Protein AF-A0A1B6JTI9-F1 (afdb_monomer_lite)

Structure (mmCIF, N/CA/C/O backbone):
data_AF-A0A1B6JTI9-F1
#
_entry.id   AF-A0A1B6JTI9-F1
#
loop_
_atom_site.group_PDB
_atom_site.id
_atom_site.type_symbol
_atom_site.label_atom_id
_atom_site.label_alt_id
_atom_site.label_comp_id
_atom_site.label_asym_id
_atom_site.label_entity_id
_atom_site.label_seq_id
_atom_site.pdbx_PDB_ins_code
_atom_site.Cartn_x
_atom_site.Cartn_y
_atom_site.Cartn_z
_atom_site.occupancy
_atom_site.B_iso_or_equiv
_atom_site.auth_seq_id
_atom_site.auth_comp_id
_atom_site.auth_asym_id
_atom_site.auth_atom_id
_atom_site.pdbx_PDB_model_num
ATOM 1 N N . VAL A 1 1 ? 36.989 -22.550 -48.915 1.00 62.91 1 VAL A N 1
ATOM 2 C CA . VAL A 1 1 ? 37.316 -22.974 -47.528 1.00 62.91 1 VAL A CA 1
ATOM 3 C C . VAL A 1 1 ? 37.115 -21.832 -46.528 1.00 62.91 1 VAL A C 1
ATOM 5 O O . VAL A 1 1 ? 36.351 -22.025 -45.593 1.00 62.91 1 VAL A O 1
ATOM 8 N N . ALA A 1 2 ? 37.651 -20.630 -46.778 1.00 72.31 2 ALA A N 1
ATOM 9 C CA . ALA A 1 2 ? 37.494 -19.456 -45.900 1.00 72.31 2 ALA A CA 1
ATOM 10 C C . ALA A 1 2 ? 36.032 -19.065 -45.576 1.00 72.31 2 ALA A C 1
ATOM 12 O O . ALA A 1 2 ? 35.692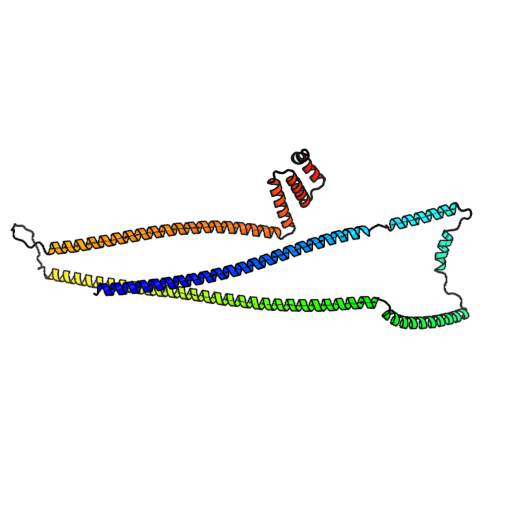 -18.885 -44.412 1.00 72.31 2 ALA A O 1
ATOM 13 N N . MET A 1 3 ? 35.131 -19.040 -46.569 1.00 77.06 3 MET A N 1
ATOM 14 C CA . MET A 1 3 ? 33.705 -18.723 -46.340 1.00 77.06 3 MET A CA 1
ATOM 15 C C . MET A 1 3 ? 32.996 -19.729 -45.417 1.00 77.06 3 MET A C 1
ATOM 17 O O . MET A 1 3 ? 32.143 -19.345 -44.623 1.00 77.06 3 MET A O 1
ATOM 21 N N . LYS A 1 4 ? 33.369 -21.017 -45.477 1.00 81.50 4 LYS A N 1
ATOM 22 C CA . LYS A 1 4 ? 32.808 -22.050 -44.588 1.00 81.50 4 LYS A CA 1
ATOM 23 C C . LYS A 1 4 ? 33.296 -21.868 -43.147 1.00 81.50 4 LYS A C 1
ATOM 25 O O . LYS A 1 4 ? 32.507 -22.017 -42.223 1.00 81.50 4 LYS A O 1
ATOM 30 N N . GLN A 1 5 ? 34.564 -21.494 -42.959 1.00 85.75 5 GLN A N 1
ATOM 31 C CA . GLN A 1 5 ? 35.116 -21.184 -41.636 1.00 85.75 5 GLN A CA 1
ATOM 32 C C . GLN A 1 5 ? 34.481 -19.922 -41.039 1.00 85.75 5 GLN A C 1
ATOM 34 O O . GLN A 1 5 ? 34.061 -19.940 -39.887 1.00 85.75 5 GLN A O 1
ATOM 39 N N . GLN A 1 6 ? 34.323 -18.855 -41.826 1.00 85.12 6 GLN A N 1
ATOM 40 C CA . GLN A 1 6 ? 33.687 -17.620 -41.362 1.00 85.12 6 GLN A CA 1
ATOM 41 C C . GLN A 1 6 ? 32.211 -17.830 -40.991 1.00 85.12 6 GLN A C 1
ATOM 43 O O . GLN A 1 6 ? 31.751 -17.312 -39.975 1.00 85.12 6 GLN A O 1
ATOM 48 N N . HIS A 1 7 ? 31.480 -18.637 -41.767 1.00 85.81 7 HIS A N 1
ATOM 49 C CA . HIS A 1 7 ? 30.103 -19.003 -41.442 1.00 85.81 7 HIS A CA 1
ATOM 50 C C . HIS A 1 7 ? 30.012 -19.864 -40.171 1.00 85.81 7 HIS A C 1
ATOM 52 O O . HIS A 1 7 ? 29.154 -19.612 -39.331 1.00 85.81 7 HIS A O 1
ATOM 58 N N . SER A 1 8 ? 30.935 -20.815 -39.980 1.00 90.44 8 SER A N 1
ATOM 59 C CA . SER A 1 8 ? 31.018 -21.623 -38.754 1.00 90.44 8 SER A CA 1
ATOM 60 C C . SER A 1 8 ? 31.276 -20.767 -37.511 1.00 90.44 8 SER A C 1
ATOM 62 O O . SER A 1 8 ? 30.658 -20.993 -36.477 1.00 90.44 8 SER A O 1
ATOM 64 N N . VAL A 1 9 ? 32.160 -19.769 -37.604 1.00 91.50 9 VAL A N 1
ATOM 65 C CA . VAL A 1 9 ? 32.442 -18.841 -36.496 1.00 91.50 9 VAL A CA 1
ATOM 66 C C . VAL A 1 9 ? 31.236 -17.942 -36.206 1.00 91.50 9 VAL A C 1
ATOM 68 O O . VAL A 1 9 ? 30.922 -17.694 -35.045 1.00 91.50 9 VAL A O 1
ATOM 71 N N . ALA A 1 10 ? 30.526 -17.483 -37.242 1.00 91.25 10 ALA A N 1
ATOM 72 C CA . ALA A 1 10 ? 29.305 -16.698 -37.071 1.00 91.25 10 ALA A CA 1
ATOM 73 C C . ALA A 1 10 ? 28.184 -17.508 -36.394 1.00 91.25 10 ALA A C 1
ATOM 75 O O . ALA A 1 10 ? 27.525 -16.988 -35.500 1.00 91.25 10 ALA A O 1
ATOM 76 N N . LEU A 1 11 ? 28.014 -18.781 -36.770 1.00 92.44 11 LEU A N 1
ATOM 77 C CA . LEU A 1 11 ? 27.064 -19.702 -36.137 1.00 92.44 11 LEU A CA 1
ATOM 78 C C . LEU A 1 11 ? 27.377 -19.928 -34.656 1.00 92.44 11 LEU A C 1
ATOM 80 O O . LEU A 1 11 ? 26.476 -19.818 -33.833 1.00 92.44 11 LEU A O 1
ATOM 84 N N . LEU A 1 12 ? 28.645 -20.172 -34.306 1.00 94.44 12 LEU A N 1
ATOM 85 C CA . LEU A 1 12 ? 29.053 -20.343 -32.906 1.00 94.44 12 LEU A CA 1
ATOM 86 C C . LEU A 1 12 ? 28.793 -19.081 -32.077 1.00 94.44 12 LEU A C 1
ATOM 88 O O . LEU A 1 12 ? 28.281 -19.169 -30.967 1.00 94.44 12 LEU A O 1
ATOM 92 N N . LYS A 1 13 ? 29.077 -17.901 -32.637 1.00 93.94 13 LYS A N 1
ATOM 93 C CA . LYS A 1 13 ? 28.836 -16.623 -31.957 1.00 93.94 13 LYS A CA 1
ATOM 94 C C . LYS A 1 13 ? 27.346 -16.324 -31.770 1.00 93.94 13 LYS A C 1
ATOM 96 O O . LYS A 1 13 ? 26.961 -15.743 -30.761 1.00 93.94 13 LYS A O 1
ATOM 101 N N . GLU A 1 14 ? 26.505 -16.692 -32.733 1.00 92.44 14 GLU A N 1
ATOM 102 C CA . GLU A 1 14 ? 25.048 -16.598 -32.582 1.00 92.44 14 GLU A CA 1
ATOM 103 C C . GLU A 1 14 ? 24.518 -17.618 -31.567 1.00 92.44 14 GLU A C 1
ATOM 105 O O . GLU A 1 14 ? 23.648 -17.278 -30.770 1.00 92.44 14 GLU A O 1
ATOM 110 N N . GLN A 1 15 ? 25.083 -18.828 -31.522 1.00 93.44 15 GLN A N 1
ATOM 111 C CA . GLN A 1 15 ? 24.725 -19.838 -30.526 1.00 93.44 15 GLN A CA 1
ATOM 112 C C . GLN A 1 15 ? 25.095 -19.398 -29.101 1.00 93.44 15 GLN A C 1
ATOM 114 O O . GLN A 1 15 ? 24.276 -19.541 -28.199 1.00 93.44 15 GLN A O 1
ATOM 119 N N . GLU A 1 16 ? 26.270 -18.793 -28.913 1.00 95.25 16 GLU A N 1
ATOM 120 C CA . GLU A 1 16 ? 26.705 -18.214 -27.633 1.00 95.25 16 GLU A CA 1
ATOM 121 C C . GLU A 1 16 ? 25.810 -17.036 -27.208 1.00 95.25 16 GLU A C 1
ATOM 123 O O . GLU A 1 16 ? 25.376 -16.935 -26.062 1.00 95.25 16 GLU A O 1
ATOM 128 N N . ARG A 1 17 ? 25.432 -16.164 -28.151 1.00 94.56 17 ARG A N 1
ATOM 129 C CA . ARG A 1 17 ? 24.471 -15.081 -27.879 1.00 94.56 17 ARG A CA 1
ATOM 130 C C . ARG A 1 17 ? 23.092 -15.607 -27.497 1.00 94.56 17 ARG A C 1
ATOM 132 O O . ARG A 1 17 ? 22.436 -15.007 -26.644 1.00 94.56 17 ARG A O 1
ATOM 139 N N . ALA A 1 18 ? 22.643 -16.686 -28.134 1.00 92.44 18 ALA A N 1
ATOM 140 C CA . ALA A 1 18 ? 21.374 -17.325 -27.822 1.00 92.44 18 ALA A CA 1
ATOM 141 C C . ALA A 1 18 ? 21.404 -17.970 -26.428 1.00 92.44 18 ALA A C 1
ATOM 143 O O . ALA A 1 18 ? 20.470 -17.748 -25.660 1.00 92.44 18 ALA A O 1
ATOM 144 N N . SER A 1 19 ? 22.484 -18.677 -26.065 1.00 94.69 19 SER A N 1
ATOM 145 C CA . SER A 1 19 ? 22.633 -19.252 -24.721 1.00 94.69 19 SER A CA 1
ATOM 146 C C . SER A 1 19 ? 22.688 -18.173 -23.641 1.00 94.69 19 SER A C 1
ATOM 148 O O . SER A 1 19 ? 21.991 -18.282 -22.635 1.00 94.69 19 SER A O 1
ATOM 150 N N . ASP A 1 20 ? 23.417 -17.079 -23.876 1.00 95.44 20 ASP A N 1
ATOM 151 C CA . ASP A 1 20 ? 23.469 -15.938 -22.956 1.00 95.44 20 ASP A CA 1
ATOM 152 C C . ASP A 1 20 ? 22.095 -15.285 -22.757 1.00 95.44 20 ASP A C 1
ATOM 154 O O . ASP A 1 20 ? 21.727 -14.889 -21.646 1.00 95.44 20 ASP A O 1
ATOM 158 N N . ALA A 1 21 ? 21.327 -15.135 -23.841 1.00 93.12 21 ALA A N 1
ATOM 159 C CA . ALA A 1 21 ? 19.977 -14.588 -23.781 1.00 93.12 21 ALA A CA 1
ATOM 160 C C . ALA A 1 21 ? 19.032 -15.519 -23.006 1.00 93.12 21 ALA A C 1
ATOM 162 O O . ALA A 1 21 ? 18.242 -15.045 -22.188 1.00 93.12 21 ALA A O 1
ATOM 163 N N . GLU A 1 22 ? 19.149 -16.831 -23.215 1.00 95.19 22 GLU A N 1
ATOM 164 C CA . GLU A 1 22 ? 18.361 -17.845 -22.518 1.00 95.19 22 GLU A CA 1
ATOM 165 C C . GLU A 1 22 ? 18.693 -17.894 -21.019 1.00 95.19 22 GLU A C 1
ATOM 167 O O . GLU A 1 22 ? 17.789 -17.933 -20.184 1.00 95.19 22 GLU A O 1
ATOM 172 N N . GLU A 1 23 ? 19.971 -17.803 -20.643 1.00 95.50 23 GLU A N 1
ATOM 173 C CA . GLU A 1 23 ? 20.383 -17.720 -19.239 1.00 95.50 23 GLU A CA 1
ATOM 174 C C . GLU A 1 23 ? 19.865 -16.457 -18.548 1.00 95.50 23 GLU A C 1
ATOM 176 O O . GLU A 1 23 ? 19.403 -16.519 -17.405 1.00 95.50 23 GLU A O 1
ATOM 181 N N . ARG A 1 24 ? 19.914 -15.302 -19.222 1.00 95.31 24 ARG A N 1
ATOM 182 C CA . ARG A 1 24 ? 19.349 -14.055 -18.681 1.00 95.31 24 ARG A CA 1
ATOM 183 C C . ARG A 1 24 ? 17.837 -14.162 -18.514 1.00 95.31 24 ARG A C 1
ATOM 185 O O . ARG A 1 24 ? 17.325 -13.737 -17.481 1.00 95.31 24 ARG A O 1
ATOM 192 N N . ALA A 1 25 ? 17.139 -14.760 -19.479 1.00 92.00 25 ALA A N 1
ATOM 193 C CA . ALA A 1 25 ? 15.703 -15.001 -19.386 1.00 92.00 25 ALA A CA 1
ATOM 194 C C . ALA A 1 25 ? 15.360 -15.940 -18.218 1.00 92.00 25 ALA A C 1
ATOM 196 O O . ALA A 1 25 ? 14.466 -15.622 -17.437 1.00 92.00 25 ALA A O 1
ATOM 197 N N . ARG A 1 26 ? 16.115 -17.034 -18.026 1.00 96.06 26 ARG A N 1
ATOM 198 C CA . ARG A 1 26 ? 15.952 -17.939 -16.873 1.00 96.06 26 ARG A CA 1
ATOM 199 C C . ARG A 1 26 ? 16.176 -17.231 -15.540 1.00 96.06 26 ARG A C 1
ATOM 201 O O . ARG A 1 26 ? 15.372 -17.394 -14.630 1.00 96.06 26 ARG A O 1
ATOM 208 N N . LYS A 1 27 ? 17.236 -16.424 -15.421 1.00 96.25 27 LYS A N 1
ATOM 209 C CA . LYS A 1 27 ? 17.518 -15.651 -14.198 1.00 96.25 27 LYS A CA 1
ATOM 210 C C . LYS A 1 27 ? 16.391 -14.666 -13.889 1.00 96.25 27 LYS A C 1
ATOM 212 O O . LYS A 1 27 ? 15.974 -14.565 -12.741 1.00 96.25 27 LYS A O 1
ATOM 217 N N . LEU A 1 28 ? 15.873 -13.969 -14.902 1.00 93.31 28 LEU A N 1
ATOM 218 C CA . LEU A 1 28 ? 14.733 -13.066 -14.732 1.00 93.31 28 LEU A CA 1
ATOM 219 C C . LEU A 1 28 ? 13.462 -13.821 -14.326 1.00 93.31 28 LEU A C 1
ATOM 221 O O . LEU A 1 28 ? 12.776 -13.377 -13.411 1.00 93.31 28 LEU A O 1
ATOM 225 N N . ALA A 1 29 ? 13.173 -14.965 -14.950 1.00 91.50 29 ALA A N 1
ATOM 226 C CA . ALA A 1 29 ? 12.030 -15.800 -14.590 1.00 91.50 29 ALA A CA 1
ATOM 227 C C . ALA A 1 29 ? 12.111 -16.279 -13.132 1.00 91.50 29 ALA A C 1
ATOM 229 O O . ALA A 1 29 ? 11.156 -16.084 -12.391 1.00 91.50 29 ALA A O 1
ATOM 230 N N . ALA A 1 30 ? 13.271 -16.774 -12.686 1.00 94.25 30 ALA A N 1
ATOM 231 C CA . ALA A 1 30 ? 13.480 -17.196 -11.300 1.00 94.25 30 ALA A CA 1
ATOM 232 C C . ALA A 1 30 ? 13.280 -16.044 -10.295 1.00 94.25 30 ALA A C 1
ATOM 234 O O . ALA A 1 30 ? 12.608 -16.211 -9.282 1.00 94.25 30 ALA A O 1
ATOM 235 N N . MET A 1 31 ? 13.795 -14.846 -10.601 1.00 94.81 31 MET A N 1
ATOM 236 C CA . MET A 1 31 ? 13.572 -13.649 -9.774 1.00 94.81 31 MET A CA 1
ATOM 237 C C . MET A 1 31 ? 12.088 -13.250 -9.716 1.00 94.81 31 MET A C 1
ATOM 239 O O . MET A 1 31 ? 11.606 -12.767 -8.690 1.00 94.81 31 MET A O 1
ATOM 243 N N . HIS A 1 32 ? 11.356 -13.413 -10.823 1.00 94.38 32 HIS A N 1
ATOM 244 C CA . HIS A 1 32 ? 9.918 -13.159 -10.862 1.00 94.38 32 HIS A CA 1
ATOM 245 C C . HIS A 1 32 ? 9.134 -14.206 -10.070 1.00 94.38 32 HIS A C 1
ATOM 247 O O . HIS A 1 32 ? 8.261 -13.815 -9.301 1.00 94.38 32 HIS A O 1
ATOM 253 N N . GLU A 1 33 ? 9.465 -15.490 -10.201 1.00 95.69 33 GLU A N 1
ATOM 254 C CA . GLU A 1 33 ? 8.866 -16.578 -9.422 1.00 95.69 33 GLU A CA 1
ATOM 255 C C . GLU A 1 33 ? 9.092 -16.384 -7.920 1.00 95.69 33 GLU A C 1
ATOM 257 O O . GLU A 1 33 ? 8.137 -16.450 -7.153 1.00 95.69 33 GLU A O 1
ATOM 262 N N . GLU A 1 34 ? 10.309 -16.034 -7.493 1.00 96.12 34 GLU A N 1
ATOM 263 C CA . GLU A 1 34 ? 10.608 -15.734 -6.086 1.00 96.12 34 GLU A CA 1
ATOM 264 C C . GLU A 1 34 ? 9.785 -14.542 -5.576 1.00 96.12 34 GLU A C 1
ATOM 266 O O . GLU A 1 34 ? 9.216 -14.570 -4.482 1.00 96.12 34 GLU A O 1
ATOM 271 N N . ARG A 1 35 ? 9.667 -13.480 -6.383 1.00 97.19 35 ARG A N 1
ATOM 272 C CA . ARG A 1 35 ? 8.830 -12.328 -6.033 1.00 97.19 35 ARG A CA 1
ATOM 273 C C . ARG A 1 35 ? 7.354 -12.718 -5.923 1.00 97.19 35 ARG A C 1
ATOM 275 O O . ARG A 1 35 ? 6.688 -12.225 -5.016 1.00 97.19 35 ARG A O 1
ATOM 282 N N . VAL A 1 36 ? 6.842 -13.547 -6.830 1.00 96.81 36 VAL A N 1
ATOM 283 C CA . VAL A 1 36 ? 5.452 -14.025 -6.793 1.00 96.81 36 VAL A CA 1
ATOM 284 C C . VAL A 1 36 ? 5.226 -14.885 -5.554 1.00 96.81 36 VAL A C 1
ATOM 286 O O . VAL A 1 36 ? 4.317 -14.576 -4.793 1.00 96.81 36 VAL A O 1
ATOM 289 N N . ALA A 1 37 ? 6.104 -15.848 -5.269 1.00 96.69 37 ALA A N 1
ATOM 290 C CA . ALA A 1 37 ? 6.021 -16.690 -4.076 1.00 96.69 37 ALA A CA 1
ATOM 291 C C . ALA A 1 37 ? 6.025 -15.862 -2.777 1.00 96.69 37 ALA A C 1
ATOM 293 O O . ALA A 1 37 ? 5.222 -16.098 -1.877 1.00 96.69 37 ALA A O 1
ATOM 294 N N . ASN A 1 38 ? 6.870 -14.828 -2.697 1.00 96.00 38 ASN A N 1
ATOM 295 C CA . ASN A 1 38 ? 6.895 -13.911 -1.554 1.00 96.00 38 ASN A CA 1
ATOM 296 C C . ASN A 1 38 ? 5.596 -13.098 -1.413 1.00 96.00 38 ASN A C 1
ATOM 298 O O . ASN A 1 38 ? 5.147 -12.828 -0.298 1.00 96.00 38 ASN A O 1
ATOM 302 N N . LEU A 1 39 ? 4.990 -12.680 -2.529 1.00 96.25 39 LEU A N 1
ATOM 303 C CA . LEU A 1 39 ? 3.703 -11.983 -2.511 1.00 96.25 39 LEU A CA 1
ATOM 304 C C . LEU A 1 39 ? 2.561 -12.923 -2.113 1.00 96.25 39 LEU A C 1
ATOM 306 O O . LEU A 1 39 ? 1.710 -12.523 -1.324 1.00 96.25 39 LEU A O 1
ATOM 310 N N . GLU A 1 40 ? 2.564 -14.161 -2.602 1.00 96.50 40 GLU A N 1
ATOM 311 C CA . GLU A 1 40 ? 1.592 -15.194 -2.235 1.00 96.50 40 GLU A CA 1
ATOM 312 C C . GLU A 1 40 ? 1.684 -15.558 -0.750 1.00 96.50 40 GLU A C 1
ATOM 314 O O . GLU A 1 40 ? 0.654 -15.630 -0.082 1.00 96.50 40 GLU A O 1
ATOM 319 N N . ALA A 1 41 ? 2.896 -15.686 -0.199 1.00 96.25 41 ALA A N 1
ATOM 320 C CA . ALA A 1 41 ? 3.111 -15.922 1.229 1.00 96.25 41 ALA A CA 1
ATOM 321 C C . ALA A 1 41 ? 2.543 -14.780 2.088 1.00 96.25 41 ALA A C 1
ATOM 323 O O . ALA A 1 41 ? 1.754 -15.021 3.001 1.00 96.25 41 ALA A O 1
ATOM 324 N N . ARG A 1 42 ? 2.847 -13.521 1.739 1.00 95.81 42 ARG A N 1
ATOM 325 C CA . ARG A 1 42 ? 2.278 -12.348 2.429 1.00 95.81 42 ARG A CA 1
ATOM 326 C C . ARG A 1 42 ? 0.758 -12.279 2.302 1.00 95.81 42 ARG A C 1
ATOM 328 O O . ARG A 1 42 ? 0.080 -11.870 3.241 1.00 95.81 42 ARG A O 1
ATOM 335 N N . LEU A 1 43 ? 0.205 -12.662 1.152 1.00 96.56 43 LEU A N 1
ATOM 336 C CA . LEU A 1 43 ? -1.241 -12.687 0.933 1.00 96.56 43 LEU A CA 1
ATOM 337 C C . LEU A 1 43 ? -1.912 -13.794 1.760 1.00 96.56 43 LEU A C 1
ATOM 339 O O . LEU A 1 43 ? -3.006 -13.578 2.285 1.00 96.56 43 LEU A O 1
ATOM 343 N N . ALA A 1 44 ? -1.250 -14.939 1.938 1.00 95.38 44 ALA A N 1
ATOM 344 C CA . ALA A 1 44 ? -1.698 -16.008 2.824 1.00 95.38 44 ALA A CA 1
ATOM 345 C C . ALA A 1 44 ? -1.676 -15.576 4.301 1.00 95.38 44 ALA A C 1
ATOM 347 O O . ALA A 1 44 ? -2.672 -15.767 4.998 1.00 95.38 44 ALA A O 1
ATOM 348 N N . GLU A 1 45 ? -0.607 -14.917 4.759 1.00 96.25 45 GLU A N 1
ATOM 349 C CA . GLU A 1 45 ? -0.519 -14.341 6.111 1.00 96.25 45 GLU A CA 1
ATOM 350 C C . GLU A 1 45 ? -1.616 -13.293 6.356 1.00 96.25 45 GLU A C 1
ATOM 352 O O . GLU A 1 45 ? -2.303 -13.316 7.383 1.00 96.25 45 GLU A O 1
ATOM 357 N N . LEU A 1 46 ? -1.847 -12.396 5.390 1.00 96.94 46 LEU A N 1
ATOM 358 C CA . LEU A 1 46 ? -2.916 -11.401 5.481 1.00 96.94 46 LEU A CA 1
ATOM 359 C C . LEU A 1 46 ? -4.300 -12.072 5.529 1.00 96.94 46 LEU A C 1
ATOM 361 O O . LEU A 1 46 ? -5.157 -11.694 6.321 1.00 96.94 46 LEU A O 1
ATOM 365 N N . SER A 1 47 ? -4.514 -13.110 4.720 1.00 95.19 47 SER A N 1
ATOM 366 C CA . SER A 1 47 ? -5.771 -13.868 4.711 1.00 95.19 47 SER A CA 1
ATOM 367 C C . SER A 1 47 ? -6.002 -14.598 6.035 1.00 95.19 47 SER A C 1
ATOM 369 O O . SER A 1 47 ? -7.122 -14.620 6.547 1.00 95.19 47 SER A O 1
ATOM 371 N N . GLN A 1 48 ? -4.945 -15.157 6.628 1.00 95.94 48 GLN A N 1
ATOM 372 C CA . GLN A 1 48 ? -5.009 -15.813 7.929 1.00 95.94 48 GLN A CA 1
ATOM 373 C C . GLN A 1 48 ? -5.323 -14.817 9.048 1.00 95.94 48 GLN A C 1
ATOM 375 O O . GLN A 1 48 ? -6.198 -15.089 9.870 1.00 95.94 48 GLN A O 1
ATOM 380 N N . THR A 1 49 ? -4.653 -13.662 9.068 1.00 96.31 49 THR A N 1
ATOM 381 C CA . THR A 1 49 ? -4.885 -12.626 10.087 1.00 96.31 49 THR A CA 1
ATOM 382 C C . THR A 1 49 ? -6.300 -12.060 9.988 1.00 96.31 49 THR A C 1
ATOM 384 O O . THR A 1 49 ? -7.015 -12.032 10.991 1.00 96.31 49 THR A O 1
ATOM 387 N N . VAL A 1 50 ? -6.771 -11.722 8.784 1.00 96.38 50 VAL A N 1
ATOM 388 C CA . VAL A 1 50 ? -8.164 -11.297 8.552 1.00 96.38 50 VAL A CA 1
ATOM 389 C C . VAL A 1 50 ? -9.150 -12.384 8.992 1.00 96.38 50 VAL A C 1
ATOM 391 O O . VAL A 1 50 ? -10.123 -12.084 9.682 1.00 96.38 50 VAL A O 1
ATOM 394 N N . GLY A 1 51 ? -8.872 -13.653 8.680 1.00 96.44 51 GLY A N 1
ATOM 395 C CA . GLY A 1 51 ? -9.685 -14.783 9.131 1.00 96.44 51 GLY A CA 1
ATOM 396 C C . GLY A 1 51 ? -9.729 -14.936 10.656 1.00 96.44 51 GLY A C 1
ATOM 397 O O . GLY A 1 51 ? -10.792 -15.217 11.210 1.00 96.44 51 GLY A O 1
ATOM 398 N N . SER A 1 52 ? -8.612 -14.720 11.361 1.00 95.50 52 SER A N 1
ATOM 399 C CA . SER A 1 52 ? -8.598 -14.727 12.830 1.00 95.50 52 SER A CA 1
ATOM 400 C C . SER A 1 52 ? -9.372 -13.556 13.431 1.00 95.50 52 SER A C 1
ATOM 402 O O . SER A 1 52 ? -10.105 -13.759 14.397 1.00 95.50 52 SER A O 1
ATOM 404 N N . TYR A 1 53 ? -9.281 -12.364 12.832 1.00 96.56 53 TYR A N 1
ATOM 405 C CA . TYR A 1 53 ? -10.043 -11.199 13.278 1.00 96.56 53 TYR A CA 1
ATOM 406 C C . TYR A 1 53 ? -11.547 -11.394 13.087 1.00 96.56 53 TYR A C 1
ATOM 408 O O . TYR A 1 53 ? -12.318 -11.045 13.978 1.00 96.56 53 TYR A O 1
ATOM 416 N N . ASP A 1 54 ? -11.983 -11.985 11.970 1.00 96.56 54 ASP A N 1
ATOM 417 C CA . ASP A 1 54 ? -13.409 -12.244 11.754 1.00 96.56 54 ASP A CA 1
ATOM 418 C C . ASP A 1 54 ? -13.952 -13.303 12.727 1.00 96.56 54 ASP A C 1
ATOM 420 O O . ASP A 1 54 ? -15.040 -13.134 13.277 1.00 96.56 54 ASP A O 1
ATOM 424 N N . ARG A 1 55 ? -13.168 -14.347 13.037 1.00 96.62 55 ARG A N 1
ATOM 425 C CA . ARG A 1 55 ? -13.523 -15.321 14.087 1.00 96.62 55 ARG A CA 1
ATOM 426 C C . ARG A 1 55 ? -13.641 -14.667 15.461 1.00 96.62 55 ARG A C 1
ATOM 428 O O . ARG A 1 55 ? -14.648 -14.868 16.130 1.00 96.62 55 ARG A O 1
ATOM 435 N N . LEU A 1 56 ? -12.662 -13.849 15.851 1.00 96.88 56 LEU A N 1
ATOM 436 C CA . LEU A 1 56 ? -12.693 -13.133 17.128 1.00 96.88 56 LEU A CA 1
ATOM 437 C C . LEU A 1 56 ? -13.913 -12.207 17.214 1.00 96.88 56 LEU A C 1
ATOM 439 O O . LEU A 1 56 ? -14.629 -12.204 18.208 1.00 96.88 56 LEU A O 1
ATOM 443 N N . ARG A 1 57 ? -14.224 -11.498 16.127 1.00 97.38 57 ARG A N 1
ATOM 444 C CA . ARG A 1 57 ? -15.419 -10.656 16.034 1.00 97.38 57 ARG A CA 1
ATOM 445 C C . ARG A 1 57 ? -16.714 -11.459 16.193 1.00 97.38 57 ARG A C 1
ATOM 447 O O . ARG A 1 57 ? -17.637 -10.994 16.860 1.00 97.38 57 ARG A O 1
ATOM 454 N N . GLN A 1 58 ? -16.806 -12.649 15.596 1.00 96.44 58 GLN A N 1
ATOM 455 C CA . GLN A 1 58 ? -17.958 -13.541 15.778 1.00 96.44 58 GLN A CA 1
ATOM 456 C C . GLN A 1 58 ? -18.064 -14.045 17.226 1.00 96.44 58 GLN A C 1
ATOM 458 O O . GLN A 1 58 ? -19.171 -14.138 17.761 1.00 96.44 58 GLN A O 1
ATOM 463 N N . ASP A 1 59 ? -16.938 -14.343 17.875 1.00 97.06 59 ASP A N 1
ATOM 464 C CA . ASP A 1 59 ? -16.883 -14.752 19.282 1.00 97.06 59 ASP A CA 1
ATOM 465 C C . ASP A 1 59 ? -17.350 -13.629 20.211 1.00 97.06 59 ASP A C 1
ATOM 467 O O . ASP A 1 59 ? -18.234 -13.852 21.044 1.00 97.06 59 ASP A O 1
ATOM 471 N N . ASP A 1 60 ? -16.860 -12.410 19.994 1.00 96.81 60 ASP A N 1
ATOM 472 C CA . ASP A 1 60 ? -17.273 -11.214 20.729 1.00 96.81 60 ASP A CA 1
ATOM 473 C C . ASP A 1 60 ? -18.767 -10.942 20.549 1.00 96.81 60 ASP A C 1
ATOM 475 O O . ASP A 1 60 ? -19.489 -10.678 21.511 1.00 96.81 60 ASP A O 1
ATOM 479 N N . GLN A 1 61 ? -19.279 -11.072 19.325 1.00 96.12 61 GLN A N 1
ATOM 480 C CA . GLN A 1 61 ? -20.695 -10.864 19.046 1.00 96.12 61 GLN A CA 1
ATOM 481 C C . GLN A 1 61 ? -21.573 -11.915 19.744 1.00 96.12 61 GLN A C 1
ATOM 483 O O . GLN A 1 61 ? -22.637 -11.576 20.270 1.00 96.12 61 GLN A O 1
ATOM 488 N N . ARG A 1 62 ? -21.108 -13.169 19.837 1.00 96.62 62 ARG A N 1
ATOM 489 C CA . ARG A 1 62 ? -21.762 -14.216 20.639 1.00 96.62 62 ARG A CA 1
ATOM 490 C C . ARG A 1 6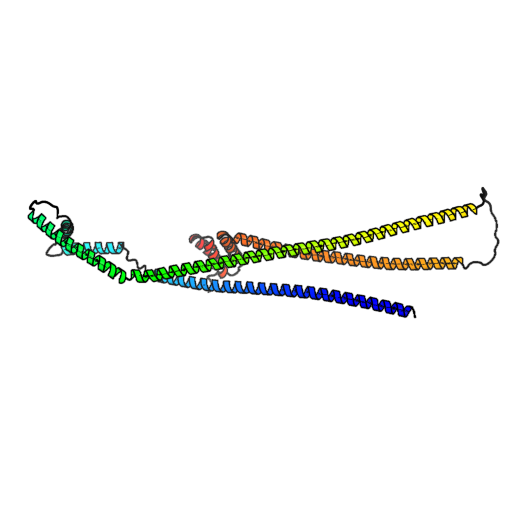2 ? -21.698 -13.919 22.139 1.00 96.62 62 ARG A C 1
ATOM 492 O O . ARG A 1 62 ? -22.690 -14.140 22.833 1.00 96.62 62 ARG A O 1
ATOM 499 N N . ALA A 1 63 ? -20.576 -13.414 22.647 1.00 96.75 63 ALA A N 1
ATOM 500 C CA . ALA A 1 63 ? -20.434 -13.030 24.050 1.00 96.75 63 ALA A CA 1
ATOM 501 C C . ALA A 1 63 ? -21.362 -11.861 24.419 1.00 96.75 63 ALA A C 1
ATOM 503 O O . ALA A 1 63 ? -22.055 -11.920 25.434 1.00 96.75 63 ALA A O 1
ATOM 504 N N . ILE A 1 64 ? -21.457 -10.845 23.556 1.00 95.81 64 ILE A N 1
ATOM 505 C CA . ILE A 1 64 ? -22.364 -9.704 23.728 1.00 95.81 64 ILE A CA 1
ATOM 506 C C . ILE A 1 64 ? -23.822 -10.167 23.797 1.00 95.81 64 ILE A C 1
ATOM 508 O O . ILE A 1 64 ? -24.569 -9.675 24.640 1.00 95.81 64 ILE A O 1
ATOM 512 N N . LEU A 1 65 ? -24.239 -11.112 22.947 1.00 95.62 65 LEU A N 1
ATOM 513 C CA . LEU A 1 65 ? -25.597 -11.666 23.003 1.00 95.62 65 LEU A CA 1
ATOM 514 C C . LEU A 1 65 ? -25.864 -12.370 24.341 1.00 95.62 65 LEU A C 1
ATOM 516 O O . LEU A 1 65 ? -26.857 -12.062 24.991 1.00 95.62 65 LEU A O 1
ATOM 520 N N . LYS A 1 66 ? -24.935 -13.209 24.820 1.00 97.12 66 LYS A N 1
ATOM 521 C CA . LYS A 1 66 ? -25.064 -13.867 26.135 1.00 97.12 66 LYS A CA 1
ATOM 522 C C . LYS A 1 66 ? -25.157 -12.870 27.292 1.00 97.12 66 LYS A C 1
ATOM 524 O O . LYS A 1 66 ? -25.933 -13.077 28.221 1.00 97.12 66 LYS A O 1
ATOM 529 N N . LEU A 1 67 ? -24.369 -11.793 27.251 1.00 95.19 67 LEU A N 1
ATOM 530 C CA . LEU A 1 67 ? -24.413 -10.742 28.271 1.00 95.19 67 LEU A CA 1
ATOM 531 C C . LEU A 1 67 ? -25.737 -9.972 28.236 1.00 95.19 67 LEU A C 1
ATOM 533 O O . LEU A 1 67 ? -26.281 -9.666 29.293 1.00 95.19 67 LEU A O 1
ATOM 537 N N . LYS A 1 68 ? -26.282 -9.701 27.042 1.00 95.50 68 LYS A N 1
ATOM 538 C CA . LYS A 1 68 ? -27.616 -9.103 26.891 1.00 95.50 68 LYS A CA 1
ATOM 539 C C . LYS A 1 68 ? -28.706 -10.005 27.463 1.00 95.50 68 LYS A C 1
ATOM 541 O O . LYS A 1 68 ? -29.543 -9.517 28.213 1.00 95.50 68 LYS A O 1
ATOM 546 N N . ASP A 1 69 ? -28.656 -11.305 27.182 1.00 95.12 69 ASP A N 1
ATOM 547 C CA . ASP A 1 69 ? -29.617 -12.264 27.734 1.00 95.12 69 ASP A CA 1
ATOM 548 C C . ASP A 1 69 ? -29.531 -12.324 29.267 1.00 95.12 69 ASP A C 1
ATOM 550 O O . ASP A 1 69 ? -30.557 -12.329 29.949 1.00 95.12 69 ASP A O 1
ATOM 554 N N . ARG A 1 70 ? -28.315 -12.293 29.835 1.00 94.44 70 ARG A N 1
ATOM 555 C CA . ARG A 1 70 ? -28.128 -12.255 31.294 1.00 94.44 70 ARG A CA 1
ATOM 556 C C . ARG A 1 70 ? -28.630 -10.950 31.913 1.00 94.44 70 ARG A C 1
ATOM 558 O O . ARG A 1 70 ? -29.190 -10.990 33.002 1.00 94.44 70 ARG A O 1
ATOM 565 N N . LEU A 1 71 ? -28.454 -9.816 31.235 1.00 90.62 71 LEU A N 1
ATOM 566 C CA . LEU A 1 71 ? -28.991 -8.531 31.685 1.00 90.62 71 LEU A CA 1
ATOM 567 C C . LEU A 1 71 ? -30.523 -8.576 31.757 1.00 90.62 71 LEU A C 1
ATOM 569 O O . LEU A 1 71 ? -31.083 -8.196 32.778 1.00 90.62 71 LEU A O 1
ATOM 573 N N . ILE A 1 72 ? -31.182 -9.117 30.727 1.00 91.56 72 ILE A N 1
ATOM 574 C CA . ILE A 1 72 ? -32.644 -9.277 30.702 1.00 91.56 72 ILE A CA 1
ATOM 575 C C . ILE A 1 72 ? -33.113 -10.193 31.844 1.00 91.56 72 ILE A C 1
ATOM 577 O O . ILE A 1 72 ? -34.095 -9.882 32.512 1.00 91.56 72 ILE A O 1
ATOM 581 N N . GLN A 1 73 ? -32.406 -11.298 32.112 1.00 90.50 73 GLN A N 1
ATOM 582 C CA . GLN A 1 73 ? -32.711 -12.172 33.255 1.00 90.50 73 GLN A CA 1
ATOM 583 C C . GLN A 1 73 ? -32.601 -11.432 34.591 1.00 90.50 73 GLN A C 1
ATOM 585 O O . GLN A 1 73 ? -33.505 -11.531 35.413 1.00 90.50 73 GLN A O 1
ATOM 590 N N . LEU A 1 74 ? -31.530 -10.658 34.791 1.00 86.94 74 LEU A N 1
ATOM 591 C CA . LEU A 1 74 ? -31.325 -9.875 36.012 1.00 86.94 74 LEU A CA 1
ATOM 592 C C . LEU A 1 74 ? -32.368 -8.758 36.170 1.00 86.94 74 LEU A C 1
ATOM 594 O O . LEU A 1 74 ? -32.791 -8.466 37.285 1.00 86.94 74 LEU A O 1
ATOM 598 N N . GLU A 1 75 ? -32.807 -8.135 35.077 1.00 81.69 75 GLU A N 1
ATOM 599 C CA . GLU A 1 75 ? -33.909 -7.167 35.094 1.00 81.69 75 GLU A CA 1
ATOM 600 C C . GLU A 1 75 ? -35.240 -7.830 35.474 1.00 81.69 75 GLU A C 1
ATOM 602 O O . GLU A 1 75 ? -36.016 -7.246 36.233 1.00 81.69 75 GLU A O 1
ATOM 607 N N . LEU A 1 76 ? -35.478 -9.066 35.020 1.00 79.38 76 LEU A N 1
ATOM 608 C CA . LEU A 1 76 ? -36.650 -9.859 35.393 1.00 79.38 76 LEU A CA 1
ATOM 609 C C . LEU A 1 76 ? -36.616 -10.271 36.877 1.00 79.38 76 LEU A C 1
ATOM 611 O O . LEU A 1 76 ? -37.615 -10.124 37.578 1.00 79.38 76 LEU A O 1
ATOM 615 N N . GLU A 1 77 ? -35.459 -10.738 37.360 1.00 79.50 77 GLU A N 1
ATOM 616 C CA . GLU A 1 77 ? -35.218 -11.109 38.764 1.00 79.50 77 GLU A CA 1
ATOM 617 C C . GLU A 1 77 ? -35.402 -9.890 39.690 1.00 79.50 77 GLU A C 1
ATOM 619 O O . GLU A 1 77 ? -36.106 -9.961 40.696 1.00 79.50 77 GLU A O 1
ATOM 624 N N . ARG A 1 78 ? -34.873 -8.721 39.305 1.00 65.62 78 ARG A N 1
ATOM 625 C CA . ARG A 1 78 ? -34.993 -7.473 40.077 1.00 65.62 78 ARG A CA 1
ATOM 626 C C . ARG A 1 78 ? -36.395 -6.853 40.028 1.00 65.62 78 ARG A C 1
ATOM 628 O O . ARG A 1 78 ? -36.788 -6.156 40.963 1.00 65.62 78 ARG A O 1
ATOM 635 N N . GLY A 1 79 ? -37.154 -7.091 38.958 1.00 58.06 79 GLY A N 1
ATOM 636 C CA . GLY A 1 79 ? -38.566 -6.715 38.867 1.00 58.06 79 GLY A CA 1
ATOM 637 C C . GLY A 1 79 ? -39.461 -7.478 39.853 1.00 58.06 79 GLY A C 1
ATOM 638 O O . GLY A 1 79 ? -40.505 -6.959 40.237 1.00 58.06 79 GLY A O 1
ATOM 639 N N . ALA A 1 80 ? -39.042 -8.666 40.304 1.00 51.00 80 ALA A N 1
ATOM 640 C CA . ALA A 1 80 ? -39.789 -9.489 41.256 1.00 51.00 80 ALA A CA 1
ATOM 641 C C . ALA A 1 80 ? -39.542 -9.121 42.734 1.00 51.00 80 ALA A C 1
ATOM 643 O O . ALA A 1 80 ? -40.403 -9.371 43.573 1.00 51.00 80 ALA A O 1
ATOM 644 N N . GLU A 1 81 ? -38.407 -8.497 43.066 1.00 48.81 81 GLU A N 1
ATOM 645 C CA . GLU A 1 81 ? -38.057 -8.127 44.452 1.00 48.81 81 GLU A CA 1
ATOM 646 C C . GLU A 1 81 ? -38.599 -6.758 44.899 1.00 48.81 81 GLU A C 1
ATOM 648 O O . GLU A 1 81 ? -38.560 -6.431 46.083 1.00 48.81 81 GLU A O 1
ATOM 653 N N . LYS A 1 82 ? -39.154 -5.956 43.983 1.00 46.28 82 LYS A N 1
ATOM 654 C CA . LYS A 1 82 ? -39.834 -4.692 44.308 1.00 46.28 82 LYS A CA 1
ATOM 655 C C . LYS A 1 82 ? -41.351 -4.868 44.375 1.00 46.28 82 LYS A C 1
ATOM 657 O O . LYS A 1 82 ? -42.095 -4.248 43.623 1.00 46.28 82 LYS A O 1
ATOM 662 N N . ALA A 1 83 ? -41.816 -5.712 45.288 1.00 44.47 83 ALA A N 1
ATOM 663 C CA . ALA A 1 83 ? -43.148 -5.524 45.846 1.00 44.47 83 ALA A CA 1
ATOM 664 C C . ALA A 1 83 ? -43.026 -4.454 46.940 1.00 44.47 83 ALA A C 1
ATOM 666 O O . ALA A 1 83 ? -42.565 -4.743 48.044 1.00 44.47 83 ALA A O 1
ATOM 667 N N . ASP A 1 84 ? -43.377 -3.214 46.591 1.00 48.78 84 ASP A N 1
ATOM 668 C CA . ASP A 1 84 ? -43.535 -2.084 47.508 1.00 48.78 84 ASP A CA 1
ATOM 669 C C . ASP A 1 84 ? -44.387 -2.493 48.719 1.00 48.78 84 ASP A C 1
ATOM 671 O O . ASP A 1 84 ? -45.614 -2.582 48.654 1.00 48.78 84 ASP A O 1
ATOM 675 N N . ALA A 1 85 ? -43.742 -2.719 49.859 1.00 53.34 85 ALA A N 1
ATOM 676 C CA . ALA A 1 85 ? -44.362 -2.417 51.136 1.00 53.34 85 ALA A CA 1
ATOM 677 C C . ALA A 1 85 ? -43.977 -0.974 51.464 1.00 53.34 85 ALA A C 1
ATOM 679 O O . ALA A 1 85 ? -43.019 -0.733 52.198 1.00 53.34 85 ALA A O 1
ATOM 680 N N . ASP A 1 86 ? -44.697 -0.025 50.859 1.00 63.50 86 ASP A N 1
ATOM 681 C CA . ASP A 1 86 ? -44.553 1.396 51.151 1.00 63.50 86 ASP A CA 1
ATOM 682 C C . ASP A 1 86 ? -44.639 1.615 52.664 1.00 63.50 86 ASP A C 1
ATOM 684 O O . ASP A 1 86 ? -45.596 1.207 53.331 1.00 63.50 86 ASP A O 1
ATOM 688 N N . LEU A 1 87 ? -43.622 2.274 53.212 1.00 57.69 87 LEU A N 1
ATOM 689 C CA . LEU A 1 87 ? -43.575 2.690 54.613 1.00 57.69 87 LEU A CA 1
ATOM 690 C C . LEU A 1 87 ? -44.819 3.532 54.962 1.00 57.69 87 LEU A C 1
ATOM 692 O O . LEU A 1 87 ? -45.362 3.413 56.059 1.00 57.69 87 LEU A O 1
ATOM 696 N N . GLU A 1 88 ? -45.327 4.283 53.980 1.00 63.19 88 GLU A N 1
ATOM 697 C CA . GLU A 1 88 ? -46.606 5.000 53.997 1.00 63.19 88 GLU A CA 1
ATOM 698 C C . GLU A 1 88 ? -47.799 4.058 54.261 1.00 63.19 88 GLU A C 1
ATOM 700 O O . GLU A 1 88 ? -48.584 4.288 55.180 1.00 63.19 88 GLU A O 1
ATOM 705 N N . ALA A 1 89 ? -47.891 2.930 53.546 1.00 67.06 89 ALA A N 1
ATOM 706 C CA . ALA A 1 89 ? -48.969 1.952 53.708 1.00 67.06 89 ALA A CA 1
ATOM 707 C C . ALA A 1 89 ? -48.918 1.236 55.072 1.00 67.06 89 ALA A C 1
ATOM 709 O O . ALA A 1 89 ? -49.942 0.773 55.583 1.00 67.06 89 ALA A O 1
ATOM 710 N N . LEU A 1 90 ? -47.735 1.127 55.687 1.00 64.06 90 LEU A N 1
ATOM 711 C CA . LEU A 1 90 ? -47.581 0.587 57.041 1.00 64.06 90 LEU A CA 1
ATOM 712 C C . LEU A 1 90 ? -47.995 1.609 58.114 1.00 64.06 90 LEU A C 1
ATOM 714 O O . LEU A 1 90 ? -48.635 1.238 59.101 1.00 64.06 90 LEU A O 1
ATOM 718 N N . VAL A 1 91 ? -47.689 2.891 57.899 1.00 69.00 91 VAL A N 1
ATOM 719 C CA . VAL A 1 91 ? -48.123 3.997 58.765 1.00 69.00 91 VAL A CA 1
ATOM 720 C C . VAL A 1 91 ? -49.644 4.162 58.722 1.00 69.00 91 VAL A C 1
ATOM 722 O O . VAL A 1 91 ? -50.266 4.296 59.776 1.00 69.00 91 VAL A O 1
ATOM 725 N N . GLU A 1 92 ? -50.268 4.060 57.549 1.00 74.31 92 GLU A N 1
ATOM 726 C CA . GLU A 1 92 ? -51.730 4.093 57.406 1.00 74.31 92 GLU A CA 1
ATOM 727 C C . GLU A 1 92 ? -52.407 2.917 58.126 1.00 74.31 92 GLU A C 1
ATOM 729 O O . GLU A 1 92 ? -53.385 3.108 58.855 1.00 74.31 92 GLU A O 1
ATOM 734 N N . LYS A 1 93 ? -51.845 1.703 58.019 1.00 74.56 93 LYS A N 1
ATOM 735 C CA . LYS A 1 93 ? -52.327 0.532 58.775 1.00 74.56 93 LYS A CA 1
ATOM 736 C C . LYS A 1 93 ? -52.229 0.746 60.283 1.00 74.56 93 LYS A C 1
ATOM 738 O O . LYS A 1 93 ? -53.152 0.375 61.006 1.00 74.56 93 LYS A O 1
ATOM 743 N N . PHE A 1 94 ? -51.146 1.358 60.762 1.00 71.81 94 PHE A N 1
ATOM 744 C CA . PHE A 1 94 ? -50.970 1.666 62.182 1.00 71.81 94 PHE A CA 1
ATOM 745 C C . PHE A 1 94 ? -51.975 2.720 62.670 1.00 71.81 94 PHE A C 1
ATOM 747 O O . PHE A 1 94 ? -52.554 2.575 63.747 1.00 71.81 94 PHE A O 1
ATOM 754 N N . GLN A 1 95 ? -52.243 3.751 61.865 1.00 74.31 95 GLN A N 1
ATOM 755 C CA . GLN A 1 95 ? -53.258 4.762 62.173 1.00 74.31 95 GLN A CA 1
ATOM 756 C C . GLN A 1 95 ? -54.671 4.167 62.210 1.00 74.31 95 GLN A C 1
ATOM 758 O O . GLN A 1 95 ? -55.432 4.467 63.131 1.00 74.31 95 GLN A O 1
ATOM 763 N N . HIS A 1 96 ? -55.001 3.273 61.277 1.00 74.62 96 HIS A N 1
ATOM 764 C CA . HIS A 1 96 ? -56.283 2.569 61.269 1.00 74.62 96 HIS A CA 1
ATOM 765 C C . HIS A 1 96 ? -56.439 1.646 62.490 1.00 74.62 96 HIS A C 1
ATOM 767 O O . HIS A 1 96 ? -57.505 1.586 63.101 1.00 74.62 96 HIS A O 1
ATOM 773 N N . LEU A 1 97 ? -55.367 0.957 62.897 1.00 77.25 97 LEU A N 1
ATOM 774 C CA . LEU A 1 97 ? -55.341 0.142 64.117 1.00 77.25 97 LEU A CA 1
ATOM 775 C C . LEU A 1 97 ? -55.572 0.990 65.369 1.00 77.25 97 LEU A C 1
ATOM 777 O O . LEU A 1 97 ? -56.388 0.628 66.214 1.00 77.25 97 LEU A O 1
ATOM 781 N N . LYS A 1 98 ? -54.911 2.147 65.461 1.00 75.38 98 LYS A N 1
ATOM 782 C CA . LYS A 1 98 ? -55.109 3.100 66.555 1.00 75.38 98 LYS A CA 1
ATOM 783 C C . LYS A 1 98 ? -56.564 3.579 66.634 1.00 75.38 98 LYS A C 1
ATOM 785 O O . LYS A 1 98 ? -57.156 3.511 67.706 1.00 75.38 98 LYS A O 1
ATOM 790 N N . GLN A 1 99 ? -57.152 3.990 65.510 1.00 74.94 99 GLN A N 1
ATOM 791 C CA . GLN A 1 99 ? -58.556 4.419 65.456 1.00 74.94 99 GLN A CA 1
ATOM 792 C C . GLN A 1 99 ? -59.514 3.281 65.826 1.00 74.94 99 GLN A C 1
ATOM 794 O O . GLN A 1 99 ? -60.458 3.489 66.581 1.00 74.94 99 GLN A O 1
ATOM 799 N N . SER A 1 100 ? -59.249 2.055 65.366 1.00 75.12 100 SER A N 1
ATOM 800 C CA . SER A 1 100 ? -60.068 0.890 65.716 1.00 75.12 100 SER A CA 1
ATOM 801 C C . SER A 1 100 ? -60.011 0.558 67.211 1.00 75.12 100 SER A C 1
ATOM 803 O O . SER A 1 100 ? -61.020 0.129 67.767 1.00 75.12 100 SER A O 1
ATOM 805 N N . ILE A 1 101 ? -58.859 0.746 67.864 1.00 72.25 101 ILE A N 1
ATOM 806 C CA . ILE A 1 101 ? -58.695 0.544 69.312 1.00 72.25 101 ILE A CA 1
ATOM 807 C C . ILE A 1 101 ? -59.410 1.650 70.096 1.00 72.25 101 ILE A C 1
ATOM 809 O O . ILE A 1 101 ? -60.057 1.359 71.100 1.00 72.25 101 ILE A O 1
ATOM 813 N N . GLU A 1 102 ? -59.345 2.900 69.630 1.00 73.12 102 GLU A N 1
ATOM 814 C CA . GLU A 1 102 ? -60.071 4.027 70.228 1.00 73.12 102 GLU A CA 1
ATOM 815 C C . GLU A 1 102 ? -61.594 3.811 70.153 1.00 73.12 102 GLU A C 1
ATOM 817 O O . GLU A 1 102 ? -62.266 3.891 71.180 1.00 73.12 102 GLU A O 1
ATOM 822 N N . VAL A 1 103 ? -62.124 3.409 68.991 1.00 76.25 103 VAL A N 1
ATOM 823 C CA . VAL A 1 103 ? -63.555 3.092 68.812 1.00 76.25 103 VAL A CA 1
ATOM 824 C C . VAL A 1 103 ? -63.977 1.882 69.654 1.00 76.25 103 VAL A C 1
ATOM 826 O O . VAL A 1 103 ? -65.011 1.920 70.321 1.00 76.25 103 VAL A O 1
ATOM 829 N N . ALA A 1 104 ? -63.168 0.817 69.692 1.00 71.94 104 ALA A N 1
ATOM 830 C CA . ALA A 1 104 ? -63.452 -0.352 70.526 1.00 71.94 104 ALA A CA 1
ATOM 831 C C . ALA A 1 104 ? -63.500 0.011 72.021 1.00 71.94 104 ALA A C 1
ATOM 833 O O . ALA A 1 104 ? -64.381 -0.459 72.743 1.00 71.94 104 ALA A O 1
ATOM 834 N N . ASN A 1 105 ? -62.609 0.898 72.472 1.00 71.00 105 ASN A N 1
ATOM 835 C CA . ASN A 1 105 ? -62.569 1.398 73.844 1.00 71.00 105 ASN A CA 1
ATOM 836 C C . ASN A 1 105 ? -63.757 2.320 74.183 1.00 71.00 105 ASN A C 1
ATOM 838 O O . ASN A 1 105 ? -64.194 2.366 75.332 1.00 71.00 105 ASN A O 1
ATOM 842 N N . GLU A 1 106 ? -64.322 3.025 73.198 1.00 71.56 106 GLU A N 1
ATOM 843 C CA . GLU A 1 106 ? -65.557 3.803 73.367 1.00 71.56 106 GLU A CA 1
ATOM 844 C C . GLU A 1 106 ? -66.805 2.920 73.492 1.00 71.56 106 GLU A C 1
ATOM 846 O O . GLU A 1 106 ? -67.714 3.261 74.253 1.00 71.56 106 GLU A O 1
ATOM 851 N N . THR A 1 107 ? -66.833 1.782 72.789 1.00 67.44 107 THR A N 1
ATOM 852 C CA . THR A 1 107 ? -67.938 0.803 72.829 1.00 67.44 107 THR A CA 1
ATOM 853 C C . THR A 1 107 ? -67.860 -0.199 73.985 1.00 67.44 107 THR A C 1
ATOM 855 O O . THR A 1 107 ? -68.832 -0.906 74.248 1.00 67.44 107 THR A O 1
ATOM 858 N N . ALA A 1 108 ? -66.725 -0.283 74.680 1.00 67.00 108 ALA A N 1
ATOM 859 C CA . ALA A 1 108 ? -66.523 -1.218 75.780 1.00 67.00 108 ALA A CA 1
ATOM 860 C C . ALA A 1 108 ? -67.226 -0.753 77.070 1.00 67.00 108 ALA A C 1
ATOM 862 O O . ALA A 1 108 ? -67.133 0.407 77.469 1.00 67.00 108 ALA A O 1
ATOM 863 N N . GLU A 1 109 ? -67.869 -1.685 77.785 1.00 57.78 109 GLU A N 1
ATOM 864 C CA . GLU A 1 109 ? -68.550 -1.416 79.067 1.00 57.78 109 GLU A CA 1
ATOM 865 C C . GLU A 1 109 ? -67.594 -0.918 80.174 1.00 57.78 109 GLU A C 1
ATOM 867 O O . GLU A 1 109 ? -68.024 -0.271 81.129 1.00 57.78 109 GLU A O 1
ATOM 872 N N . LYS A 1 110 ? -66.284 -1.172 80.032 1.00 57.62 110 LYS A N 1
ATOM 873 C CA . LYS A 1 110 ? -65.210 -0.604 80.862 1.00 57.62 110 LYS A CA 1
ATOM 874 C C . LYS A 1 110 ? -64.209 0.138 79.985 1.00 57.62 110 LYS A C 1
ATOM 876 O O . LYS A 1 110 ? -63.383 -0.483 79.324 1.00 57.62 110 LYS A O 1
ATOM 881 N N . LYS A 1 111 ? -64.261 1.467 80.035 1.00 62.53 111 LYS A N 1
ATOM 882 C CA . LYS A 1 111 ? -63.310 2.339 79.338 1.00 62.53 111 LYS A CA 1
ATOM 883 C C . LYS A 1 111 ? -61.936 2.249 80.003 1.00 62.53 111 LYS A C 1
ATOM 885 O O . LYS A 1 111 ? -61.821 2.473 81.208 1.00 62.53 111 LYS A O 1
ATOM 890 N N . VAL A 1 112 ? -60.907 1.927 79.225 1.00 66.06 112 VAL A N 1
ATOM 891 C CA . VAL A 1 112 ? -59.501 1.902 79.656 1.00 66.06 112 VAL A CA 1
ATOM 892 C C . VAL A 1 112 ? -58.855 3.245 79.314 1.00 66.06 112 VAL A C 1
ATOM 894 O O . VAL A 1 112 ? -59.040 3.758 78.209 1.00 66.06 112 VAL A O 1
ATOM 897 N N . ASP A 1 113 ? -58.089 3.836 80.236 1.00 66.88 113 ASP A N 1
ATOM 898 C CA . ASP A 1 113 ? -57.346 5.069 79.952 1.00 66.88 113 ASP A CA 1
ATOM 899 C C . ASP A 1 113 ? -56.079 4.768 79.138 1.00 66.88 113 ASP A C 1
ATOM 901 O O . ASP A 1 113 ? -54.985 4.554 79.662 1.00 66.88 113 ASP A O 1
ATOM 905 N N . LEU A 1 114 ? -56.246 4.754 77.816 1.00 63.44 114 LEU A N 1
ATOM 906 C CA . LEU A 1 114 ? -55.177 4.492 76.853 1.00 63.44 114 LEU A CA 1
ATOM 907 C C . LEU A 1 114 ? -54.044 5.535 76.917 1.00 63.44 114 LEU A C 1
ATOM 909 O O . LEU A 1 114 ? -52.918 5.230 76.526 1.00 63.44 114 LEU A O 1
ATOM 913 N N . LYS A 1 115 ? -54.306 6.754 77.415 1.00 65.25 115 LYS A N 1
ATOM 914 C CA . LYS A 1 115 ? -53.282 7.805 77.554 1.00 65.25 115 LYS A CA 1
ATOM 915 C C . LYS A 1 115 ? -52.458 7.636 78.828 1.00 65.25 115 LYS A C 1
ATOM 917 O O . LYS A 1 115 ? -51.266 7.932 78.801 1.00 65.25 115 LYS A O 1
ATOM 922 N N . GLY A 1 116 ? -53.072 7.144 79.905 1.00 64.25 116 GLY A N 1
ATOM 923 C CA . GLY A 1 116 ? -52.390 6.806 81.155 1.00 64.25 116 GLY A CA 1
ATOM 924 C C . GLY A 1 116 ? -51.348 5.705 80.961 1.00 64.25 116 GLY A C 1
ATOM 925 O O . GLY A 1 116 ? -50.192 5.899 81.313 1.00 64.25 116 GLY A O 1
ATOM 926 N N . ILE A 1 117 ? -51.714 4.618 80.275 1.00 65.62 117 ILE A N 1
ATOM 927 C CA . ILE A 1 117 ? -50.810 3.481 80.010 1.00 65.62 117 ILE A CA 1
ATOM 928 C C . ILE A 1 117 ? -49.606 3.905 79.152 1.00 65.62 117 ILE A C 1
ATOM 930 O O . ILE A 1 117 ? -48.478 3.472 79.385 1.00 65.62 117 ILE A O 1
ATOM 934 N N . LEU A 1 118 ? -49.825 4.788 78.172 1.00 58.91 118 LEU A N 1
ATOM 935 C CA . LEU A 1 118 ? -48.750 5.291 77.314 1.00 58.91 118 LEU A CA 1
ATOM 936 C C . LEU A 1 118 ? -47.798 6.242 78.067 1.00 58.91 118 LEU A C 1
ATOM 938 O O . LEU A 1 118 ? -46.603 6.261 77.782 1.00 58.91 118 LEU A O 1
ATOM 942 N N . LYS A 1 119 ? -48.315 7.006 79.041 1.00 59.41 119 LYS A N 1
ATOM 943 C CA . LYS A 1 119 ? -47.515 7.863 79.930 1.00 59.41 119 LYS A CA 1
ATOM 944 C C . LYS A 1 119 ? -46.742 7.072 80.979 1.00 59.41 119 LYS A C 1
ATOM 946 O O . LYS A 1 119 ? -45.592 7.396 81.231 1.00 59.41 119 LYS A O 1
ATOM 951 N N . GLU A 1 120 ? -47.328 6.019 81.533 1.00 57.03 120 GLU A N 1
ATOM 952 C CA . GLU A 1 120 ? -46.693 5.141 82.524 1.00 57.03 120 GLU A CA 1
ATOM 953 C C . GLU A 1 120 ? -45.475 4.408 81.926 1.00 57.03 120 GLU A C 1
ATOM 955 O O . GLU A 1 120 ? -44.434 4.263 82.567 1.00 57.03 120 GLU A O 1
ATOM 960 N N . TRP A 1 121 ? -45.550 4.058 80.636 1.00 56.56 121 TRP A N 1
ATOM 961 C CA . TRP A 1 121 ? -44.410 3.558 79.856 1.00 56.56 121 TRP A CA 1
ATOM 962 C C . TRP A 1 121 ? -43.292 4.594 79.664 1.00 56.56 121 TRP A C 1
ATOM 964 O O . TRP A 1 121 ? -42.125 4.230 79.534 1.00 56.56 121 TRP A O 1
ATOM 974 N N . GLN A 1 122 ? -43.638 5.880 79.652 1.00 48.91 122 GLN A N 1
ATOM 975 C CA . GLN A 1 122 ? -42.705 6.989 79.462 1.00 48.91 122 GLN A CA 1
ATOM 976 C C . GLN A 1 122 ? -42.107 7.482 80.796 1.00 48.91 122 GLN A C 1
ATOM 978 O O . GLN A 1 122 ? -40.950 7.895 80.835 1.00 48.91 122 GLN A O 1
ATOM 983 N N . GLU A 1 123 ? -42.861 7.398 81.896 1.00 48.25 123 GLU A N 1
ATOM 984 C CA . GLU A 1 123 ? -42.454 7.814 83.248 1.00 48.25 123 GLU A CA 1
ATOM 985 C C . GLU A 1 123 ? -41.560 6.772 83.948 1.00 48.25 123 GLU A C 1
ATOM 987 O O . GLU A 1 123 ? -40.612 7.156 84.636 1.00 48.25 123 GLU A O 1
ATOM 992 N N . ASN A 1 124 ? -41.735 5.471 83.672 1.00 49.66 124 ASN A N 1
ATOM 993 C CA . ASN A 1 124 ? -40.836 4.408 84.157 1.00 49.66 124 ASN A CA 1
ATOM 994 C C . ASN A 1 124 ? -39.392 4.507 83.630 1.00 49.66 124 ASN A C 1
ATOM 996 O O . ASN A 1 124 ? -38.515 3.776 84.085 1.00 49.66 124 ASN A O 1
ATOM 1000 N N . MET A 1 125 ? -39.122 5.413 82.688 1.00 47.53 125 MET A N 1
ATOM 1001 C CA . MET A 1 125 ? -37.798 5.607 82.103 1.00 47.53 125 MET A CA 1
ATOM 1002 C C . MET A 1 125 ? -36.974 6.719 82.790 1.00 47.53 125 MET A C 1
ATOM 1004 O O . MET A 1 125 ? -35.819 6.910 82.416 1.00 47.53 125 MET A O 1
ATOM 1008 N N . MET A 1 126 ? -37.527 7.467 83.766 1.00 45.38 126 MET A N 1
ATOM 1009 C CA . MET A 1 126 ? -36.906 8.716 84.262 1.00 45.38 126 MET A CA 1
ATOM 1010 C C . MET A 1 126 ? -36.802 8.925 85.797 1.00 45.38 126 MET A C 1
ATOM 1012 O O . MET A 1 126 ? -36.383 10.009 86.198 1.00 45.38 126 MET A O 1
ATOM 1016 N N . VAL A 1 127 ? -37.145 7.969 86.678 1.00 42.78 127 VAL A N 1
ATOM 1017 C CA . VAL A 1 127 ? -37.390 8.289 88.117 1.00 42.78 127 VAL A CA 1
ATOM 1018 C C . VAL A 1 127 ? -36.283 7.948 89.140 1.00 42.78 127 VAL A C 1
ATOM 1020 O O . VAL A 1 127 ? -36.348 8.458 90.254 1.00 42.78 127 VAL A O 1
ATOM 1023 N N . GLU A 1 128 ? -35.200 7.229 88.841 1.00 39.59 128 GLU A N 1
ATOM 1024 C CA . GLU A 1 128 ? -34.175 6.954 89.879 1.00 39.59 128 GLU A CA 1
ATOM 1025 C C . GLU A 1 128 ? -33.095 8.049 89.986 1.00 39.59 128 GLU A C 1
ATOM 1027 O O . GLU A 1 128 ? -31.920 7.871 89.670 1.00 39.59 128 GLU A O 1
ATOM 1032 N N . ALA A 1 129 ? -33.524 9.221 90.460 1.00 36.34 129 ALA A N 1
ATOM 1033 C CA . ALA A 1 129 ? -32.662 10.288 90.947 1.00 36.34 129 ALA A CA 1
ATOM 1034 C C . ALA A 1 129 ? -32.366 10.110 92.447 1.00 36.34 129 ALA A C 1
ATOM 1036 O O . ALA A 1 129 ? -33.234 10.267 93.303 1.00 36.34 129 ALA A O 1
ATOM 1037 N N . TYR A 1 130 ? -31.099 9.821 92.738 1.00 42.97 130 TYR A N 1
ATOM 1038 C CA . TYR A 1 130 ? -30.319 10.253 93.899 1.00 42.97 130 TYR A CA 1
ATOM 1039 C C . TYR A 1 130 ? -30.993 11.276 94.841 1.00 42.97 130 TYR A C 1
ATOM 1041 O O . TYR A 1 130 ? -31.018 12.460 94.513 1.00 42.97 130 TYR A O 1
ATOM 1049 N N . ALA A 1 131 ? -31.414 10.853 96.044 1.00 45.47 131 ALA A N 1
ATOM 1050 C CA . ALA A 1 131 ? -31.378 11.663 97.278 1.00 45.47 131 ALA A CA 1
ATOM 1051 C C . ALA A 1 131 ? -31.926 10.914 98.516 1.00 45.47 131 ALA A C 1
ATOM 1053 O O . ALA A 1 131 ? -33.076 11.101 98.898 1.00 45.47 131 ALA A O 1
ATOM 1054 N N . SER A 1 132 ? -31.083 10.163 99.230 1.00 41.91 132 SER A N 1
ATOM 1055 C CA . SER A 1 132 ? -31.151 10.116 100.702 1.00 41.91 132 SER A CA 1
ATOM 1056 C C . SER A 1 132 ? -29.850 9.563 101.271 1.00 41.91 132 SER A C 1
ATOM 1058 O O . SER A 1 132 ? -29.470 8.421 101.016 1.00 41.91 132 SER A O 1
ATOM 1060 N N . THR A 1 133 ? -29.160 10.387 102.050 1.00 49.94 133 THR A N 1
ATOM 1061 C CA . THR A 1 133 ? -28.036 10.001 102.899 1.00 49.94 133 THR A CA 1
ATOM 1062 C C . THR A 1 133 ? -28.514 9.060 104.003 1.00 49.94 133 THR A C 1
ATOM 1064 O O . THR A 1 133 ? -28.783 9.496 105.116 1.00 49.94 133 THR A O 1
ATOM 1067 N N . ASP A 1 134 ? -28.580 7.775 103.681 1.00 50.62 134 ASP A N 1
ATOM 1068 C CA . ASP A 1 134 ? -28.390 6.680 104.623 1.00 50.62 134 ASP A CA 1
ATOM 1069 C C . ASP A 1 134 ? -27.246 5.839 104.051 1.00 50.62 134 ASP A C 1
ATOM 1071 O O . ASP A 1 134 ? -27.378 5.160 103.031 1.00 50.62 134 ASP A O 1
ATOM 1075 N N . HIS A 1 135 ? -26.061 5.927 104.660 1.00 53.16 135 HIS A N 1
ATOM 1076 C CA . HIS A 1 135 ? -24.866 5.235 104.162 1.00 53.16 135 HIS A CA 1
ATOM 1077 C C . HIS A 1 135 ? -24.980 3.699 104.224 1.00 53.16 135 HIS A C 1
ATOM 1079 O O . HIS A 1 135 ? -24.061 3.017 103.780 1.00 53.16 135 HIS A O 1
ATOM 1085 N N . SER A 1 136 ? -26.092 3.141 104.712 1.00 57.47 136 SER A N 1
ATOM 1086 C CA . SER A 1 136 ? -26.425 1.721 104.568 1.00 57.47 136 SER A CA 1
ATOM 1087 C C . SER A 1 136 ? -26.733 1.361 103.114 1.00 57.47 136 SER A C 1
ATOM 1089 O O . SER A 1 136 ? -26.191 0.378 102.622 1.00 57.47 136 SER A O 1
ATOM 1091 N N . LEU A 1 137 ? -27.493 2.195 102.396 1.00 56.78 137 LEU A N 1
ATOM 1092 C CA . LEU A 1 137 ? -27.790 2.004 100.977 1.00 56.78 137 LEU A CA 1
ATOM 1093 C C . LEU A 1 137 ? -26.551 2.247 100.128 1.00 56.78 137 LEU A C 1
ATOM 1095 O O . LEU A 1 137 ? -26.259 1.437 99.271 1.00 56.78 137 LEU A O 1
ATOM 1099 N N . CYS A 1 138 ? -25.739 3.262 100.431 1.00 59.28 138 CYS A N 1
ATOM 1100 C CA . CYS A 1 138 ? -24.452 3.464 99.754 1.00 59.28 138 CYS A CA 1
ATOM 1101 C C . CYS A 1 138 ? -23.477 2.294 99.998 1.00 59.28 138 CYS A C 1
ATOM 1103 O O . CYS A 1 138 ? -22.706 1.926 99.117 1.00 59.28 138 CYS A O 1
ATOM 1105 N N . HIS A 1 139 ? -23.510 1.672 101.180 1.00 65.81 139 HIS A N 1
ATOM 1106 C CA . HIS A 1 139 ? -22.700 0.491 101.482 1.00 65.81 139 HIS A CA 1
ATOM 1107 C C . HIS A 1 139 ? -23.243 -0.779 100.813 1.00 65.81 139 HIS A C 1
ATOM 1109 O O . HIS A 1 139 ? -22.473 -1.627 100.353 1.00 65.81 139 HIS A O 1
ATOM 1115 N N . GLU A 1 140 ? -24.563 -0.905 100.718 1.00 72.00 140 GLU A N 1
ATOM 1116 C CA . GLU A 1 140 ? -25.231 -1.993 100.016 1.00 72.00 140 GLU A CA 1
ATOM 1117 C C . GLU A 1 140 ? -25.079 -1.852 98.498 1.00 72.00 140 GLU A C 1
ATOM 1119 O O . GLU A 1 140 ? -24.794 -2.841 97.833 1.00 72.00 140 GLU A O 1
ATOM 1124 N N . GLU A 1 141 ? -25.165 -0.638 97.959 1.00 75.94 141 GLU A N 1
ATOM 1125 C CA . GLU A 1 141 ? -24.857 -0.268 96.579 1.00 75.94 141 GLU A CA 1
ATOM 1126 C C . GLU A 1 141 ? -23.378 -0.447 96.287 1.00 75.94 141 GLU A C 1
ATOM 1128 O O . GLU A 1 141 ? -23.051 -1.027 95.271 1.00 75.94 141 GLU A O 1
ATOM 1133 N N . TYR A 1 142 ? -22.465 -0.076 97.185 1.00 77.00 142 TYR A N 1
ATOM 1134 C CA . TYR A 1 142 ? -21.043 -0.386 97.026 1.00 77.00 142 TYR A CA 1
ATOM 1135 C C . TYR A 1 142 ? -20.799 -1.900 97.019 1.00 77.00 142 TYR A C 1
ATOM 1137 O O . TYR A 1 142 ? -19.989 -2.399 96.244 1.00 77.00 142 TYR A O 1
ATOM 1145 N N . SER A 1 143 ? -21.527 -2.659 97.840 1.00 79.88 143 SER A N 1
ATOM 1146 C CA . SER A 1 143 ? -21.449 -4.124 97.863 1.00 79.88 143 SER A CA 1
ATOM 1147 C C . SER A 1 143 ? -22.103 -4.766 96.635 1.00 79.88 143 SER A C 1
ATOM 1149 O O . SER A 1 143 ? -21.617 -5.789 96.151 1.00 79.88 143 SER A O 1
ATOM 1151 N N . LYS A 1 144 ? -23.184 -4.176 96.111 1.00 84.19 144 LYS A N 1
ATOM 1152 C CA . LYS A 1 144 ? -23.826 -4.556 94.846 1.00 84.19 144 LYS A CA 1
ATOM 1153 C C . LYS A 1 144 ? -22.908 -4.232 93.681 1.00 84.19 144 LYS A C 1
ATOM 1155 O O . LYS A 1 144 ? -22.590 -5.147 92.947 1.00 84.19 144 LYS A O 1
ATOM 1160 N N . LEU A 1 145 ? -22.355 -3.029 93.617 1.00 84.88 145 LEU A N 1
ATOM 1161 C CA . LEU A 1 145 ? -21.397 -2.578 92.615 1.00 84.88 145 LEU A CA 1
ATOM 1162 C C . LEU A 1 145 ? -20.101 -3.386 92.667 1.00 84.88 145 LEU A C 1
ATOM 1164 O O . LEU A 1 145 ? -19.516 -3.671 91.634 1.00 84.88 145 LEU A O 1
ATOM 1168 N N . LYS A 1 146 ? -19.656 -3.821 93.850 1.00 85.56 146 LYS A N 1
ATOM 1169 C CA . LYS A 1 146 ? -18.510 -4.727 93.988 1.00 85.56 146 LYS A CA 1
ATOM 1170 C C . LYS A 1 146 ? -18.828 -6.124 93.458 1.00 85.56 146 LYS A C 1
ATOM 1172 O O . LYS A 1 146 ? -18.003 -6.692 92.750 1.00 85.56 146 LYS A O 1
ATOM 1177 N N . ARG A 1 147 ? -20.025 -6.653 93.733 1.00 85.06 147 ARG A N 1
ATOM 1178 C CA . ARG A 1 147 ? -20.506 -7.908 93.131 1.00 85.06 147 ARG A CA 1
ATOM 1179 C C . ARG A 1 147 ? -20.712 -7.774 91.626 1.00 85.06 147 ARG A C 1
ATOM 1181 O O . ARG A 1 147 ? -20.309 -8.660 90.894 1.00 85.06 147 ARG A O 1
ATOM 1188 N N . GLU A 1 148 ? -21.274 -6.672 91.155 1.00 85.94 148 GLU A N 1
ATOM 1189 C CA . GLU A 1 148 ? -21.447 -6.354 89.739 1.00 85.94 148 GLU A CA 1
ATOM 1190 C C . GLU A 1 148 ? -20.103 -6.151 89.060 1.00 85.94 148 GLU A C 1
ATOM 1192 O O . GLU A 1 148 ? -19.946 -6.585 87.936 1.00 85.94 148 GLU A O 1
ATOM 1197 N N . PHE A 1 149 ? -19.103 -5.588 89.737 1.00 85.06 149 PHE A N 1
ATOM 1198 C CA . PHE A 1 149 ? -17.741 -5.470 89.229 1.00 85.06 149 PHE A CA 1
ATOM 1199 C C . PHE A 1 149 ? -17.027 -6.823 89.198 1.00 85.06 149 PHE A C 1
ATOM 1201 O O . PHE A 1 149 ? -16.290 -7.101 88.260 1.00 85.06 149 PHE A O 1
ATOM 1208 N N . GLU A 1 150 ? -17.246 -7.694 90.184 1.00 85.25 150 GLU A N 1
ATOM 1209 C CA . GLU A 1 150 ? -16.746 -9.073 90.168 1.00 85.25 150 GLU A CA 1
ATOM 1210 C C . GLU A 1 150 ? -17.424 -9.898 89.067 1.00 85.25 150 GLU A C 1
ATOM 1212 O O . GLU A 1 150 ? -16.733 -10.607 88.337 1.00 85.25 150 GLU A O 1
ATOM 1217 N N . VAL A 1 151 ? -18.736 -9.736 88.876 1.00 83.12 151 VAL A N 1
ATOM 1218 C CA . VAL A 1 151 ? -19.501 -10.315 87.765 1.00 83.12 151 VAL A CA 1
ATOM 1219 C C . VAL A 1 151 ? -19.048 -9.719 86.441 1.00 83.12 151 VAL A C 1
ATOM 1221 O O . VAL A 1 151 ? -18.825 -10.474 85.513 1.00 83.12 151 VAL A O 1
ATOM 1224 N N . TYR A 1 152 ? -18.815 -8.413 86.346 1.00 82.31 152 TYR A N 1
ATOM 1225 C CA . TYR A 1 152 ? -18.334 -7.742 85.140 1.00 82.31 152 TYR A CA 1
ATOM 1226 C C . TYR A 1 152 ? -16.907 -8.164 84.817 1.00 82.31 152 TYR A C 1
ATOM 1228 O O . TYR A 1 152 ? -16.588 -8.405 83.666 1.00 82.31 152 TYR A O 1
ATOM 1236 N N . LYS A 1 153 ? -16.041 -8.342 85.816 1.00 85.25 153 LYS A N 1
ATOM 1237 C CA . LYS A 1 153 ? -14.684 -8.874 85.648 1.00 85.25 153 LYS A CA 1
ATOM 1238 C C . LYS A 1 153 ? -14.713 -10.338 85.216 1.00 85.25 153 LYS A C 1
ATOM 1240 O O . LYS A 1 153 ? -13.948 -10.716 84.333 1.00 85.25 153 LYS A O 1
ATOM 1245 N N . GLN A 1 154 ? -15.595 -11.153 85.794 1.00 76.94 154 GLN A N 1
ATOM 1246 C CA . GLN A 1 154 ? -15.824 -12.530 85.352 1.00 76.94 154 GLN A CA 1
ATOM 1247 C C . GLN A 1 154 ? -16.444 -12.573 83.957 1.00 76.94 154 GLN A C 1
ATOM 1249 O O . GLN A 1 154 ? -16.048 -13.412 83.164 1.00 76.94 154 GLN A O 1
ATOM 1254 N N . GLN A 1 155 ? -17.332 -11.642 83.620 1.00 75.06 155 GLN A N 1
ATOM 1255 C CA . GLN A 1 155 ? -17.952 -11.498 82.310 1.00 75.06 155 GLN A CA 1
ATOM 1256 C C . GLN A 1 155 ? -16.939 -10.981 81.295 1.00 75.06 155 GLN A C 1
ATOM 1258 O O . GLN A 1 155 ? -16.950 -11.442 80.174 1.00 75.06 155 GLN A O 1
ATOM 1263 N N . GLN A 1 156 ? -15.995 -10.118 81.669 1.00 72.44 156 GLN A N 1
ATOM 1264 C CA . GLN A 1 156 ? -14.916 -9.643 80.805 1.00 72.44 156 GLN A CA 1
ATOM 1265 C C . GLN A 1 156 ? -13.845 -10.724 80.610 1.00 72.44 156 GLN A C 1
ATOM 1267 O O . GLN A 1 156 ? -13.320 -10.867 79.513 1.00 72.44 156 GLN A O 1
ATOM 1272 N N . GLN A 1 157 ? -13.561 -11.539 81.632 1.00 70.38 157 GLN A N 1
ATOM 1273 C CA . GLN A 1 157 ? -12.722 -12.734 81.503 1.00 70.38 157 GLN A CA 1
ATOM 1274 C C . GLN A 1 157 ? -13.422 -13.822 80.682 1.00 70.38 157 GLN A C 1
ATOM 1276 O O . GLN A 1 157 ? -12.797 -14.410 79.808 1.00 70.38 157 GLN A O 1
ATOM 1281 N N . GLN A 1 158 ? -14.724 -14.037 80.868 1.00 63.78 158 GLN A N 1
ATOM 1282 C CA . GLN A 1 158 ? -15.534 -14.922 80.031 1.00 63.78 158 GLN A CA 1
ATOM 1283 C C . GLN A 1 158 ? -15.711 -14.367 78.622 1.00 63.78 158 GLN A C 1
ATOM 1285 O O . GLN A 1 158 ? -15.765 -15.162 77.708 1.00 63.78 158 GLN A O 1
ATOM 1290 N N . MET A 1 159 ? -15.738 -13.050 78.412 1.00 60.78 159 MET A N 1
ATOM 1291 C CA . MET A 1 159 ? -15.775 -12.396 77.099 1.00 60.78 159 MET A CA 1
ATOM 1292 C C . MET A 1 159 ? -14.399 -12.363 76.448 1.00 60.78 159 MET A C 1
ATOM 1294 O O . MET A 1 159 ? -14.339 -12.343 75.236 1.00 60.78 159 MET A O 1
ATOM 1298 N N . ALA A 1 160 ? -13.295 -12.400 77.198 1.00 59.75 160 ALA A N 1
ATOM 1299 C CA . ALA A 1 160 ? -11.952 -12.583 76.652 1.00 59.75 160 ALA A CA 1
ATOM 1300 C C . ALA A 1 160 ? -11.723 -14.048 76.253 1.00 59.75 160 ALA A C 1
ATOM 1302 O O . ALA A 1 160 ? -11.201 -14.318 75.178 1.00 59.75 160 ALA A O 1
ATOM 1303 N N . VAL A 1 161 ? -12.189 -15.003 77.064 1.00 58.22 161 VAL A N 1
ATOM 1304 C CA . VAL A 1 161 ? -12.157 -16.436 76.732 1.00 58.22 161 VAL A CA 1
ATOM 1305 C C . VAL A 1 161 ? -13.184 -16.763 75.639 1.00 58.22 161 VAL A C 1
ATOM 1307 O O . VAL A 1 161 ? -12.868 -17.504 74.722 1.00 58.22 161 VAL A O 1
ATOM 1310 N N . SER A 1 162 ? -14.366 -16.144 75.656 1.00 52.41 162 SER A N 1
ATOM 1311 C CA . SER A 1 162 ? -15.384 -16.217 74.597 1.00 52.41 162 SER A CA 1
ATOM 1312 C C . SER A 1 162 ? -14.981 -15.411 73.370 1.00 52.41 162 SER A C 1
ATOM 1314 O O . SER A 1 162 ? -15.348 -15.799 72.288 1.00 52.41 162 SER A O 1
ATOM 1316 N N . SER A 1 163 ? -14.167 -14.359 73.468 1.00 50.19 163 SER A N 1
ATOM 1317 C CA . SER A 1 163 ? -13.567 -13.669 72.314 1.00 50.19 163 SER A CA 1
ATOM 1318 C C . SER A 1 163 ? -12.488 -14.530 71.673 1.00 50.19 163 SER A C 1
ATOM 1320 O O . SER A 1 163 ? -12.428 -14.600 70.459 1.00 50.19 163 SER A O 1
ATOM 1322 N N . VAL A 1 164 ? -11.693 -15.270 72.449 1.00 52.59 164 VAL A N 1
ATOM 1323 C CA . VAL A 1 164 ? -10.739 -16.245 71.896 1.00 52.59 164 VAL A CA 1
ATOM 1324 C C . VAL A 1 164 ? -11.466 -17.469 71.316 1.00 52.59 164 VAL A C 1
ATOM 1326 O O . VAL A 1 164 ? -11.076 -17.976 70.269 1.00 52.59 164 VAL A O 1
ATOM 1329 N N . VAL A 1 165 ? -12.567 -17.914 71.931 1.00 50.78 165 VAL A N 1
ATOM 1330 C CA . VAL A 1 165 ? -13.393 -19.024 71.422 1.00 50.78 165 VAL A CA 1
ATOM 1331 C C . VAL A 1 165 ? -14.304 -18.584 70.266 1.00 50.78 165 VAL A C 1
ATOM 1333 O O . VAL A 1 165 ? -14.498 -19.358 69.343 1.00 50.78 165 VAL A O 1
ATOM 1336 N N . ALA A 1 166 ? -14.803 -17.347 70.236 1.00 46.06 166 ALA A N 1
ATOM 1337 C CA . ALA A 1 166 ? -15.614 -16.767 69.160 1.00 46.06 166 ALA A CA 1
ATOM 1338 C C . ALA A 1 166 ? -14.757 -16.170 68.042 1.00 46.06 166 ALA A C 1
ATOM 1340 O O . ALA A 1 166 ? -15.214 -16.136 66.913 1.00 46.06 166 ALA A O 1
ATOM 1341 N N . ALA A 1 167 ? -13.503 -15.786 68.272 1.00 47.44 167 ALA A N 1
ATOM 1342 C CA . ALA A 1 167 ? -12.542 -15.586 67.186 1.00 47.44 167 ALA A CA 1
ATOM 1343 C C . ALA A 1 167 ? -12.239 -16.917 66.479 1.00 47.44 167 ALA A C 1
ATOM 1345 O O . ALA A 1 167 ? -11.978 -16.914 65.282 1.00 47.44 167 ALA A O 1
ATOM 1346 N N . ASN A 1 168 ? -12.358 -18.046 67.192 1.00 49.06 168 ASN A N 1
ATOM 1347 C CA . ASN A 1 168 ? -12.278 -19.387 66.609 1.00 49.06 168 ASN A CA 1
ATOM 1348 C C . ASN A 1 168 ? -13.622 -19.939 66.076 1.00 49.06 168 ASN A C 1
ATOM 1350 O O . ASN A 1 168 ? -13.581 -20.845 65.253 1.00 49.06 168 ASN A O 1
ATOM 1354 N N . ASN A 1 169 ? -14.790 -19.431 66.508 1.00 47.97 169 ASN A N 1
ATOM 1355 C CA . ASN A 1 169 ? -16.124 -19.958 66.137 1.00 47.97 169 ASN A CA 1
ATOM 1356 C C . ASN A 1 169 ? -17.086 -18.949 65.472 1.00 47.97 169 ASN A C 1
ATOM 1358 O O . ASN A 1 169 ? -18.219 -19.313 65.157 1.00 47.97 169 ASN A O 1
ATOM 1362 N N . SER A 1 170 ? -16.694 -17.694 65.248 1.00 45.53 170 SER A N 1
ATOM 1363 C CA . SER A 1 170 ? -17.446 -16.770 64.391 1.00 45.53 170 SER A CA 1
ATOM 1364 C C . SER A 1 170 ? -16.919 -16.905 62.965 1.00 45.53 170 SER A C 1
ATOM 1366 O O . SER A 1 170 ? -15.766 -16.589 62.674 1.00 45.53 170 SER A O 1
ATOM 1368 N N . GLY A 1 171 ? -17.777 -17.402 62.071 1.00 47.78 171 GLY A N 1
ATOM 1369 C CA . GLY A 1 171 ? -17.499 -17.660 60.650 1.00 47.78 171 GLY A CA 1
ATOM 1370 C C . GLY A 1 171 ? -17.052 -16.446 59.820 1.00 47.78 171 GLY A C 1
ATOM 1371 O O . GLY A 1 171 ? -16.881 -16.562 58.616 1.00 47.78 171 GLY A O 1
ATOM 1372 N N . SER A 1 172 ? -16.807 -15.294 60.443 1.00 51.09 172 SER A N 1
ATOM 1373 C CA . SER A 1 172 ? -16.192 -14.113 59.835 1.00 51.09 172 SER A CA 1
ATOM 1374 C C . SER A 1 172 ? -14.716 -14.336 59.475 1.00 51.09 172 SER A C 1
ATOM 1376 O O . SER A 1 172 ? -14.214 -13.713 58.545 1.00 51.09 172 SER A O 1
ATOM 1378 N N . GLY A 1 173 ? -14.004 -15.208 60.203 1.00 51.44 173 GLY A N 1
ATOM 1379 C CA . GLY A 1 173 ? -12.633 -15.608 59.856 1.00 51.44 173 GLY A CA 1
ATOM 1380 C C . GLY A 1 173 ? -12.579 -16.560 58.655 1.00 51.44 173 GLY A C 1
ATOM 1381 O O . GLY A 1 173 ? -11.674 -16.458 57.829 1.00 51.44 173 GLY A O 1
ATOM 1382 N N . ASP A 1 174 ? -13.595 -17.417 58.525 1.00 56.81 174 ASP A N 1
ATOM 1383 C CA . ASP A 1 174 ? -13.696 -18.452 57.488 1.00 56.81 174 ASP A CA 1
ATOM 1384 C C . ASP A 1 174 ? -14.113 -17.889 56.116 1.00 56.81 174 ASP A C 1
ATOM 1386 O O . ASP A 1 174 ? -13.773 -18.471 55.094 1.00 56.81 174 ASP A O 1
ATOM 1390 N N . GLU A 1 175 ? -14.788 -16.731 56.060 1.00 62.91 175 GLU A N 1
ATOM 1391 C CA . GLU A 1 175 ? -15.038 -15.981 54.810 1.00 62.91 175 GLU A CA 1
ATOM 1392 C C . GLU A 1 175 ? -13.911 -14.990 54.465 1.00 62.91 175 GLU A C 1
ATOM 1394 O O . GLU A 1 175 ? -13.658 -14.694 53.294 1.00 62.91 175 GLU A O 1
ATOM 1399 N N . PHE A 1 176 ? -13.180 -14.492 55.465 1.00 72.75 176 PHE A N 1
ATOM 1400 C CA . PHE A 1 176 ? -12.071 -13.563 55.247 1.00 72.75 176 PHE A CA 1
ATOM 1401 C C . PHE A 1 176 ? -10.821 -14.259 54.688 1.00 72.75 176 PHE A C 1
ATOM 1403 O O . PHE A 1 176 ? -10.145 -13.701 53.822 1.00 72.75 176 PHE A O 1
ATOM 1410 N N . GLU A 1 177 ? -10.524 -15.485 55.125 1.00 80.00 177 GLU A N 1
ATOM 1411 C CA . GLU A 1 177 ? -9.387 -16.266 54.622 1.00 80.00 177 GLU A CA 1
ATOM 1412 C C . GLU A 1 177 ? -9.491 -16.627 53.119 1.00 80.00 177 GLU A C 1
ATOM 1414 O O . GLU A 1 177 ? -8.512 -16.406 52.398 1.00 80.00 177 GLU A O 1
ATOM 1419 N N . PRO A 1 178 ? -10.642 -17.077 52.568 1.00 83.19 178 PRO A N 1
ATOM 1420 C CA . PRO A 1 178 ? -10.790 -17.298 51.131 1.00 83.19 178 PRO A CA 1
ATOM 1421 C C . PRO A 1 178 ? -10.784 -15.988 50.339 1.00 83.19 178 PRO A C 1
ATOM 1423 O O . PRO A 1 178 ? -10.214 -15.957 49.250 1.00 83.19 178 PRO A O 1
ATOM 1426 N N . LEU A 1 179 ? -11.329 -14.886 50.872 1.00 83.88 179 LEU A N 1
ATOM 1427 C CA . LEU A 1 179 ? -11.214 -13.565 50.237 1.00 83.88 179 LEU A CA 1
ATOM 1428 C C . LEU A 1 179 ? -9.756 -13.089 50.185 1.00 83.88 179 LEU A C 1
ATOM 1430 O O . LEU A 1 179 ? -9.303 -12.554 49.175 1.00 83.88 179 LEU A O 1
ATOM 1434 N N . LYS A 1 180 ? -8.983 -13.323 51.245 1.00 89.38 180 LYS A N 1
ATOM 1435 C CA . LYS A 1 180 ? -7.553 -13.010 51.304 1.00 89.38 180 LYS A CA 1
ATOM 1436 C C . LYS A 1 180 ? -6.737 -13.879 50.342 1.00 89.38 180 LYS A C 1
ATOM 1438 O O . LYS A 1 180 ? -5.852 -13.345 49.674 1.00 89.38 180 LYS A O 1
ATOM 1443 N N . ALA A 1 181 ? -7.074 -15.164 50.212 1.00 88.75 181 ALA A N 1
ATOM 1444 C CA . ALA A 1 181 ? -6.495 -16.070 49.218 1.00 88.75 181 ALA A CA 1
ATOM 1445 C C . ALA A 1 181 ? -6.860 -15.667 47.775 1.00 88.75 181 ALA A C 1
ATOM 1447 O O . ALA A 1 181 ? -6.029 -15.731 46.870 1.00 88.75 181 ALA A O 1
ATOM 1448 N N . GLN A 1 182 ? -8.083 -15.181 47.547 1.00 92.06 182 GLN A N 1
ATOM 1449 C CA . GLN A 1 182 ? -8.478 -14.605 46.260 1.00 92.06 182 GLN A CA 1
ATOM 1450 C C . GLN A 1 182 ? -7.702 -13.319 45.966 1.00 92.06 182 GLN A C 1
ATOM 1452 O O . GLN A 1 182 ? -7.202 -13.151 44.859 1.00 92.06 182 GLN A O 1
ATOM 1457 N N . ILE A 1 183 ? -7.528 -12.430 46.947 1.00 91.56 183 ILE A N 1
ATOM 1458 C CA . ILE A 1 183 ? -6.728 -11.208 46.790 1.00 91.56 183 ILE A CA 1
ATOM 1459 C C . ILE A 1 183 ? -5.259 -11.545 46.503 1.00 91.56 183 ILE A C 1
ATOM 1461 O O . ILE A 1 183 ? -4.649 -10.879 45.667 1.00 91.56 183 ILE A O 1
ATOM 1465 N N . SER A 1 184 ? -4.672 -12.554 47.155 1.00 94.00 184 SER A N 1
ATOM 1466 C CA . SER A 1 184 ? -3.298 -12.978 46.854 1.00 94.00 184 SER A CA 1
ATOM 1467 C C . SER A 1 184 ? -3.192 -13.590 45.459 1.00 94.00 184 SER A C 1
ATOM 1469 O O . SER A 1 184 ? -2.300 -13.206 44.710 1.00 94.00 184 SER A O 1
ATOM 1471 N N . SER A 1 185 ? -4.143 -14.441 45.065 1.00 94.25 185 SER A N 1
ATOM 1472 C CA . SER A 1 185 ? -4.202 -15.022 43.718 1.00 94.25 185 SER A CA 1
ATOM 1473 C C . SER A 1 185 ? -4.370 -13.953 42.634 1.00 94.25 185 SER A C 1
ATOM 1475 O O . SER A 1 185 ? -3.677 -13.980 41.619 1.00 94.25 185 SER A O 1
ATOM 1477 N N . LEU A 1 186 ? -5.231 -12.957 42.860 1.00 94.69 186 LEU A N 1
ATOM 1478 C CA . LEU A 1 186 ? -5.406 -11.829 41.946 1.00 94.69 186 LEU A CA 1
ATOM 1479 C C . LEU A 1 186 ? -4.144 -10.968 41.865 1.00 94.69 186 LEU A C 1
ATOM 1481 O O . LEU A 1 186 ? -3.772 -10.552 40.772 1.00 94.69 186 LEU A O 1
ATOM 1485 N N . LYS A 1 187 ? -3.449 -10.733 42.983 1.00 95.56 187 LYS A N 1
ATOM 1486 C CA . LYS A 1 187 ? -2.160 -10.022 42.990 1.00 95.56 187 LYS A CA 1
ATOM 1487 C C . LYS A 1 187 ? -1.079 -10.787 42.230 1.00 95.56 187 LYS A C 1
ATOM 1489 O O . LYS A 1 187 ? -0.376 -10.186 41.426 1.00 95.56 187 LYS A O 1
ATOM 1494 N N . GLU A 1 188 ? -0.968 -12.098 42.431 1.00 96.31 188 GLU A N 1
ATOM 1495 C CA . GLU A 1 188 ? -0.059 -12.952 41.659 1.00 96.31 188 GLU A CA 1
ATOM 1496 C C . GLU A 1 188 ? -0.412 -12.933 40.173 1.00 96.31 188 GLU A C 1
ATOM 1498 O O . GLU A 1 188 ? 0.474 -12.796 39.332 1.00 96.31 188 GLU A O 1
ATOM 1503 N N . ARG A 1 189 ? -1.706 -12.980 39.833 1.00 96.75 189 ARG A N 1
ATOM 1504 C CA . ARG A 1 189 ? -2.152 -12.901 38.442 1.00 96.75 189 ARG A CA 1
ATOM 1505 C C . ARG A 1 189 ? -1.838 -11.548 37.812 1.00 96.75 189 ARG A C 1
ATOM 1507 O O . ARG A 1 189 ? -1.393 -11.523 36.670 1.00 96.75 189 ARG A O 1
ATOM 1514 N N . ILE A 1 190 ? -2.027 -10.449 38.542 1.00 95.62 190 ILE A N 1
ATOM 1515 C CA . ILE A 1 190 ? -1.642 -9.102 38.104 1.00 95.62 190 ILE A CA 1
ATOM 1516 C C . ILE A 1 190 ? -0.131 -9.041 37.874 1.00 95.62 190 ILE A C 1
ATOM 1518 O O . ILE A 1 190 ? 0.291 -8.563 36.827 1.00 95.62 190 ILE A O 1
ATOM 1522 N N . ASN A 1 191 ? 0.683 -9.573 38.786 1.00 96.50 191 ASN A N 1
ATOM 1523 C CA . ASN A 1 191 ? 2.137 -9.599 38.621 1.00 96.50 191 ASN A CA 1
ATOM 1524 C C . ASN A 1 191 ? 2.564 -10.426 37.398 1.00 96.50 191 ASN A C 1
ATOM 1526 O O . ASN A 1 191 ? 3.404 -9.975 36.627 1.00 96.50 191 ASN A O 1
ATOM 1530 N N . LEU A 1 192 ? 1.963 -11.601 37.177 1.00 97.19 192 LEU A N 1
ATOM 1531 C CA . LEU A 1 192 ? 2.235 -12.423 35.993 1.00 97.19 192 LEU A CA 1
ATOM 1532 C C . LEU A 1 192 ? 1.860 -11.694 34.702 1.00 97.19 192 LEU A C 1
ATOM 1534 O O . LEU A 1 192 ? 2.680 -11.616 33.796 1.00 97.19 192 LEU A O 1
ATOM 1538 N N . LEU A 1 193 ? 0.661 -11.109 34.645 1.00 95.94 193 LEU A N 1
ATOM 1539 C CA . LEU A 1 193 ? 0.213 -10.334 33.486 1.00 95.94 193 LEU A CA 1
ATOM 1540 C C . LEU A 1 193 ? 1.091 -9.104 33.246 1.00 95.94 193 LEU A C 1
ATOM 1542 O O . LEU A 1 193 ? 1.334 -8.747 32.101 1.00 95.94 193 LEU A O 1
ATOM 1546 N N . THR A 1 194 ? 1.581 -8.468 34.310 1.00 96.69 194 THR A N 1
ATOM 1547 C CA . THR A 1 194 ? 2.475 -7.308 34.204 1.00 96.69 194 THR A CA 1
ATOM 1548 C C . THR A 1 194 ? 3.825 -7.733 33.631 1.00 96.69 194 THR A C 1
ATOM 1550 O O . THR A 1 194 ? 4.298 -7.114 32.686 1.00 96.69 194 THR A O 1
ATOM 1553 N N . ASN A 1 195 ? 4.390 -8.846 34.108 1.00 97.06 195 ASN A N 1
ATOM 1554 C CA . ASN A 1 195 ? 5.631 -9.407 33.571 1.00 97.06 195 ASN A CA 1
ATOM 1555 C C . ASN A 1 195 ? 5.481 -9.877 32.113 1.00 97.06 195 ASN A C 1
ATOM 1557 O O . ASN A 1 195 ? 6.374 -9.644 31.305 1.00 97.06 195 ASN A O 1
ATOM 1561 N N . GLU A 1 196 ? 4.364 -10.519 31.756 1.00 97.00 196 GLU A N 1
ATOM 1562 C CA . GLU A 1 196 ? 4.057 -10.911 30.370 1.00 97.00 196 GLU A CA 1
ATOM 1563 C C . GLU A 1 196 ? 3.938 -9.675 29.460 1.00 97.00 196 GLU A C 1
ATOM 1565 O O . GLU A 1 196 ? 4.441 -9.667 28.334 1.00 97.00 196 GLU A O 1
ATOM 1570 N N . LEU A 1 197 ? 3.317 -8.599 29.949 1.00 95.44 197 LEU A N 1
ATOM 1571 C CA . LEU A 1 197 ? 3.179 -7.347 29.205 1.00 95.44 197 LEU A CA 1
ATOM 1572 C C . LEU A 1 197 ? 4.535 -6.645 29.034 1.00 95.44 197 LEU A C 1
ATOM 1574 O O . LEU A 1 197 ? 4.852 -6.197 27.936 1.00 95.44 197 LEU A O 1
ATOM 1578 N N . GLU A 1 198 ? 5.376 -6.619 30.068 1.00 97.12 198 GLU A N 1
ATOM 1579 C CA . GLU A 1 198 ? 6.743 -6.089 29.981 1.00 97.12 198 GLU A CA 1
ATOM 1580 C C . GLU A 1 198 ? 7.621 -6.895 29.011 1.00 97.12 198 GLU A C 1
ATOM 1582 O O . GLU A 1 198 ? 8.343 -6.306 28.206 1.00 97.12 198 GLU A O 1
ATOM 1587 N N . GLN A 1 199 ? 7.534 -8.230 29.037 1.00 97.31 199 GLN A N 1
ATOM 1588 C CA . GLN A 1 199 ? 8.269 -9.103 28.113 1.00 97.31 199 GLN A CA 1
ATOM 1589 C C . GLN A 1 199 ? 7.825 -8.894 26.665 1.00 97.31 199 GLN A C 1
ATOM 1591 O O . GLN A 1 199 ? 8.654 -8.626 25.800 1.00 97.31 199 GLN A O 1
ATOM 1596 N N . THR A 1 200 ? 6.517 -8.931 26.403 1.00 94.38 200 THR A N 1
ATOM 1597 C CA . THR A 1 200 ? 5.987 -8.698 25.050 1.00 94.38 200 THR A CA 1
ATOM 1598 C C . THR A 1 200 ? 6.310 -7.291 24.549 1.00 94.38 200 THR A C 1
ATOM 1600 O O . THR A 1 200 ? 6.653 -7.113 23.380 1.00 94.38 200 THR A O 1
ATOM 1603 N N . GLN A 1 201 ? 6.282 -6.281 25.423 1.00 95.69 201 GLN A N 1
ATOM 1604 C CA . GLN A 1 201 ? 6.706 -4.929 25.078 1.00 95.69 201 GLN A CA 1
ATOM 1605 C C . GLN A 1 201 ? 8.200 -4.869 24.723 1.00 95.69 201 GLN A C 1
ATOM 1607 O O . GLN A 1 201 ? 8.556 -4.212 23.743 1.00 95.69 201 GLN A O 1
ATOM 1612 N N . ALA A 1 202 ? 9.070 -5.556 25.470 1.00 96.50 202 ALA A N 1
ATOM 1613 C CA . ALA A 1 202 ? 10.498 -5.633 25.165 1.00 96.50 202 ALA A CA 1
ATOM 1614 C C . ALA A 1 202 ? 10.762 -6.327 23.816 1.00 96.50 202 ALA A C 1
ATOM 1616 O O . ALA A 1 202 ? 11.512 -5.796 22.993 1.00 96.50 202 ALA A O 1
ATOM 1617 N N . ASP A 1 203 ? 10.087 -7.445 23.546 1.00 96.19 203 ASP A N 1
ATOM 1618 C CA . ASP A 1 203 ? 10.193 -8.176 22.278 1.00 96.19 203 ASP A CA 1
ATOM 1619 C C . ASP A 1 203 ? 9.731 -7.320 21.091 1.00 96.19 203 ASP A C 1
ATOM 1621 O O . ASP A 1 203 ? 10.388 -7.267 20.048 1.00 96.19 203 ASP A O 1
ATOM 1625 N N . HIS A 1 204 ? 8.631 -6.578 21.255 1.00 94.06 204 HIS A N 1
ATOM 1626 C CA . HIS A 1 204 ? 8.164 -5.642 20.237 1.00 94.06 204 HIS A CA 1
ATOM 1627 C C . HIS A 1 204 ? 9.172 -4.521 19.976 1.00 94.06 204 HIS A C 1
ATOM 1629 O O . HIS A 1 204 ? 9.388 -4.163 18.818 1.00 94.06 204 HIS A O 1
ATOM 1635 N N . VAL A 1 205 ? 9.814 -3.975 21.012 1.00 96.94 205 VAL A N 1
ATOM 1636 C CA . VAL A 1 205 ? 10.858 -2.953 20.838 1.00 96.94 205 VAL A CA 1
ATOM 1637 C C . VAL A 1 205 ? 12.043 -3.513 20.048 1.00 96.94 205 VAL A C 1
ATOM 1639 O O . VAL A 1 205 ? 12.484 -2.864 19.098 1.00 96.94 205 VAL A O 1
ATOM 1642 N N . LEU A 1 206 ? 12.508 -4.725 20.367 1.00 97.25 206 LEU A N 1
ATOM 1643 C CA . LEU A 1 206 ? 13.596 -5.380 19.633 1.00 97.25 206 LEU A CA 1
ATOM 1644 C C . LEU A 1 206 ? 13.232 -5.616 18.163 1.00 97.25 206 LEU A C 1
ATOM 1646 O O . LEU A 1 206 ? 13.996 -5.238 17.274 1.00 97.25 206 LEU A O 1
ATOM 1650 N N . LEU A 1 207 ? 12.034 -6.140 17.888 1.00 97.19 207 LEU A N 1
ATOM 1651 C CA . LEU A 1 207 ? 11.562 -6.355 16.519 1.00 97.19 207 LEU A CA 1
ATOM 1652 C C . LEU A 1 207 ? 11.478 -5.036 15.733 1.00 97.19 207 LEU A C 1
ATOM 1654 O O . LEU A 1 207 ? 11.859 -4.971 14.562 1.00 97.19 207 LEU A O 1
ATOM 1658 N N . MET A 1 208 ? 11.018 -3.957 16.372 1.00 91.81 208 MET A N 1
ATOM 1659 C CA . MET A 1 208 ? 10.970 -2.630 15.752 1.00 91.81 208 MET A CA 1
ATOM 1660 C C . MET A 1 208 ? 12.372 -2.087 15.443 1.00 91.81 208 MET A C 1
ATOM 1662 O O . MET A 1 208 ? 12.571 -1.446 14.404 1.00 91.81 208 MET A O 1
ATOM 1666 N N . GLU A 1 209 ? 13.358 -2.337 16.305 1.00 96.75 209 GLU A N 1
ATOM 1667 C CA . GLU A 1 209 ? 14.755 -1.975 16.052 1.00 96.75 209 GLU A CA 1
ATOM 1668 C C . GLU A 1 209 ? 15.375 -2.794 14.915 1.00 96.75 209 GLU A C 1
ATOM 1670 O O . GLU A 1 209 ? 16.054 -2.225 14.051 1.00 96.75 209 GLU A O 1
ATOM 1675 N N . GLU A 1 210 ? 15.105 -4.098 14.858 1.00 96.94 210 GLU A N 1
ATOM 1676 C CA . GLU A 1 210 ? 15.533 -4.978 13.769 1.00 96.94 210 GLU A CA 1
ATOM 1677 C C . GLU A 1 210 ? 14.964 -4.517 12.428 1.00 96.94 210 GLU A C 1
ATOM 1679 O O . GLU A 1 210 ? 15.735 -4.222 11.509 1.00 96.94 210 GLU A O 1
ATOM 1684 N N . GLN A 1 211 ? 13.646 -4.316 12.337 1.00 92.25 211 GLN A N 1
ATOM 1685 C CA . GLN A 1 211 ? 12.991 -3.808 11.128 1.00 92.25 211 GLN A CA 1
ATOM 1686 C C . GLN A 1 211 ? 13.541 -2.437 10.715 1.00 92.25 211 GLN A C 1
ATOM 1688 O O . GLN A 1 211 ? 13.802 -2.177 9.536 1.00 92.25 211 GLN A O 1
ATOM 1693 N N . ARG A 1 212 ? 13.784 -1.539 11.679 1.00 95.50 212 ARG A N 1
ATOM 1694 C CA . ARG A 1 212 ? 14.402 -0.232 11.410 1.00 95.50 212 ARG A CA 1
ATOM 1695 C C . ARG A 1 212 ? 15.813 -0.388 10.841 1.00 95.50 212 ARG A C 1
ATOM 1697 O O . ARG A 1 212 ? 16.202 0.377 9.953 1.00 95.50 212 ARG A O 1
ATOM 1704 N N . ASN A 1 213 ? 16.589 -1.345 11.337 1.00 96.12 213 ASN A N 1
ATOM 1705 C CA . ASN A 1 213 ? 17.938 -1.622 10.856 1.00 96.12 213 ASN A CA 1
ATOM 1706 C C . ASN A 1 213 ? 17.933 -2.280 9.471 1.00 96.12 213 ASN A C 1
ATOM 1708 O O . ASN A 1 213 ? 18.745 -1.901 8.626 1.00 96.12 213 ASN A O 1
ATOM 1712 N N . GLU A 1 214 ? 17.003 -3.188 9.193 1.00 95.81 214 GLU A N 1
ATOM 1713 C CA . GLU A 1 214 ? 16.801 -3.761 7.859 1.00 95.81 214 GLU A CA 1
ATOM 1714 C C . GLU A 1 214 ? 16.408 -2.696 6.839 1.00 95.81 214 GLU A C 1
ATOM 1716 O O . GLU A 1 214 ? 17.038 -2.592 5.786 1.00 95.81 214 GLU A O 1
ATOM 1721 N N . LEU A 1 215 ? 15.464 -1.813 7.180 1.00 93.50 215 LEU A N 1
ATOM 1722 C CA . LEU A 1 215 ? 15.086 -0.686 6.326 1.00 93.50 215 LEU A CA 1
ATOM 1723 C C . LEU A 1 215 ? 16.273 0.238 6.033 1.00 93.50 215 LEU A C 1
ATOM 1725 O O . LEU A 1 215 ? 16.417 0.722 4.908 1.00 93.50 215 LEU A O 1
ATOM 1729 N N . LYS A 1 216 ? 17.144 0.494 7.018 1.00 96.75 216 LYS A N 1
ATOM 1730 C CA . LYS A 1 216 ? 18.380 1.264 6.802 1.00 96.75 216 LYS A CA 1
ATOM 1731 C C . LYS A 1 216 ? 19.346 0.537 5.865 1.00 96.75 216 LYS A C 1
ATOM 1733 O O . LYS A 1 216 ? 19.891 1.178 4.966 1.00 96.75 216 LYS A O 1
ATOM 1738 N N . LYS A 1 217 ? 19.549 -0.773 6.050 1.00 96.19 217 LYS A N 1
ATOM 1739 C CA . LYS A 1 217 ? 20.415 -1.600 5.192 1.00 96.19 217 LYS A CA 1
ATOM 1740 C C . LYS A 1 217 ? 19.904 -1.624 3.753 1.00 96.19 217 LYS A C 1
ATOM 1742 O O . LYS A 1 217 ? 20.680 -1.377 2.835 1.00 96.19 217 LYS A O 1
ATOM 1747 N N . GLU A 1 218 ? 18.607 -1.837 3.553 1.00 94.31 218 GLU A N 1
ATOM 1748 C CA . GLU A 1 218 ? 17.988 -1.810 2.227 1.00 94.31 218 GLU A CA 1
ATOM 1749 C C . GLU A 1 218 ? 18.107 -0.430 1.577 1.00 94.31 218 GLU A C 1
ATOM 1751 O O . GLU A 1 218 ? 18.556 -0.323 0.437 1.00 94.31 218 GLU A O 1
ATOM 1756 N N . ARG A 1 219 ? 17.823 0.658 2.306 1.00 94.62 219 ARG A N 1
ATOM 1757 C CA . ARG A 1 219 ? 18.034 2.024 1.789 1.00 94.62 219 ARG A CA 1
ATOM 1758 C C . ARG A 1 219 ? 19.480 2.265 1.354 1.00 94.62 219 ARG A C 1
ATOM 1760 O O . ARG A 1 219 ? 19.696 2.870 0.305 1.00 94.62 219 ARG A O 1
ATOM 1767 N N . ALA A 1 220 ? 20.459 1.797 2.128 1.00 96.12 220 ALA A N 1
ATOM 1768 C CA . ALA A 1 220 ? 21.871 1.913 1.772 1.00 96.12 220 ALA A CA 1
ATOM 1769 C C . ALA A 1 220 ? 22.204 1.114 0.500 1.00 96.12 220 ALA A C 1
ATOM 1771 O O . ALA A 1 220 ? 22.807 1.670 -0.417 1.00 96.12 220 ALA A O 1
ATOM 1772 N N . ARG A 1 221 ? 21.725 -0.134 0.395 1.00 97.25 221 ARG A N 1
ATOM 1773 C CA . ARG A 1 221 ? 21.894 -0.986 -0.796 1.00 97.25 221 ARG A CA 1
ATOM 1774 C C . ARG A 1 221 ? 21.311 -0.347 -2.053 1.00 97.25 221 ARG A C 1
ATOM 1776 O O . ARG A 1 221 ? 21.955 -0.347 -3.098 1.00 97.25 221 ARG A O 1
ATOM 1783 N N . TRP A 1 222 ? 20.105 0.216 -1.977 1.00 89.75 222 TRP A N 1
ATOM 1784 C CA . TRP A 1 222 ? 19.483 0.882 -3.126 1.00 89.75 222 TRP A CA 1
ATOM 1785 C C . TRP A 1 222 ? 20.207 2.165 -3.518 1.00 89.75 222 TRP A C 1
ATOM 1787 O O . TRP A 1 222 ? 20.378 2.426 -4.707 1.00 89.75 222 TRP A O 1
ATOM 1797 N N . LYS A 1 223 ? 20.690 2.933 -2.537 1.00 96.75 223 LYS A N 1
ATOM 1798 C CA . LYS A 1 223 ? 21.510 4.120 -2.792 1.00 96.75 223 LYS A CA 1
ATOM 1799 C C . LYS A 1 223 ? 22.818 3.761 -3.503 1.00 96.75 223 LYS A C 1
ATOM 1801 O O . LYS A 1 223 ? 23.208 4.458 -4.433 1.00 96.75 223 LYS A O 1
ATOM 1806 N N . GLU A 1 224 ? 23.462 2.669 -3.102 1.00 97.12 224 GLU A N 1
ATOM 1807 C CA . GLU A 1 224 ? 24.673 2.160 -3.750 1.00 97.12 224 GLU A CA 1
ATOM 1808 C C . GLU A 1 224 ? 24.397 1.664 -5.176 1.00 97.12 224 GLU A C 1
ATOM 1810 O O . GLU A 1 224 ? 25.094 2.066 -6.104 1.00 97.12 224 GLU A O 1
ATOM 1815 N N . LYS A 1 225 ? 23.335 0.870 -5.383 1.00 96.00 225 LYS A N 1
ATOM 1816 C CA . LYS A 1 225 ? 22.920 0.418 -6.725 1.00 96.00 225 LYS A CA 1
ATOM 1817 C C . LYS A 1 225 ? 22.616 1.589 -7.661 1.00 96.00 225 LYS A C 1
ATOM 1819 O O . LYS A 1 225 ? 23.014 1.558 -8.824 1.00 96.00 225 LYS A O 1
ATOM 1824 N N . LEU A 1 226 ? 21.936 2.620 -7.157 1.00 94.00 226 LEU A N 1
ATOM 1825 C CA . LEU A 1 226 ? 21.652 3.834 -7.920 1.00 94.00 226 LEU A CA 1
ATOM 1826 C C . LEU A 1 226 ? 22.952 4.550 -8.307 1.00 94.00 226 LEU A C 1
ATOM 1828 O O . LEU A 1 226 ? 23.163 4.828 -9.484 1.00 94.00 226 LEU A O 1
ATOM 1832 N N . ALA A 1 227 ? 23.851 4.773 -7.343 1.00 95.50 227 ALA A N 1
ATOM 1833 C CA . ALA A 1 227 ? 25.140 5.412 -7.594 1.00 95.50 227 ALA A CA 1
ATOM 1834 C C . ALA A 1 227 ? 25.999 4.622 -8.599 1.00 95.50 227 ALA A C 1
ATOM 1836 O O . ALA A 1 227 ? 26.620 5.217 -9.479 1.00 95.50 227 ALA A O 1
ATOM 1837 N N . ALA A 1 228 ? 25.999 3.289 -8.518 1.00 96.88 228 ALA A N 1
ATOM 1838 C CA . ALA A 1 228 ? 26.703 2.428 -9.464 1.00 96.88 228 ALA A CA 1
ATOM 1839 C C . ALA A 1 228 ? 26.134 2.552 -10.889 1.00 96.88 228 ALA A C 1
ATOM 1841 O O . ALA A 1 228 ? 26.895 2.739 -11.838 1.00 96.88 228 ALA A O 1
ATOM 1842 N N . SER A 1 229 ? 24.804 2.525 -11.042 1.00 92.25 229 SER A N 1
ATOM 1843 C CA . SER A 1 229 ? 24.141 2.695 -12.344 1.00 92.25 229 SER A CA 1
ATOM 1844 C C . SER A 1 229 ? 24.370 4.088 -12.943 1.00 92.25 229 SER A C 1
ATOM 1846 O O . SER A 1 229 ? 24.552 4.227 -14.158 1.00 92.25 229 SER A O 1
ATOM 1848 N N . GLU A 1 230 ? 24.364 5.134 -12.114 1.00 96.88 230 GLU A N 1
ATOM 1849 C CA . GLU A 1 230 ? 24.690 6.497 -12.543 1.00 96.88 230 GLU A CA 1
ATOM 1850 C C . GLU A 1 230 ? 26.148 6.599 -12.998 1.00 96.88 230 GLU A C 1
ATOM 1852 O O . GLU A 1 230 ? 26.426 7.181 -14.048 1.00 96.88 230 GLU A O 1
ATOM 1857 N N . GLN A 1 231 ? 27.078 5.998 -12.253 1.00 97.38 231 GLN A N 1
ATOM 1858 C CA . GLN A 1 231 ? 28.496 5.998 -12.597 1.00 97.38 231 GLN A CA 1
ATOM 1859 C C . GLN A 1 231 ? 28.775 5.230 -13.894 1.00 97.38 231 GLN A C 1
ATOM 1861 O O . GLN A 1 231 ? 29.563 5.694 -14.717 1.00 97.38 231 GLN A O 1
ATOM 1866 N N . GLU A 1 232 ? 28.108 4.097 -14.116 1.00 97.50 232 GLU A N 1
ATOM 1867 C CA . GLU A 1 232 ? 28.202 3.343 -15.370 1.00 97.50 232 GLU A CA 1
ATOM 1868 C C . GLU A 1 232 ? 27.651 4.148 -16.559 1.00 97.50 232 GLU A C 1
ATOM 1870 O O . GLU A 1 232 ? 28.217 4.147 -17.651 1.00 97.50 232 GLU A O 1
ATOM 1875 N N . SER A 1 233 ? 26.556 4.880 -16.357 1.00 91.25 233 SER A N 1
ATOM 1876 C CA . SER A 1 233 ? 25.990 5.736 -17.406 1.00 91.25 233 SER A CA 1
ATOM 1877 C C . SER A 1 233 ? 26.917 6.910 -17.727 1.00 91.25 233 SER A C 1
ATOM 1879 O O . SER A 1 233 ? 27.146 7.216 -18.897 1.00 91.25 233 SER A O 1
ATOM 1881 N N . ARG A 1 234 ? 27.513 7.530 -16.700 1.00 97.44 234 ARG A N 1
ATOM 1882 C CA . ARG A 1 234 ? 28.515 8.595 -16.858 1.00 97.44 234 ARG A CA 1
ATOM 1883 C C . ARG A 1 234 ? 29.775 8.102 -17.562 1.00 97.44 234 ARG A C 1
ATOM 1885 O O . ARG A 1 234 ? 30.284 8.806 -18.430 1.00 97.44 234 ARG A O 1
ATOM 1892 N N . SER A 1 235 ? 30.264 6.904 -17.239 1.00 96.38 235 SER A N 1
ATOM 1893 C CA . SER A 1 235 ? 31.439 6.342 -17.912 1.00 96.38 235 SER A CA 1
ATOM 1894 C C . SER A 1 235 ? 31.150 6.050 -19.385 1.00 96.38 235 SER A C 1
ATOM 1896 O O . SER A 1 235 ? 31.936 6.442 -20.246 1.00 96.38 235 SER A O 1
ATOM 1898 N N . LYS A 1 236 ? 29.983 5.471 -19.705 1.00 96.94 236 LYS A N 1
ATOM 1899 C CA . LYS A 1 236 ? 29.538 5.271 -21.094 1.00 96.94 236 LYS A CA 1
ATOM 1900 C C . LYS A 1 236 ? 29.460 6.592 -21.858 1.00 96.94 236 LYS A C 1
ATOM 1902 O O . LYS A 1 236 ? 30.005 6.676 -22.956 1.00 96.94 236 LYS A O 1
ATOM 1907 N N . LEU A 1 237 ? 28.850 7.626 -21.274 1.00 95.94 237 LEU A N 1
ATOM 1908 C CA . LEU A 1 237 ? 28.792 8.961 -21.880 1.00 95.94 237 LEU A CA 1
ATOM 1909 C C . LEU A 1 237 ? 30.191 9.514 -22.165 1.00 95.94 237 LEU A C 1
ATOM 1911 O O . LEU A 1 237 ? 30.466 9.881 -23.302 1.00 95.94 237 LEU A O 1
ATOM 1915 N N . SER A 1 238 ? 31.098 9.459 -21.187 1.00 96.44 238 SER A N 1
ATOM 1916 C CA . SER A 1 238 ? 32.480 9.920 -21.358 1.00 96.44 238 SER A CA 1
ATOM 1917 C C . SER A 1 238 ? 33.211 9.181 -22.489 1.00 96.44 238 SER A C 1
ATOM 1919 O O . SER A 1 238 ? 33.877 9.812 -23.308 1.00 96.44 238 SER A O 1
ATOM 1921 N N . THR A 1 239 ? 33.041 7.857 -22.609 1.00 97.31 239 THR A N 1
ATOM 1922 C CA . THR A 1 239 ? 33.656 7.099 -23.716 1.00 97.31 239 THR A CA 1
ATOM 1923 C C . THR A 1 239 ? 33.085 7.472 -25.084 1.00 97.31 239 THR A C 1
ATOM 1925 O O . THR A 1 239 ? 33.831 7.529 -26.061 1.00 97.31 239 THR A O 1
ATOM 1928 N N . LEU A 1 240 ? 31.778 7.742 -25.175 1.00 96.44 240 LEU A N 1
ATOM 1929 C CA . LEU A 1 240 ? 31.138 8.165 -26.422 1.00 96.44 240 LEU A CA 1
ATOM 1930 C C . LEU A 1 240 ? 31.571 9.578 -26.819 1.00 96.44 240 LEU A C 1
ATOM 1932 O O . LEU A 1 240 ? 31.850 9.821 -27.991 1.00 96.44 240 LEU A O 1
ATOM 1936 N N . GLU A 1 241 ? 31.677 10.487 -25.852 1.00 97.12 241 GLU A N 1
ATOM 1937 C CA . GLU A 1 241 ? 32.209 11.833 -26.062 1.00 97.12 241 GLU A CA 1
ATOM 1938 C C . GLU A 1 241 ? 33.648 11.779 -26.586 1.00 97.12 241 GLU A C 1
ATOM 1940 O O . GLU A 1 241 ? 33.949 12.425 -27.588 1.00 97.12 241 GLU A O 1
ATOM 1945 N N . GLU A 1 242 ? 34.509 10.944 -25.994 1.00 97.31 242 GLU A N 1
ATOM 1946 C CA . GLU A 1 242 ? 35.891 10.763 -26.454 1.00 97.31 242 GLU A CA 1
ATOM 1947 C C . GLU A 1 242 ? 35.969 10.149 -27.865 1.00 97.31 242 GLU A C 1
ATOM 1949 O O . GLU A 1 242 ? 36.809 10.517 -28.688 1.00 97.31 242 GLU A O 1
ATOM 1954 N N . GLN A 1 243 ? 35.084 9.208 -28.197 1.00 96.38 243 GLN A N 1
ATOM 1955 C CA . GLN A 1 243 ? 35.014 8.669 -29.557 1.00 96.38 243 GLN A CA 1
ATOM 1956 C C . GLN A 1 243 ? 34.577 9.734 -30.569 1.00 96.38 243 GLN A C 1
ATOM 1958 O O . GLN A 1 243 ? 35.107 9.772 -31.683 1.00 96.38 243 GLN A O 1
ATOM 1963 N N . LEU A 1 244 ? 33.642 10.604 -30.188 1.00 96.75 244 LEU A N 1
ATOM 1964 C CA . LEU A 1 244 ? 33.138 11.685 -31.027 1.00 96.75 244 LEU A CA 1
ATOM 1965 C C . LEU A 1 244 ? 34.218 12.751 -31.253 1.00 96.75 244 LEU A C 1
ATOM 1967 O O . LEU A 1 244 ? 34.434 13.155 -32.397 1.00 96.75 244 LEU A O 1
ATOM 1971 N N . THR A 1 245 ? 34.952 13.159 -30.212 1.00 95.50 245 THR A N 1
ATOM 1972 C CA . THR A 1 245 ? 36.088 14.086 -30.362 1.00 95.50 245 THR A CA 1
ATOM 1973 C C . THR A 1 245 ? 37.158 13.497 -31.276 1.00 95.50 245 THR A C 1
ATOM 1975 O O . THR A 1 245 ? 37.509 14.128 -32.267 1.00 95.50 245 THR A O 1
ATOM 1978 N N . ARG A 1 246 ? 37.554 12.232 -31.081 1.00 97.88 246 ARG A N 1
ATOM 1979 C CA . ARG A 1 246 ? 38.499 11.544 -31.984 1.00 97.88 246 ARG A CA 1
ATOM 1980 C C . ARG A 1 246 ? 37.995 11.438 -33.427 1.00 97.88 246 ARG A C 1
ATOM 1982 O O . ARG A 1 246 ? 38.790 11.430 -34.364 1.00 97.88 246 ARG A O 1
ATOM 1989 N N . GLN A 1 247 ? 36.688 11.286 -33.649 1.00 96.38 247 GLN A N 1
ATOM 1990 C CA . GLN A 1 247 ? 36.120 11.318 -35.002 1.00 96.38 247 GLN A CA 1
ATOM 1991 C C . GLN A 1 247 ? 36.193 12.716 -35.616 1.00 96.38 247 GLN A C 1
ATOM 1993 O O . GLN A 1 247 ? 36.572 12.828 -36.780 1.00 96.38 247 GLN A O 1
ATOM 1998 N N . ARG A 1 248 ? 35.885 13.765 -34.843 1.00 97.38 248 ARG A N 1
ATOM 1999 C CA . ARG A 1 248 ? 36.030 15.159 -35.282 1.00 97.38 248 ARG A CA 1
ATOM 2000 C C . ARG A 1 248 ? 37.479 15.476 -35.640 1.00 97.38 248 ARG A C 1
ATOM 2002 O O . ARG A 1 248 ? 37.709 15.985 -36.729 1.00 97.38 248 ARG A O 1
ATOM 2009 N N . ASP A 1 249 ? 38.436 15.091 -34.801 1.00 96.81 249 ASP A N 1
ATOM 2010 C CA . ASP A 1 249 ? 39.861 15.335 -35.044 1.00 96.81 249 ASP A CA 1
ATOM 2011 C C . ASP A 1 249 ? 40.343 14.634 -36.322 1.00 96.81 249 ASP A C 1
ATOM 2013 O O . ASP A 1 249 ? 41.004 15.248 -37.157 1.00 96.81 249 ASP A O 1
ATOM 2017 N N . ARG A 1 250 ? 39.940 13.372 -36.537 1.00 97.19 250 ARG A N 1
ATOM 2018 C CA . ARG A 1 250 ? 40.241 12.643 -37.782 1.00 97.19 250 ARG A CA 1
ATOM 2019 C C . ARG A 1 250 ? 39.606 13.288 -39.011 1.00 97.19 250 ARG A C 1
ATOM 2021 O O . ARG A 1 250 ? 40.251 13.356 -40.052 1.00 97.19 250 ARG A O 1
ATOM 2028 N N . ALA A 1 251 ? 38.360 13.752 -38.908 1.00 96.50 251 ALA A N 1
ATOM 2029 C CA . ALA A 1 251 ? 37.684 14.429 -40.011 1.00 96.50 251 ALA A CA 1
ATOM 2030 C C . ALA A 1 251 ? 38.367 15.760 -40.356 1.00 96.50 251 ALA A C 1
ATOM 2032 O O . ALA A 1 251 ? 38.561 16.055 -41.531 1.00 96.50 251 ALA A O 1
ATOM 2033 N N . VAL A 1 252 ? 38.779 16.533 -39.346 1.00 96.94 252 VAL A N 1
ATOM 2034 C CA . VAL A 1 252 ? 39.533 17.780 -39.536 1.00 96.94 252 VAL A CA 1
ATOM 2035 C C . VAL A 1 252 ? 40.892 17.505 -40.181 1.00 96.94 252 VAL A C 1
ATOM 2037 O O . VAL A 1 252 ? 41.241 18.184 -41.141 1.00 96.94 252 VAL A O 1
ATOM 2040 N N . ALA A 1 253 ? 41.628 16.490 -39.718 1.00 96.31 253 ALA A N 1
ATOM 2041 C CA . ALA A 1 253 ? 42.907 16.107 -40.316 1.00 96.31 253 ALA A CA 1
ATOM 2042 C C . ALA A 1 253 ? 42.753 15.707 -41.794 1.00 96.31 253 ALA A C 1
ATOM 2044 O O . ALA A 1 253 ? 43.484 16.205 -42.644 1.00 96.31 253 ALA A O 1
ATOM 2045 N N . LEU A 1 254 ? 41.746 14.891 -42.125 1.00 97.38 254 LEU A N 1
ATOM 2046 C CA . LEU A 1 254 ? 41.469 14.495 -43.509 1.00 97.38 254 LEU A CA 1
ATOM 2047 C C . LEU A 1 254 ? 41.091 15.698 -44.383 1.00 97.38 254 LEU A C 1
ATOM 2049 O O . LEU A 1 254 ? 41.542 15.800 -45.521 1.00 97.38 254 LEU A O 1
ATOM 2053 N N . MET A 1 255 ? 40.290 16.632 -43.861 1.00 96.12 255 MET A N 1
ATOM 2054 C CA . MET A 1 255 ? 39.975 17.878 -44.566 1.00 96.12 255 MET A CA 1
ATOM 2055 C C . MET A 1 255 ? 41.239 18.698 -44.849 1.00 96.12 255 MET A C 1
ATOM 2057 O O . MET A 1 255 ? 41.410 19.160 -45.973 1.00 96.12 255 MET A O 1
ATOM 2061 N N . GLN A 1 256 ? 42.151 18.818 -43.879 1.00 96.56 256 GLN A N 1
ATOM 2062 C CA . GLN A 1 256 ? 43.434 19.504 -44.067 1.00 96.56 256 GLN A CA 1
ATOM 2063 C C . GLN A 1 256 ? 44.317 18.808 -45.112 1.00 96.56 256 GLN A C 1
ATOM 2065 O O . GLN A 1 256 ? 44.900 19.483 -45.959 1.00 96.56 256 GLN A O 1
ATOM 2070 N N . GLU A 1 257 ? 44.391 17.474 -45.106 1.00 96.44 257 GLU A N 1
ATOM 2071 C CA . GLU A 1 257 ? 45.100 16.701 -46.138 1.00 96.44 257 GLU A CA 1
ATOM 2072 C C . GLU A 1 257 ? 44.508 16.964 -47.531 1.00 96.44 257 GLU A C 1
ATOM 2074 O O . GLU A 1 257 ? 45.243 17.243 -48.479 1.00 96.44 257 GLU A O 1
ATOM 2079 N N . LYS A 1 258 ? 43.173 16.968 -47.662 1.00 95.62 258 LYS A N 1
ATOM 2080 C CA . LYS A 1 258 ? 42.499 17.282 -48.932 1.00 95.62 258 LYS A CA 1
ATOM 2081 C C . LYS A 1 258 ? 42.698 18.724 -49.374 1.00 95.62 258 LYS A C 1
ATOM 2083 O O . LYS A 1 258 ? 42.886 18.969 -50.563 1.00 95.62 258 LYS A O 1
ATOM 2088 N N . GLU A 1 259 ? 42.715 19.678 -48.455 1.00 96.25 259 GLU A N 1
ATOM 2089 C CA . GLU A 1 259 ? 43.050 21.067 -48.770 1.00 96.25 259 GLU A CA 1
ATOM 2090 C C . GLU A 1 259 ? 44.491 21.202 -49.283 1.00 96.25 259 GLU A C 1
ATOM 2092 O O . GLU A 1 259 ? 44.724 21.926 -50.254 1.00 96.25 259 GLU A O 1
ATOM 2097 N N . GLN A 1 260 ? 45.446 20.466 -48.704 1.00 95.56 260 GLN A N 1
ATOM 2098 C CA . GLN A 1 260 ? 46.836 20.422 -49.172 1.00 95.56 260 GLN A CA 1
ATOM 2099 C C . GLN A 1 260 ? 46.969 19.751 -50.548 1.00 95.56 260 GLN A C 1
ATOM 2101 O O . GLN A 1 260 ? 47.683 20.264 -51.413 1.00 95.56 260 GLN A O 1
ATOM 2106 N N . GLU A 1 261 ? 46.259 18.645 -50.792 1.00 95.38 261 GLU A N 1
ATOM 2107 C CA . GLU A 1 261 ? 46.172 18.010 -52.115 1.00 95.38 261 GLU A CA 1
ATOM 2108 C C . GLU A 1 261 ? 45.597 18.984 -53.156 1.00 95.38 261 GLU A C 1
ATOM 2110 O O . GLU A 1 261 ? 46.171 19.165 -54.226 1.00 95.38 261 GLU A O 1
ATOM 2115 N N . ILE A 1 262 ? 44.503 19.684 -52.835 1.00 93.75 262 ILE A N 1
ATOM 2116 C CA . ILE A 1 262 ? 43.912 20.691 -53.727 1.00 93.75 262 ILE A CA 1
ATOM 2117 C C . ILE A 1 262 ? 44.896 21.840 -53.974 1.00 93.75 262 ILE A C 1
ATOM 2119 O O . ILE A 1 262 ? 45.010 22.317 -55.104 1.00 93.75 262 ILE A O 1
ATOM 2123 N N . ALA A 1 263 ? 45.609 22.303 -52.946 1.00 93.81 263 ALA A N 1
ATOM 2124 C CA . ALA A 1 263 ? 46.606 23.358 -53.083 1.00 93.81 263 ALA A CA 1
ATOM 2125 C C . ALA A 1 263 ? 47.777 22.925 -53.981 1.00 93.81 263 ALA A C 1
ATOM 2127 O O . ALA A 1 263 ? 48.198 23.700 -54.841 1.00 93.81 263 ALA A O 1
ATOM 2128 N N . SER A 1 264 ? 48.262 21.687 -53.845 1.00 93.62 264 SER A N 1
ATOM 2129 C CA . SER A 1 264 ? 49.341 21.151 -54.683 1.00 93.62 264 SER A CA 1
ATOM 2130 C C . SER A 1 264 ? 48.893 20.909 -56.129 1.00 93.62 264 SER A C 1
ATOM 2132 O O . SER A 1 264 ? 49.621 21.254 -57.064 1.00 93.62 264 SER A O 1
ATOM 2134 N N . LEU A 1 265 ? 47.665 20.426 -56.346 1.00 92.19 265 LEU A N 1
ATOM 2135 C CA . LEU A 1 265 ? 47.057 20.319 -57.676 1.00 92.19 265 LEU A CA 1
ATOM 2136 C C . LEU A 1 265 ? 46.883 21.696 -58.326 1.00 92.19 265 LEU A C 1
ATOM 2138 O O . LEU A 1 265 ? 47.228 21.880 -59.489 1.00 92.19 265 LEU A O 1
ATOM 2142 N N . LYS A 1 266 ? 46.422 22.704 -57.578 1.00 90.75 266 LYS A N 1
ATOM 2143 C CA . LYS A 1 266 ? 46.342 24.084 -58.081 1.00 90.75 266 LYS A CA 1
ATOM 2144 C C . LYS A 1 266 ? 47.719 24.647 -58.420 1.00 90.75 266 LYS A C 1
ATOM 2146 O O . LYS A 1 266 ? 47.848 25.296 -59.455 1.00 90.75 266 LYS A O 1
ATOM 2151 N N . ALA A 1 267 ? 48.729 24.407 -57.585 1.00 87.88 267 ALA A N 1
ATOM 2152 C CA . ALA A 1 267 ? 50.094 24.874 -57.817 1.00 87.88 267 ALA A CA 1
ATOM 2153 C C . ALA A 1 267 ? 50.736 24.200 -59.041 1.00 87.88 267 ALA A C 1
ATOM 2155 O O . ALA A 1 267 ? 51.315 24.883 -59.882 1.00 87.88 267 ALA A O 1
ATOM 2156 N N . SER A 1 268 ? 50.581 22.880 -59.186 1.00 86.56 268 SER A N 1
ATOM 2157 C CA . SER A 1 268 ? 51.055 22.139 -60.363 1.00 86.56 268 SER A CA 1
ATOM 2158 C C . SER A 1 268 ? 50.316 22.559 -61.634 1.00 86.56 268 SER A C 1
ATOM 2160 O O . SER A 1 268 ? 50.959 22.806 -62.649 1.00 86.56 268 SER A O 1
ATOM 2162 N N . PHE A 1 269 ? 48.997 22.765 -61.575 1.00 84.25 269 PHE A N 1
ATOM 2163 C CA . PHE A 1 269 ? 48.225 23.317 -62.690 1.00 84.25 269 PHE A CA 1
ATOM 2164 C C . PHE A 1 269 ? 48.701 24.723 -63.086 1.00 84.25 269 PHE A C 1
ATOM 2166 O O . PHE A 1 269 ? 48.905 24.992 -64.266 1.00 84.25 269 PHE A O 1
ATOM 2173 N N . HIS A 1 270 ? 48.965 25.607 -62.117 1.00 76.69 270 HIS A N 1
ATOM 2174 C CA . HIS A 1 270 ? 49.538 26.931 -62.395 1.00 76.69 270 HIS A CA 1
ATOM 2175 C C . HIS A 1 270 ? 50.965 26.853 -62.956 1.00 76.69 270 HIS A C 1
ATOM 2177 O O . HIS A 1 270 ? 51.342 27.709 -63.748 1.00 76.69 270 HIS A O 1
ATOM 2183 N N . SER A 1 271 ? 51.747 25.834 -62.592 1.00 73.12 271 SER A N 1
ATOM 2184 C CA . SER A 1 271 ? 53.079 25.591 -63.160 1.00 73.12 271 SER A CA 1
ATOM 2185 C C . SER A 1 271 ? 53.033 25.021 -64.583 1.00 73.12 271 SER A C 1
ATOM 2187 O O . SER A 1 271 ? 53.986 25.211 -65.336 1.00 73.12 271 SER A O 1
ATOM 2189 N N . LEU A 1 272 ? 51.966 24.299 -64.942 1.00 67.88 272 LEU A N 1
ATOM 2190 C CA . LEU A 1 272 ? 51.761 23.718 -66.273 1.00 67.88 272 LEU A CA 1
ATOM 2191 C C . LEU A 1 272 ? 51.101 24.693 -67.253 1.00 67.88 272 LEU A C 1
ATOM 2193 O O . LEU A 1 272 ? 51.152 24.468 -68.459 1.00 67.88 272 LEU A O 1
ATOM 2197 N N . LEU A 1 273 ? 50.508 25.781 -66.758 1.00 59.16 273 LEU A N 1
ATOM 2198 C CA . LEU A 1 273 ? 50.026 26.879 -67.585 1.00 59.16 273 LEU A CA 1
ATOM 2199 C C . LEU A 1 273 ? 51.157 27.895 -67.809 1.00 59.16 273 LEU A C 1
ATOM 2201 O O . LEU A 1 273 ? 51.513 28.629 -66.886 1.00 59.16 273 LEU A O 1
ATOM 2205 N N . PRO A 1 274 ? 51.703 28.031 -69.034 1.00 50.56 274 PRO A N 1
ATOM 2206 C CA . PRO A 1 274 ? 52.522 29.185 -69.357 1.00 50.56 274 PRO A CA 1
ATOM 2207 C C . PRO A 1 274 ? 51.628 30.418 -69.252 1.00 50.56 274 PRO A C 1
ATOM 2209 O O . PRO A 1 274 ? 50.526 30.431 -69.805 1.00 50.56 274 PRO A O 1
ATOM 2212 N N . SER A 1 275 ? 52.103 31.459 -68.569 1.00 50.19 275 SER A N 1
ATOM 2213 C CA . SER A 1 275 ? 51.454 32.770 -68.541 1.00 50.19 275 SER A CA 1
ATOM 2214 C C . SER A 1 275 ? 51.242 33.272 -69.977 1.00 50.19 275 SER A C 1
ATOM 2216 O O . SER A 1 275 ? 52.144 33.829 -70.600 1.00 50.19 275 SER A O 1
ATOM 2218 N N . ARG A 1 276 ? 50.055 33.026 -70.542 1.00 45.78 276 ARG A N 1
ATOM 2219 C CA . ARG A 1 276 ? 49.599 33.611 -71.805 1.00 45.78 276 ARG A CA 1
ATOM 2220 C C . ARG A 1 276 ? 48.546 34.647 -71.487 1.00 45.78 276 ARG A C 1
ATOM 2222 O O . ARG A 1 276 ? 47.351 34.381 -71.390 1.00 45.78 276 ARG A O 1
ATOM 2229 N N . THR A 1 277 ? 49.035 35.869 -71.374 1.00 42.12 277 THR A N 1
ATOM 2230 C CA . THR A 1 277 ? 48.266 37.050 -71.710 1.00 42.12 277 THR A CA 1
ATOM 2231 C C . THR A 1 277 ? 47.768 36.934 -73.165 1.00 42.12 277 THR A C 1
ATOM 2233 O O . THR A 1 277 ? 48.528 36.672 -74.092 1.00 42.12 277 THR A O 1
ATOM 2236 N N . HIS A 1 278 ? 46.464 37.169 -73.341 1.00 42.69 278 HIS A N 1
ATOM 2237 C CA . HIS A 1 278 ? 45.779 37.632 -74.557 1.00 42.69 278 HIS A CA 1
ATOM 2238 C C . HIS A 1 278 ? 45.448 36.701 -75.758 1.00 42.69 278 HIS A C 1
ATOM 2240 O O . HIS A 1 278 ? 46.291 36.043 -76.356 1.00 42.69 278 HIS A O 1
ATOM 2246 N N . LYS A 1 279 ? 44.190 36.919 -76.206 1.00 40.16 279 LYS A N 1
ATOM 2247 C CA . LYS A 1 279 ? 43.606 36.923 -77.574 1.00 40.16 279 LYS A CA 1
ATOM 2248 C C . LYS A 1 279 ? 42.951 35.648 -78.148 1.00 40.16 279 LYS A C 1
ATOM 2250 O O . LYS A 1 279 ? 43.572 34.809 -78.780 1.00 40.16 279 LYS A O 1
ATOM 2255 N N . ARG A 1 280 ? 41.614 35.663 -78.035 1.00 42.03 280 ARG A N 1
ATOM 2256 C CA . ARG A 1 280 ? 40.569 35.405 -79.054 1.00 42.03 280 ARG A CA 1
ATOM 2257 C C . ARG A 1 280 ? 41.069 35.323 -80.513 1.00 42.03 280 ARG A C 1
ATOM 2259 O O . ARG A 1 280 ? 41.514 36.338 -81.039 1.00 42.03 280 ARG A O 1
ATOM 2266 N N . SER A 1 281 ? 40.876 34.182 -81.184 1.00 39.62 281 SER A N 1
ATOM 2267 C CA . SER A 1 281 ? 40.195 34.030 -82.496 1.00 39.62 281 SER A CA 1
ATOM 2268 C C . SER A 1 281 ? 40.357 32.613 -83.091 1.00 39.62 281 SER A C 1
ATOM 2270 O O . SER A 1 281 ? 41.440 32.050 -83.089 1.00 39.62 281 SER A O 1
ATOM 2272 N N . GLN A 1 282 ? 39.212 32.075 -83.532 1.00 43.69 282 GLN A N 1
ATOM 2273 C CA . GLN A 1 282 ? 38.903 31.095 -84.596 1.00 43.69 282 GLN A CA 1
ATOM 2274 C C . GLN A 1 282 ? 40.030 30.262 -85.250 1.00 43.69 282 GLN A C 1
ATOM 2276 O O . GLN A 1 282 ? 40.953 30.819 -85.833 1.00 43.69 282 GLN A O 1
ATOM 2281 N N . SER A 1 283 ? 39.826 28.944 -85.397 1.00 38.28 283 SER A N 1
ATOM 2282 C CA . SER A 1 283 ? 39.267 28.326 -86.627 1.00 38.28 283 SER A CA 1
ATOM 2283 C C . SER A 1 283 ? 39.491 26.801 -86.717 1.00 38.28 283 SER A C 1
ATOM 2285 O O . SER A 1 283 ? 40.517 26.293 -86.285 1.00 38.28 283 SER A O 1
ATOM 2287 N N . SER A 1 284 ? 38.507 26.151 -87.354 1.00 39.12 284 SER A N 1
ATOM 2288 C CA . SER A 1 284 ? 38.554 24.966 -88.231 1.00 39.12 284 SER A CA 1
ATOM 2289 C C . SER A 1 284 ? 38.875 23.565 -87.687 1.00 39.12 284 SER A C 1
ATOM 2291 O O . SER A 1 284 ? 40.006 23.244 -87.342 1.00 39.12 284 SER A O 1
ATOM 2293 N N . ASP A 1 285 ? 37.832 22.734 -87.757 1.00 41.59 285 ASP A N 1
ATOM 2294 C CA . ASP A 1 285 ? 37.752 21.318 -88.148 1.00 41.59 285 ASP A CA 1
ATOM 2295 C C . ASP A 1 285 ? 39.058 20.566 -88.456 1.00 41.59 285 ASP A C 1
ATOM 2297 O O . ASP A 1 285 ? 39.779 20.918 -89.390 1.00 41.59 285 ASP A O 1
ATOM 2301 N N . ASN A 1 286 ? 39.250 19.426 -87.782 1.00 40.31 286 ASN A N 1
ATOM 2302 C CA . ASN A 1 286 ? 39.703 18.196 -88.432 1.00 40.31 286 ASN A CA 1
ATOM 2303 C C . ASN A 1 286 ? 39.280 16.953 -87.627 1.00 40.31 286 ASN A C 1
ATOM 2305 O O . ASN A 1 286 ? 39.487 16.869 -86.418 1.00 40.31 286 ASN A O 1
ATOM 2309 N N . ASP A 1 287 ? 38.691 16.016 -88.359 1.00 41.00 287 ASP A N 1
ATOM 2310 C CA . ASP A 1 287 ? 38.238 14.678 -87.990 1.00 41.00 287 ASP A CA 1
ATOM 2311 C C . ASP A 1 287 ? 39.423 13.736 -87.687 1.00 41.00 287 ASP A C 1
ATOM 2313 O O . ASP A 1 287 ? 40.520 13.917 -88.228 1.00 41.00 287 ASP A O 1
ATOM 2317 N N . GLY A 1 288 ? 39.218 12.721 -86.840 1.00 37.91 288 GLY A N 1
ATOM 2318 C CA . GLY A 1 288 ? 40.263 11.735 -86.549 1.00 37.91 288 GLY A CA 1
ATOM 2319 C C . GLY A 1 288 ? 40.108 10.923 -85.262 1.00 37.91 288 GLY A C 1
ATOM 2320 O O . GLY A 1 288 ? 40.682 11.260 -84.234 1.00 37.91 288 GLY A O 1
ATOM 2321 N N . SER A 1 289 ? 39.443 9.774 -85.399 1.00 40.19 289 SER A N 1
ATOM 2322 C CA . SER A 1 289 ? 39.816 8.478 -84.801 1.00 40.19 289 SER A CA 1
ATOM 2323 C C . SER A 1 289 ? 39.840 8.310 -83.270 1.00 40.19 289 SER A C 1
ATOM 2325 O O . SER A 1 289 ? 40.840 8.562 -82.612 1.00 40.19 289 SER A O 1
ATOM 2327 N N . GLY A 1 290 ? 38.776 7.682 -82.758 1.00 49.22 290 GLY A N 1
ATOM 2328 C CA . GLY A 1 290 ? 38.871 6.391 -82.060 1.00 49.22 290 GLY A CA 1
ATOM 2329 C C . GLY A 1 290 ? 39.802 6.276 -80.852 1.00 49.22 290 GLY A C 1
ATOM 2330 O O . GLY A 1 290 ? 40.752 5.505 -80.902 1.00 49.22 290 GLY A O 1
ATOM 2331 N N . GLU A 1 291 ? 39.451 6.926 -79.744 1.00 45.62 291 GLU A N 1
ATOM 2332 C CA . GLU A 1 291 ? 39.923 6.549 -78.403 1.00 45.62 291 GLU A CA 1
ATOM 2333 C C . GLU A 1 291 ? 38.848 6.884 -77.353 1.00 45.62 291 GLU A C 1
ATOM 2335 O O . GLU A 1 291 ? 39.067 7.594 -76.379 1.00 45.62 291 GLU A O 1
ATOM 2340 N N . VAL A 1 292 ? 37.618 6.420 -77.588 1.00 54.41 292 VAL A N 1
ATOM 2341 C CA . VAL A 1 292 ? 36.509 6.557 -76.636 1.00 54.41 292 VAL A CA 1
ATOM 2342 C C . VAL A 1 292 ? 36.154 5.162 -76.160 1.00 54.41 292 VAL A C 1
ATOM 2344 O O . VAL A 1 292 ? 35.410 4.469 -76.840 1.00 54.41 292 VAL A O 1
ATOM 2347 N N . ASP A 1 293 ? 36.711 4.741 -75.024 1.00 53.16 293 ASP A N 1
ATOM 2348 C CA . ASP A 1 293 ? 35.972 3.802 -74.167 1.00 53.16 293 ASP A CA 1
ATOM 2349 C C . ASP A 1 293 ? 36.512 3.651 -72.740 1.00 53.16 293 ASP A C 1
ATOM 2351 O O . ASP A 1 293 ? 35.800 3.148 -71.880 1.00 53.16 293 ASP A O 1
ATOM 2355 N N . THR A 1 294 ? 37.717 4.117 -72.402 1.00 53.50 294 THR A N 1
ATOM 2356 C CA . THR A 1 294 ? 38.225 3.892 -71.033 1.00 53.50 294 THR A CA 1
ATOM 2357 C C . THR A 1 294 ? 37.632 4.869 -70.007 1.00 53.50 294 THR A C 1
ATOM 2359 O O . THR A 1 294 ? 37.215 4.434 -68.935 1.00 53.50 294 THR A O 1
ATOM 2362 N N . GLU A 1 295 ? 37.508 6.162 -70.341 1.00 51.44 295 GLU A N 1
ATOM 2363 C CA . GLU A 1 295 ? 36.936 7.181 -69.440 1.00 51.44 295 GLU A CA 1
ATOM 2364 C C . GLU A 1 295 ? 35.417 7.029 -69.259 1.00 51.44 295 GLU A C 1
ATOM 2366 O O . GLU A 1 295 ? 34.927 7.056 -68.127 1.00 51.44 295 GLU A O 1
ATOM 2371 N N . MET A 1 296 ? 34.677 6.744 -70.340 1.00 54.56 296 MET A N 1
ATOM 2372 C CA . MET A 1 296 ? 33.219 6.553 -70.299 1.00 54.56 296 MET A CA 1
ATOM 2373 C C . MET A 1 296 ? 32.819 5.304 -69.490 1.00 54.56 296 MET A C 1
ATOM 2375 O O . MET A 1 296 ? 31.805 5.311 -68.787 1.00 54.56 296 MET A O 1
ATOM 2379 N N . LEU A 1 297 ? 33.647 4.249 -69.509 1.00 56.91 297 LEU A N 1
ATOM 2380 C CA . LEU A 1 297 ? 33.461 3.058 -68.673 1.00 56.91 297 LEU A CA 1
ATOM 2381 C C . LEU A 1 297 ? 33.786 3.315 -67.193 1.00 56.91 297 LEU A C 1
ATOM 2383 O O . LEU A 1 297 ? 33.080 2.796 -66.324 1.00 56.91 297 LEU A O 1
ATOM 2387 N N . THR A 1 298 ? 34.801 4.124 -66.863 1.00 57.69 298 THR A N 1
ATOM 2388 C CA . THR A 1 298 ? 35.074 4.515 -65.466 1.00 57.69 298 THR A CA 1
ATOM 2389 C C . THR A 1 298 ? 34.010 5.448 -64.898 1.00 57.69 298 THR A C 1
ATOM 2391 O O . THR A 1 298 ? 33.580 5.260 -63.758 1.00 57.69 298 THR A O 1
ATOM 2394 N N . GLU A 1 299 ? 33.515 6.390 -65.696 1.00 58.22 299 GLU A N 1
ATOM 2395 C CA . GLU A 1 299 ? 32.494 7.354 -65.289 1.00 58.22 299 GLU A CA 1
ATOM 2396 C C . GLU A 1 299 ? 31.123 6.676 -65.140 1.00 58.22 299 GLU A C 1
ATOM 2398 O O . GLU A 1 299 ? 30.436 6.870 -64.136 1.00 58.22 299 GLU A O 1
ATOM 2403 N N . GLY A 1 300 ? 30.788 5.740 -66.038 1.00 62.16 300 GLY A N 1
ATOM 2404 C CA . GLY A 1 300 ? 29.635 4.847 -65.891 1.00 62.16 300 GLY A CA 1
ATOM 2405 C C . GLY A 1 300 ? 29.731 3.923 -64.668 1.00 62.16 300 GLY A C 1
ATOM 2406 O O . GLY A 1 300 ? 28.730 3.683 -63.989 1.00 62.16 300 GLY A O 1
ATOM 2407 N N . ARG A 1 301 ? 30.934 3.449 -64.311 1.00 65.00 301 ARG A N 1
ATOM 2408 C CA . ARG A 1 301 ? 31.167 2.621 -63.111 1.00 65.00 301 ARG A CA 1
ATOM 2409 C C . ARG A 1 301 ? 31.031 3.420 -61.813 1.00 65.00 301 ARG A C 1
ATOM 2411 O O . ARG A 1 301 ? 30.488 2.902 -60.837 1.00 65.00 301 ARG A O 1
ATOM 2418 N N . HIS A 1 302 ? 31.503 4.665 -61.789 1.00 68.75 302 HIS A N 1
ATOM 2419 C CA . HIS A 1 302 ? 31.334 5.576 -60.653 1.00 68.75 302 HIS A CA 1
ATOM 2420 C C . HIS A 1 302 ? 29.881 6.033 -60.504 1.00 68.75 302 HIS A C 1
ATOM 2422 O O . HIS A 1 302 ? 29.351 6.032 -59.393 1.00 68.75 302 HIS A O 1
ATOM 2428 N N . MET A 1 303 ? 29.196 6.302 -61.617 1.00 75.62 303 MET A N 1
ATOM 2429 C CA . MET A 1 303 ? 27.770 6.620 -61.628 1.00 75.62 303 MET A CA 1
ATOM 2430 C C . MET A 1 303 ? 26.923 5.442 -61.124 1.00 75.62 303 MET A C 1
ATOM 2432 O O . MET A 1 303 ? 26.030 5.638 -60.303 1.00 75.62 303 MET A O 1
ATOM 2436 N N . LEU A 1 304 ? 27.247 4.205 -61.518 1.00 77.88 304 LEU A N 1
ATOM 2437 C CA . LEU A 1 304 ? 26.571 3.004 -61.016 1.00 77.88 304 LEU A CA 1
ATOM 2438 C C . LEU A 1 304 ? 26.801 2.791 -59.510 1.00 77.88 304 LEU A C 1
ATOM 2440 O O . LEU A 1 304 ? 25.859 2.464 -58.786 1.00 77.88 304 LEU A O 1
ATOM 2444 N N . HIS A 1 305 ? 28.030 2.998 -59.021 1.00 81.00 305 HIS A N 1
ATOM 2445 C CA . HIS A 1 305 ? 28.335 2.921 -57.588 1.00 81.00 305 HIS A CA 1
ATOM 2446 C C . HIS A 1 305 ? 27.545 3.964 -56.791 1.00 81.00 305 HIS A C 1
ATOM 2448 O O . HIS A 1 305 ? 26.931 3.625 -55.781 1.00 81.00 305 HIS A O 1
ATOM 2454 N N . TYR A 1 306 ? 27.492 5.203 -57.283 1.00 88.94 306 TYR A N 1
ATOM 2455 C CA . TYR A 1 306 ? 26.726 6.286 -56.669 1.00 88.94 306 TYR A CA 1
ATOM 2456 C C . TYR A 1 306 ? 25.220 5.992 -56.637 1.00 88.94 306 TYR A C 1
ATOM 2458 O O . TYR A 1 306 ? 24.570 6.179 -55.610 1.00 88.94 306 TYR A O 1
ATOM 2466 N N . VAL A 1 307 ? 24.656 5.467 -57.730 1.00 87.50 307 VAL A N 1
ATOM 2467 C CA . VAL A 1 307 ? 23.247 5.043 -57.780 1.00 87.50 307 VAL A CA 1
ATOM 2468 C C . VAL A 1 307 ? 22.978 3.927 -56.769 1.00 87.50 307 VAL A C 1
ATOM 2470 O O . VAL A 1 307 ? 21.967 3.957 -56.067 1.00 87.50 307 VAL A O 1
ATOM 2473 N N . HIS A 1 308 ? 23.894 2.967 -56.642 1.00 84.25 308 HIS A N 1
ATOM 2474 C CA . HIS A 1 308 ? 23.757 1.863 -55.698 1.00 84.25 308 HIS A CA 1
ATOM 2475 C C . HIS A 1 308 ? 23.890 2.313 -54.231 1.00 84.25 308 HIS A C 1
ATOM 2477 O O . HIS A 1 308 ? 23.119 1.862 -53.382 1.00 84.25 308 HIS A O 1
ATOM 2483 N N . GLU A 1 309 ? 24.804 3.234 -53.917 1.00 87.06 309 GLU A N 1
ATOM 2484 C CA . GLU A 1 309 ? 24.890 3.859 -52.591 1.00 87.06 309 GLU A CA 1
ATOM 2485 C C . GLU A 1 309 ? 23.652 4.698 -52.276 1.00 87.06 309 GLU A C 1
ATOM 2487 O O . GLU A 1 309 ? 23.079 4.554 -51.198 1.00 87.06 309 GLU A O 1
ATOM 2492 N N . SER A 1 310 ? 23.176 5.508 -53.223 1.00 85.38 310 SER A N 1
ATOM 2493 C CA . SER A 1 310 ? 21.942 6.286 -53.074 1.00 85.38 310 SER A CA 1
ATOM 2494 C C . SER A 1 310 ? 20.738 5.378 -52.800 1.00 85.38 310 SER A C 1
ATOM 2496 O O . SER A 1 310 ? 19.952 5.651 -51.893 1.00 85.38 310 SER A O 1
ATOM 2498 N N . ALA A 1 311 ? 20.633 4.238 -53.490 1.00 89.06 311 ALA A N 1
ATOM 2499 C CA . ALA A 1 311 ? 19.594 3.244 -53.231 1.00 89.06 311 ALA A CA 1
ATOM 2500 C C . ALA A 1 311 ? 19.699 2.639 -51.818 1.00 89.06 311 ALA A C 1
ATOM 2502 O O . ALA A 1 311 ? 18.680 2.486 -51.142 1.00 89.06 311 ALA A O 1
ATOM 2503 N N . ARG A 1 312 ? 20.913 2.347 -51.328 1.00 91.12 312 ARG A N 1
ATOM 2504 C CA . ARG A 1 312 ? 21.124 1.881 -49.943 1.00 91.12 312 ARG A CA 1
ATOM 2505 C C . ARG A 1 312 ? 20.701 2.934 -48.923 1.00 91.12 312 ARG A C 1
ATOM 2507 O O . ARG A 1 312 ? 19.922 2.618 -48.027 1.00 91.12 312 ARG A O 1
ATOM 2514 N N . TYR A 1 313 ? 21.117 4.186 -49.110 1.00 94.31 313 TYR A N 1
ATOM 2515 C CA . TYR A 1 313 ? 20.696 5.288 -48.245 1.00 94.31 313 TYR A CA 1
ATOM 2516 C C . TYR A 1 313 ? 19.178 5.486 -48.266 1.00 94.31 313 TYR A C 1
ATOM 2518 O O . TYR A 1 313 ? 18.582 5.712 -47.218 1.00 94.31 313 TYR A O 1
ATOM 2526 N N . GLN A 1 314 ? 18.518 5.347 -49.419 1.00 92.69 314 GLN A N 1
ATOM 2527 C CA . GLN A 1 314 ? 17.057 5.430 -49.502 1.00 92.69 314 GLN A CA 1
ATOM 2528 C C . GLN A 1 314 ? 16.362 4.300 -48.733 1.00 92.69 314 GLN A C 1
ATOM 2530 O O . GLN A 1 314 ? 15.373 4.556 -48.041 1.00 92.69 314 GLN A O 1
ATOM 2535 N N . VAL A 1 315 ? 16.884 3.071 -48.797 1.00 93.88 315 VAL A N 1
ATOM 2536 C CA . VAL A 1 315 ? 16.370 1.935 -48.015 1.00 93.88 315 VAL A CA 1
ATOM 2537 C C . VAL A 1 315 ? 16.563 2.169 -46.516 1.00 93.88 315 VAL A C 1
ATOM 2539 O O . VAL A 1 315 ? 15.628 1.954 -45.742 1.00 93.88 315 VAL A O 1
ATOM 2542 N N . ASP A 1 316 ? 17.727 2.665 -46.100 1.00 94.00 316 ASP A N 1
ATOM 2543 C CA . ASP A 1 316 ? 18.008 2.963 -44.695 1.00 94.00 316 ASP A CA 1
ATOM 2544 C C . ASP A 1 316 ? 17.145 4.115 -44.176 1.00 94.00 316 ASP A C 1
ATOM 2546 O O . ASP A 1 316 ? 16.546 4.003 -43.107 1.00 94.00 316 ASP A O 1
ATOM 2550 N N . VAL A 1 317 ? 16.971 5.183 -44.957 1.00 94.31 317 VAL A N 1
ATOM 2551 C CA . VAL A 1 317 ? 16.055 6.285 -44.631 1.00 94.31 317 VAL A CA 1
ATOM 2552 C C . VAL A 1 317 ? 14.615 5.781 -44.530 1.00 94.31 317 VAL A C 1
ATOM 2554 O O . VAL A 1 317 ? 13.906 6.147 -43.593 1.00 94.31 317 VAL A O 1
ATOM 2557 N N . ALA A 1 318 ? 14.165 4.911 -45.437 1.00 93.31 318 ALA A N 1
ATOM 2558 C CA . ALA A 1 318 ? 12.832 4.315 -45.362 1.00 93.31 318 ALA A CA 1
ATOM 2559 C C . ALA A 1 318 ? 12.668 3.432 -44.112 1.00 93.31 318 ALA A C 1
ATOM 2561 O O . ALA A 1 318 ? 11.639 3.497 -43.430 1.00 93.31 318 ALA A O 1
ATOM 2562 N N . LYS A 1 319 ? 13.693 2.647 -43.761 1.00 94.19 319 LYS A N 1
ATOM 2563 C CA . LYS A 1 319 ? 13.722 1.820 -42.550 1.00 94.19 319 LYS A CA 1
ATOM 2564 C C . LYS A 1 319 ? 13.688 2.676 -41.284 1.00 94.19 319 LYS A C 1
ATOM 2566 O O . LYS A 1 319 ? 12.876 2.395 -40.404 1.00 94.19 319 LYS A O 1
ATOM 2571 N N . LEU A 1 320 ? 14.496 3.734 -41.221 1.00 93.88 320 LEU A N 1
ATOM 2572 C CA . LEU A 1 320 ? 14.530 4.686 -40.111 1.00 93.88 320 LEU A CA 1
ATOM 2573 C C . LEU A 1 320 ? 13.200 5.429 -39.971 1.00 93.88 320 LEU A C 1
ATOM 2575 O O . LEU A 1 320 ? 12.682 5.534 -38.866 1.00 93.88 320 LEU A O 1
ATOM 2579 N N . ARG A 1 321 ? 12.577 5.861 -41.074 1.00 95.94 321 ARG A N 1
ATOM 2580 C CA . ARG A 1 321 ? 11.232 6.466 -41.053 1.00 95.94 321 ARG A CA 1
ATOM 2581 C C . ARG A 1 321 ? 10.179 5.496 -40.522 1.00 95.94 321 ARG A C 1
ATOM 2583 O O . ARG A 1 321 ? 9.360 5.882 -39.694 1.00 95.94 321 ARG A O 1
ATOM 2590 N N . LYS A 1 322 ? 10.218 4.228 -40.945 1.00 96.19 322 LYS A N 1
ATOM 2591 C CA . LYS A 1 322 ? 9.300 3.191 -40.448 1.00 96.19 322 LYS A CA 1
ATOM 2592 C C . LYS A 1 322 ? 9.522 2.900 -38.964 1.00 96.19 322 LYS A C 1
ATOM 2594 O O . LYS A 1 322 ? 8.554 2.706 -38.235 1.00 96.19 322 LYS A O 1
ATOM 2599 N N . GLN A 1 323 ? 10.776 2.864 -38.514 1.00 95.56 323 GLN A N 1
ATOM 2600 C CA . GLN A 1 323 ? 11.116 2.720 -37.098 1.00 95.56 323 GLN A CA 1
ATOM 2601 C C . GLN A 1 323 ? 10.649 3.927 -36.286 1.00 95.56 323 GLN A C 1
ATOM 2603 O O . GLN A 1 323 ? 10.016 3.726 -35.257 1.00 95.56 323 GLN A O 1
ATOM 2608 N N . ASN A 1 324 ? 10.867 5.149 -36.774 1.00 95.25 324 ASN A N 1
ATOM 2609 C CA . ASN A 1 324 ? 10.400 6.361 -36.111 1.00 95.25 324 ASN A CA 1
ATOM 2610 C C . ASN A 1 324 ? 8.871 6.365 -35.983 1.00 95.25 324 ASN A C 1
ATOM 2612 O O . ASN A 1 324 ? 8.348 6.490 -34.885 1.00 95.25 324 ASN A O 1
ATOM 2616 N N . HIS A 1 325 ? 8.142 6.081 -37.066 1.00 96.88 325 HIS A N 1
ATOM 2617 C CA . HIS A 1 325 ? 6.681 6.000 -37.017 1.00 96.88 325 HIS A CA 1
ATOM 2618 C C . HIS A 1 325 ? 6.174 4.930 -36.034 1.00 96.88 325 HIS A C 1
ATOM 2620 O O . HIS A 1 325 ? 5.208 5.158 -35.304 1.00 96.88 325 HIS A O 1
ATOM 2626 N N . ARG A 1 326 ? 6.842 3.770 -35.969 1.00 96.19 326 ARG A N 1
ATOM 2627 C CA . ARG A 1 326 ? 6.538 2.731 -34.971 1.00 96.19 326 ARG A CA 1
ATOM 2628 C C . ARG A 1 326 ? 6.772 3.237 -33.551 1.00 96.19 326 ARG A C 1
ATOM 2630 O O . ARG A 1 326 ? 5.881 3.087 -32.726 1.00 96.19 326 ARG A O 1
ATOM 2637 N N . LEU A 1 327 ? 7.923 3.857 -33.287 1.00 93.62 327 LEU A N 1
ATOM 2638 C CA . LEU A 1 327 ? 8.262 4.393 -31.969 1.00 93.62 327 LEU A CA 1
ATOM 2639 C C . LEU A 1 327 ? 7.292 5.499 -31.543 1.00 93.62 327 LEU A C 1
ATOM 2641 O O . LEU A 1 327 ? 6.781 5.466 -30.428 1.00 93.62 327 LEU A O 1
ATOM 2645 N N . GLU A 1 328 ? 6.956 6.423 -32.440 1.00 96.50 328 GLU A N 1
ATOM 2646 C CA . GLU A 1 328 ? 5.952 7.454 -32.184 1.00 96.50 328 GLU A CA 1
ATOM 2647 C C . GLU A 1 328 ? 4.566 6.861 -31.897 1.00 96.50 328 GLU A C 1
ATOM 2649 O O . GLU A 1 328 ? 3.844 7.367 -31.041 1.00 96.50 328 GLU A O 1
ATOM 2654 N N . THR A 1 329 ? 4.177 5.790 -32.594 1.00 96.25 329 THR A N 1
ATOM 2655 C CA . THR A 1 329 ? 2.906 5.097 -32.335 1.00 96.25 329 THR A CA 1
ATOM 2656 C C . THR A 1 329 ? 2.926 4.450 -30.953 1.00 96.25 329 THR A C 1
ATOM 2658 O O . THR A 1 329 ? 2.041 4.726 -30.149 1.00 96.25 329 THR A O 1
ATOM 2661 N N . THR A 1 330 ? 3.994 3.717 -30.616 1.00 95.12 330 THR A N 1
ATOM 2662 C CA . THR A 1 330 ? 4.154 3.121 -29.279 1.00 95.12 330 THR A CA 1
ATOM 2663 C C . THR A 1 330 ? 4.222 4.171 -28.171 1.00 95.12 330 THR A C 1
ATOM 2665 O O . THR A 1 330 ? 3.720 3.944 -27.074 1.00 95.12 330 THR A O 1
ATOM 2668 N N . LEU A 1 331 ? 4.781 5.354 -28.445 1.00 95.44 331 LEU A N 1
ATOM 2669 C CA . LEU A 1 331 ? 4.788 6.465 -27.498 1.00 95.44 331 LEU A CA 1
ATOM 2670 C C . LEU A 1 331 ? 3.368 6.993 -27.270 1.00 95.44 331 LEU A C 1
ATOM 2672 O O . LEU A 1 331 ? 2.962 7.176 -26.129 1.00 95.44 331 LEU A O 1
ATOM 2676 N N . ARG A 1 332 ? 2.584 7.194 -28.337 1.00 97.06 332 ARG A N 1
ATOM 2677 C CA . ARG A 1 332 ? 1.182 7.629 -28.218 1.00 97.06 332 ARG A CA 1
ATOM 2678 C C . ARG A 1 332 ? 0.316 6.583 -27.511 1.00 97.06 332 ARG A C 1
ATOM 2680 O O . ARG A 1 332 ? -0.556 6.962 -26.735 1.00 97.06 332 ARG A O 1
ATOM 2687 N N . ASP A 1 333 ? 0.541 5.296 -27.768 1.00 94.94 333 ASP A N 1
ATOM 2688 C CA . ASP A 1 333 ? -0.174 4.200 -27.102 1.00 94.94 333 ASP A CA 1
ATOM 2689 C C . ASP A 1 333 ? 0.174 4.125 -25.610 1.00 94.94 333 ASP A C 1
ATOM 2691 O O . ASP A 1 333 ? -0.722 4.075 -24.771 1.00 94.94 333 ASP A O 1
ATOM 2695 N N . THR A 1 334 ? 1.462 4.198 -25.259 1.00 92.38 334 THR A N 1
ATOM 2696 C CA . THR A 1 334 ? 1.896 4.189 -23.850 1.00 92.38 334 THR A CA 1
ATOM 2697 C C . THR A 1 334 ? 1.434 5.437 -23.099 1.00 92.38 334 THR A C 1
ATOM 2699 O O . THR A 1 334 ? 1.013 5.331 -21.951 1.00 92.38 334 THR A O 1
ATOM 2702 N N . GLN A 1 335 ? 1.427 6.610 -23.742 1.00 94.81 335 GLN A N 1
ATOM 2703 C CA . GLN A 1 335 ? 0.856 7.832 -23.167 1.00 94.81 335 GLN A CA 1
ATOM 2704 C C . GLN A 1 335 ? -0.651 7.711 -22.916 1.00 94.81 335 GLN A C 1
ATOM 2706 O O . GLN A 1 335 ? -1.116 8.151 -21.865 1.00 94.81 335 GLN A O 1
ATOM 2711 N N . ARG A 1 336 ? -1.410 7.105 -23.841 1.00 95.25 336 ARG A N 1
ATOM 2712 C CA . ARG A 1 336 ? -2.844 6.840 -23.646 1.00 95.25 336 ARG A CA 1
ATOM 2713 C C . ARG A 1 336 ? -3.087 5.881 -22.485 1.00 95.25 336 ARG A C 1
ATOM 2715 O O . ARG A 1 336 ? -3.840 6.232 -21.584 1.00 95.25 336 ARG A O 1
ATOM 2722 N N . ALA A 1 337 ? -2.382 4.751 -22.447 1.00 94.50 337 ALA A N 1
ATOM 2723 C CA . ALA A 1 337 ? -2.496 3.787 -21.353 1.00 94.50 337 ALA A CA 1
ATOM 2724 C C . ALA A 1 337 ? -2.153 4.418 -19.989 1.00 94.50 337 ALA A C 1
ATOM 2726 O O . ALA A 1 337 ? -2.888 4.250 -19.020 1.00 94.50 337 ALA A O 1
ATOM 2727 N N . ALA A 1 338 ? -1.088 5.226 -19.921 1.00 92.44 338 ALA A N 1
ATOM 2728 C CA . ALA A 1 338 ? -0.718 5.937 -18.699 1.00 92.44 338 ALA A CA 1
ATOM 2729 C C . ALA A 1 338 ? -1.760 6.991 -18.280 1.00 92.44 338 ALA A C 1
ATOM 2731 O O . ALA A 1 338 ? -1.947 7.236 -17.088 1.00 92.44 338 ALA A O 1
ATOM 2732 N N . ALA A 1 339 ? -2.434 7.643 -19.233 1.00 94.44 339 ALA A N 1
ATOM 2733 C CA . ALA A 1 339 ? -3.512 8.584 -18.937 1.00 94.44 339 ALA A CA 1
ATOM 2734 C C . ALA A 1 339 ? -4.760 7.865 -18.399 1.00 94.44 339 ALA A C 1
ATOM 2736 O O . ALA A 1 339 ? -5.342 8.321 -17.417 1.00 94.44 339 ALA A O 1
ATOM 2737 N N . GLU A 1 340 ? -5.134 6.733 -18.994 1.00 94.69 340 GLU A N 1
ATOM 2738 C CA . GLU A 1 340 ? -6.240 5.888 -18.528 1.00 94.69 340 GLU A CA 1
ATOM 2739 C C . GLU A 1 340 ? -5.985 5.369 -17.107 1.00 94.69 340 GLU A C 1
ATOM 2741 O O . GLU A 1 340 ? -6.840 5.512 -16.231 1.00 94.69 340 GLU A O 1
ATOM 2746 N N . GLU A 1 341 ? -4.776 4.868 -16.838 1.00 93.62 341 GLU A N 1
ATOM 2747 C CA . GLU A 1 341 ? -4.378 4.421 -15.501 1.00 93.62 341 GLU A CA 1
ATOM 2748 C C . GLU A 1 341 ? -4.406 5.576 -14.489 1.00 93.62 341 GLU A C 1
ATOM 2750 O O . GLU A 1 341 ? -4.929 5.423 -13.387 1.00 93.62 341 GLU A O 1
ATOM 2755 N N . ARG A 1 342 ? -3.927 6.771 -14.866 1.00 95.06 342 ARG A N 1
ATOM 2756 C CA . ARG A 1 342 ? -4.022 7.970 -14.014 1.00 95.06 342 ARG A CA 1
ATOM 2757 C C . ARG A 1 342 ? -5.464 8.332 -13.675 1.00 95.06 342 ARG A C 1
ATOM 2759 O O . ARG A 1 342 ? -5.726 8.711 -12.537 1.00 95.06 342 ARG A O 1
ATOM 2766 N N . VAL A 1 343 ? -6.389 8.239 -14.630 1.00 95.56 343 VAL A N 1
ATOM 2767 C CA . VAL A 1 343 ? -7.813 8.508 -14.377 1.00 95.56 343 VAL A CA 1
ATOM 2768 C C . VAL A 1 343 ? -8.385 7.481 -13.400 1.00 95.56 343 VAL A C 1
ATOM 2770 O O . VAL A 1 343 ? -9.026 7.880 -12.430 1.00 95.56 343 VAL A O 1
ATOM 2773 N N . ALA A 1 344 ? -8.098 6.192 -13.593 1.00 94.25 344 ALA A N 1
ATOM 2774 C CA . ALA A 1 344 ? -8.548 5.133 -12.689 1.00 94.25 344 ALA A CA 1
ATOM 2775 C C . ALA A 1 344 ? -7.975 5.297 -11.269 1.00 94.25 344 ALA A C 1
ATOM 2777 O O . ALA A 1 344 ? -8.702 5.194 -10.280 1.00 94.25 344 ALA A O 1
ATOM 2778 N N . LEU A 1 345 ? -6.684 5.625 -11.152 1.00 93.81 345 LEU A N 1
ATOM 2779 C CA . LEU A 1 345 ? -6.046 5.906 -9.866 1.00 93.81 345 LEU A CA 1
ATOM 2780 C C . LEU A 1 345 ? -6.657 7.135 -9.189 1.00 93.81 345 LEU A C 1
ATOM 2782 O O . LEU A 1 345 ? -6.935 7.086 -7.995 1.00 93.81 345 LEU A O 1
ATOM 2786 N N . ASN A 1 346 ? -6.917 8.212 -9.933 1.00 94.62 346 ASN A N 1
ATOM 2787 C CA . ASN A 1 346 ? -7.562 9.404 -9.386 1.00 94.62 346 ASN A CA 1
ATOM 2788 C C . ASN A 1 346 ? -8.974 9.101 -8.874 1.00 94.62 346 ASN A C 1
ATOM 2790 O O . ASN A 1 346 ? -9.312 9.541 -7.780 1.00 94.62 346 ASN A O 1
ATOM 2794 N N . GLN A 1 347 ? -9.767 8.313 -9.608 1.00 96.06 347 GLN A N 1
ATOM 2795 C CA . GLN A 1 347 ? -11.081 7.851 -9.144 1.00 96.06 347 GLN A CA 1
ATOM 2796 C C . GLN A 1 347 ? -10.957 7.049 -7.845 1.00 96.06 347 GLN A C 1
ATOM 2798 O O . GLN A 1 347 ? -11.684 7.293 -6.881 1.00 96.06 347 GLN A O 1
ATOM 2803 N N . ARG A 1 348 ? -9.971 6.148 -7.765 1.00 94.81 348 ARG A N 1
ATOM 2804 C CA . ARG A 1 348 ? -9.747 5.369 -6.548 1.00 94.81 348 ARG A CA 1
ATOM 2805 C C . ARG A 1 348 ? -9.318 6.238 -5.369 1.00 94.81 348 ARG A C 1
ATOM 2807 O O . ARG A 1 348 ? -9.765 6.007 -4.250 1.00 94.81 348 ARG A O 1
ATOM 2814 N N . VAL A 1 349 ? -8.474 7.240 -5.606 1.00 94.25 349 VAL A N 1
ATOM 2815 C CA . VAL A 1 349 ? -8.087 8.218 -4.583 1.00 94.25 349 VAL A CA 1
ATOM 2816 C C . VAL A 1 349 ? -9.308 8.998 -4.107 1.00 94.25 349 VAL A C 1
ATOM 2818 O O . VAL A 1 349 ? -9.479 9.132 -2.901 1.00 94.25 349 VAL A O 1
ATOM 2821 N N . THR A 1 350 ? -10.186 9.455 -5.005 1.00 95.75 350 THR A N 1
ATOM 2822 C CA . THR A 1 350 ? -11.412 10.161 -4.601 1.00 95.75 350 THR A CA 1
ATOM 2823 C C . THR A 1 350 ? -12.341 9.277 -3.772 1.00 95.75 350 THR A C 1
ATOM 2825 O O . THR A 1 350 ? -12.801 9.717 -2.725 1.00 95.75 350 THR A O 1
ATOM 2828 N N . GLU A 1 351 ? -12.538 8.011 -4.152 1.00 94.94 351 GLU A N 1
ATOM 2829 C CA . GLU A 1 351 ? -13.333 7.059 -3.359 1.00 94.94 351 GLU A CA 1
ATOM 2830 C C . GLU A 1 351 ? -12.736 6.828 -1.966 1.00 94.94 351 GLU A C 1
ATOM 2832 O O . GLU A 1 351 ? -13.457 6.769 -0.972 1.00 94.94 351 GLU A O 1
ATOM 2837 N N . LEU A 1 352 ? -11.410 6.677 -1.883 1.00 92.88 352 LEU A N 1
ATOM 2838 C CA . LEU A 1 352 ? -10.720 6.475 -0.611 1.00 92.88 352 LEU A CA 1
ATOM 2839 C C . LEU A 1 352 ? -10.801 7.720 0.275 1.00 92.88 352 LEU A C 1
ATOM 2841 O O . LEU A 1 352 ? -11.035 7.581 1.472 1.00 92.88 352 LEU A O 1
ATOM 2845 N N . LEU A 1 353 ? -10.661 8.920 -0.293 1.00 94.38 353 LEU A N 1
ATOM 2846 C CA . LEU A 1 353 ? -10.840 10.174 0.442 1.00 94.38 353 LEU A CA 1
ATOM 2847 C C . LEU A 1 353 ? -12.271 10.305 0.975 1.00 94.38 353 LEU A C 1
ATOM 2849 O O . LEU A 1 353 ? -12.451 10.586 2.153 1.00 94.38 353 LEU A O 1
ATOM 2853 N N . GLU A 1 354 ? -13.289 9.992 0.171 1.00 92.69 354 GLU A N 1
ATOM 2854 C CA . GLU A 1 354 ? -14.682 9.991 0.635 1.00 92.69 354 GLU A CA 1
ATOM 2855 C C . GLU A 1 354 ? -14.926 8.987 1.771 1.00 92.69 354 GLU A C 1
ATOM 2857 O O . GLU A 1 354 ? -15.703 9.256 2.694 1.00 92.69 354 GLU A O 1
ATOM 2862 N N . GLN A 1 355 ? -14.267 7.825 1.727 1.00 90.75 355 GLN A N 1
ATOM 2863 C CA . GLN A 1 355 ? -14.327 6.834 2.801 1.00 90.75 355 GLN A CA 1
ATOM 2864 C C . GLN A 1 355 ? -13.644 7.329 4.075 1.00 90.75 355 GLN A C 1
ATOM 2866 O O . GLN A 1 355 ? -14.196 7.131 5.158 1.00 90.75 355 GLN A O 1
ATOM 2871 N N . VAL A 1 356 ? -12.486 7.981 3.959 1.00 89.50 356 VAL A N 1
ATOM 2872 C CA . VAL A 1 356 ? -11.789 8.601 5.093 1.00 89.50 356 VAL A CA 1
ATOM 2873 C C . VAL A 1 356 ? -12.661 9.692 5.708 1.00 89.50 356 VAL A C 1
ATOM 2875 O O . VAL A 1 356 ? -12.971 9.596 6.892 1.00 89.50 356 VAL A O 1
ATOM 2878 N N . ASP A 1 357 ? -13.180 10.626 4.910 1.00 86.50 357 ASP A N 1
ATOM 2879 C CA . ASP A 1 357 ? -14.073 11.685 5.392 1.00 86.50 357 ASP A CA 1
ATOM 2880 C C . ASP A 1 357 ? -15.321 11.109 6.079 1.00 86.50 357 ASP A C 1
ATOM 2882 O O . ASP A 1 357 ? -15.820 11.644 7.072 1.00 86.50 357 ASP A O 1
ATOM 2886 N N . ARG A 1 358 ? -15.865 10.004 5.551 1.00 86.94 358 ARG A N 1
ATOM 2887 C CA . ARG A 1 358 ? -16.989 9.297 6.174 1.00 86.94 358 ARG A CA 1
ATOM 2888 C C . ARG A 1 358 ? -16.595 8.696 7.523 1.00 86.94 358 ARG A C 1
ATOM 2890 O O . ARG A 1 358 ? -17.384 8.777 8.462 1.00 86.94 358 ARG A O 1
ATOM 2897 N N . LEU A 1 359 ? -15.423 8.073 7.629 1.00 84.75 359 LEU A N 1
ATOM 2898 C CA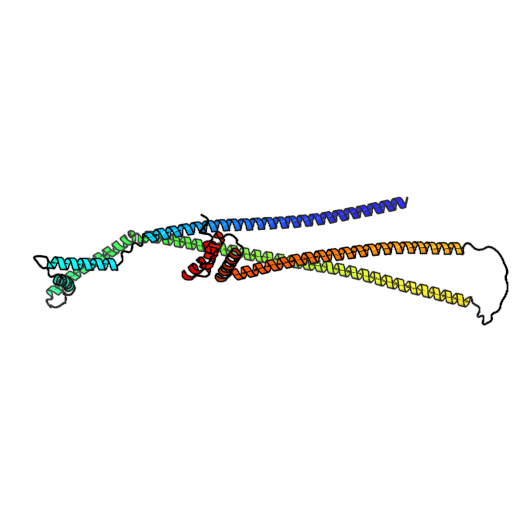 . LEU A 1 359 ? -14.933 7.486 8.879 1.00 84.75 359 LEU A CA 1
ATOM 2899 C C . LEU A 1 359 ? -14.627 8.559 9.928 1.00 84.75 359 LEU A C 1
ATOM 2901 O O . LEU A 1 359 ? -14.999 8.381 11.085 1.00 84.75 359 LEU A O 1
ATOM 2905 N N . GLU A 1 360 ? -14.050 9.691 9.522 1.00 85.38 360 GLU A N 1
ATOM 2906 C CA . GLU A 1 360 ? -13.849 10.860 10.385 1.00 85.38 360 GLU A CA 1
ATOM 2907 C C . GLU A 1 360 ? -15.186 11.391 10.913 1.00 85.38 360 GLU A C 1
ATOM 2909 O O . GLU A 1 360 ? -15.350 11.601 12.116 1.00 85.38 360 GLU A O 1
ATOM 2914 N N . ARG A 1 361 ? -16.203 11.493 10.047 1.00 82.19 361 ARG A N 1
ATOM 2915 C CA . ARG A 1 361 ? -17.572 11.830 10.469 1.00 82.19 361 ARG A CA 1
ATOM 2916 C C . ARG A 1 361 ? -18.179 10.794 11.419 1.00 82.19 361 ARG A C 1
ATOM 2918 O O . ARG A 1 361 ? -18.970 11.166 12.275 1.00 82.19 361 ARG A O 1
ATOM 2925 N N . CYS A 1 362 ? -17.806 9.519 11.326 1.00 81.69 362 CYS A N 1
ATOM 2926 C CA . CYS A 1 362 ? -18.280 8.463 12.232 1.00 81.69 362 CYS A CA 1
ATOM 2927 C C . CYS A 1 362 ? -17.529 8.407 13.575 1.00 81.69 362 CYS A C 1
ATOM 2929 O O . CYS A 1 362 ? -17.896 7.600 14.429 1.00 81.69 362 CYS A O 1
ATOM 2931 N N . GLN A 1 363 ? -16.488 9.222 13.778 1.00 83.75 363 GLN A N 1
ATOM 2932 C CA . GLN A 1 363 ? -15.653 9.162 14.981 1.00 83.75 363 GLN A CA 1
ATOM 2933 C C . GLN A 1 363 ? -16.398 9.623 16.243 1.00 83.75 363 GLN A C 1
ATOM 2935 O O . GLN A 1 363 ? -16.162 9.102 17.334 1.00 83.75 363 GLN A O 1
ATOM 2940 N N . SER A 1 364 ? -17.314 10.586 16.111 1.00 84.62 364 SER A N 1
ATOM 2941 C CA . SER A 1 364 ? -18.160 11.033 17.217 1.00 84.62 364 SER A CA 1
ATOM 2942 C C . SER A 1 364 ? -19.479 10.257 17.250 1.00 84.62 364 SER A C 1
ATOM 2944 O O . SER A 1 364 ? -20.041 9.892 16.216 1.00 84.62 364 SER A O 1
ATOM 2946 N N . ARG A 1 365 ? -20.031 10.042 18.453 1.00 78.62 365 ARG A N 1
ATOM 2947 C CA . ARG A 1 365 ? -21.342 9.385 18.620 1.00 78.62 365 ARG A CA 1
ATOM 2948 C C . ARG A 1 365 ? -22.458 10.139 17.887 1.00 78.62 365 ARG A C 1
ATOM 2950 O O . ARG A 1 365 ? -23.368 9.525 17.342 1.00 78.62 365 ARG A O 1
ATOM 2957 N N . GLU A 1 366 ? -22.379 11.466 17.865 1.00 79.56 366 GLU A N 1
ATOM 2958 C CA . GLU A 1 366 ? -23.329 12.326 17.153 1.00 79.56 366 GLU A CA 1
ATOM 2959 C C . GLU A 1 366 ? -23.175 12.211 15.631 1.00 79.56 366 GLU A C 1
ATOM 2961 O O . GLU A 1 366 ? -24.175 12.134 14.919 1.00 79.56 366 GLU A O 1
ATOM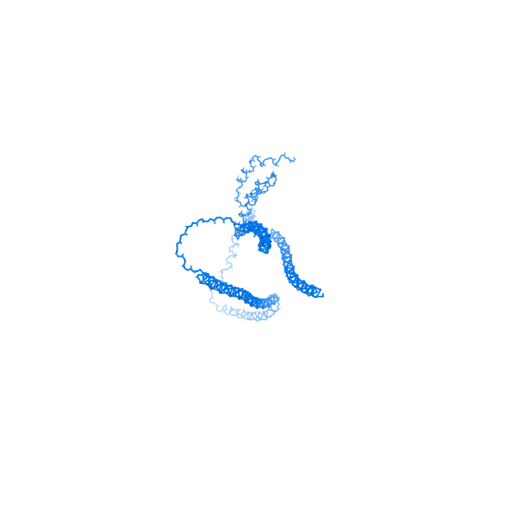 2966 N N . GLY A 1 367 ? -21.943 12.100 15.132 1.00 82.69 367 GLY A N 1
ATOM 2967 C CA . GLY A 1 367 ? -21.661 11.900 13.715 1.00 82.69 367 GLY A CA 1
ATOM 2968 C C . GLY A 1 367 ? -22.051 10.508 13.201 1.00 82.69 367 GLY A C 1
ATOM 2969 O O . GLY A 1 367 ? -22.642 10.392 12.127 1.00 82.69 367 GLY A O 1
ATOM 2970 N N . ALA A 1 368 ? -21.863 9.457 14.005 1.00 82.06 368 ALA A N 1
ATOM 2971 C CA . ALA A 1 368 ? -22.371 8.116 13.705 1.00 82.06 368 ALA A CA 1
ATOM 2972 C C . ALA A 1 368 ? -23.911 8.080 13.628 1.00 82.06 368 ALA A C 1
ATOM 2974 O O . ALA A 1 368 ? -24.478 7.466 12.719 1.00 82.06 368 ALA A O 1
ATOM 2975 N N . ASN A 1 369 ? -24.597 8.788 14.535 1.00 85.31 369 ASN A N 1
ATOM 2976 C CA . ASN A 1 369 ? -26.055 8.932 14.498 1.00 85.31 369 ASN A CA 1
ATOM 2977 C C . ASN A 1 369 ? -26.529 9.701 13.251 1.00 85.31 369 ASN A C 1
ATOM 2979 O O . ASN A 1 369 ? -27.545 9.337 12.659 1.00 85.31 369 ASN A O 1
ATOM 2983 N N . LEU A 1 370 ? -25.792 10.733 12.825 1.00 86.50 370 LEU A N 1
ATOM 2984 C CA . LEU A 1 370 ? -26.072 11.505 11.608 1.00 86.50 370 LEU A CA 1
ATOM 2985 C C . LEU A 1 370 ? -25.869 10.687 10.324 1.00 86.50 370 LEU A C 1
ATOM 2987 O O . LEU A 1 370 ? -26.705 10.755 9.426 1.00 86.50 370 LEU A O 1
ATOM 2991 N N . GLU A 1 371 ? -24.809 9.883 10.227 1.00 86.31 371 GLU A N 1
ATOM 2992 C CA . GLU A 1 371 ? -24.577 8.996 9.075 1.00 86.31 371 GLU A CA 1
ATOM 2993 C C . GLU A 1 371 ? -25.618 7.865 9.013 1.00 86.31 371 GLU A C 1
ATOM 2995 O O . GLU A 1 371 ? -26.119 7.531 7.935 1.00 86.31 371 GLU A O 1
ATOM 3000 N N . TYR A 1 372 ? -26.026 7.317 10.164 1.00 89.69 372 TYR A N 1
ATOM 3001 C CA . TYR A 1 372 ? -27.171 6.406 10.232 1.00 89.69 372 TYR A CA 1
ATOM 3002 C C . TYR A 1 372 ? -28.451 7.086 9.732 1.00 89.69 372 TYR A C 1
ATOM 3004 O O . TYR A 1 372 ? -29.129 6.548 8.855 1.00 89.69 372 TYR A O 1
ATOM 3012 N N . LEU A 1 373 ? -28.753 8.293 10.224 1.00 90.88 373 LEU A N 1
ATOM 3013 C CA . LEU A 1 373 ? -29.924 9.056 9.799 1.00 90.88 373 LEU A CA 1
ATOM 3014 C C . LEU A 1 373 ? -29.901 9.329 8.291 1.00 90.88 373 LEU A C 1
ATOM 3016 O O . LEU A 1 373 ? -30.909 9.119 7.620 1.00 90.88 373 LEU A O 1
ATOM 3020 N N . LYS A 1 374 ? -28.749 9.724 7.739 1.00 90.31 374 LYS A N 1
ATOM 3021 C CA . LYS A 1 374 ? -28.552 9.926 6.298 1.00 90.31 374 LYS A CA 1
ATOM 3022 C C . LYS A 1 374 ? -28.885 8.664 5.504 1.00 90.31 374 LYS A C 1
ATOM 3024 O O . LYS A 1 374 ? -29.602 8.754 4.512 1.00 90.31 374 LYS A O 1
ATOM 3029 N N . ASN A 1 375 ? -28.427 7.496 5.951 1.00 90.44 375 ASN A N 1
ATOM 3030 C CA . ASN A 1 375 ? -28.703 6.224 5.281 1.00 90.44 375 ASN A CA 1
ATOM 3031 C C . ASN A 1 375 ? -30.180 5.830 5.352 1.00 90.44 375 ASN A C 1
ATOM 3033 O O . ASN A 1 375 ? -30.737 5.376 4.352 1.00 90.44 375 ASN A O 1
ATOM 3037 N N . VAL A 1 376 ? -30.829 6.025 6.502 1.00 91.56 376 VAL A N 1
ATOM 3038 C CA . VAL A 1 376 ? -32.262 5.738 6.662 1.00 91.56 376 VAL A CA 1
ATOM 3039 C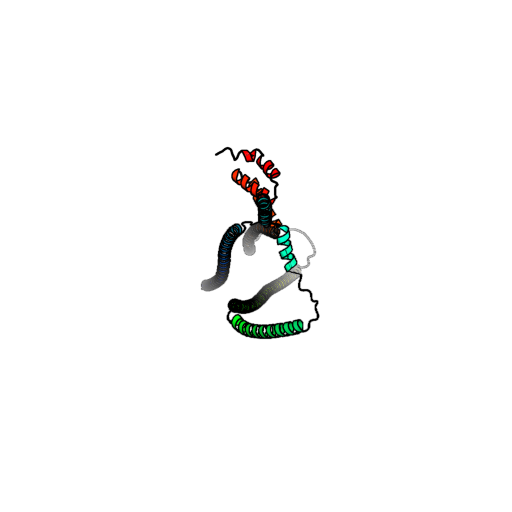 C . VAL A 1 376 ? -33.105 6.692 5.813 1.00 91.56 376 VAL A C 1
ATOM 3041 O O . VAL A 1 376 ? -34.029 6.245 5.142 1.00 91.56 376 VAL A O 1
ATOM 3044 N N . VAL A 1 377 ? -32.763 7.984 5.769 1.00 91.44 377 VAL A N 1
ATOM 3045 C CA . VAL A 1 377 ? -33.440 8.981 4.920 1.00 91.44 377 VAL A CA 1
ATOM 3046 C C . VAL A 1 377 ? -33.225 8.683 3.436 1.00 91.44 377 VAL A C 1
ATOM 3048 O O . VAL A 1 377 ? -34.184 8.685 2.668 1.00 91.44 377 VAL A O 1
ATOM 3051 N N . LEU A 1 378 ? -31.995 8.376 3.020 1.00 91.00 378 LEU A N 1
ATOM 3052 C CA . LEU A 1 378 ? -31.691 8.006 1.637 1.00 91.00 378 LEU A CA 1
ATOM 3053 C C . LEU A 1 378 ? -32.475 6.757 1.217 1.00 91.00 378 LEU A C 1
ATOM 3055 O O . LEU A 1 378 ? -33.116 6.743 0.168 1.00 91.00 378 LEU A O 1
ATOM 3059 N N . SER A 1 379 ? -32.483 5.733 2.069 1.00 88.50 379 SER A N 1
ATOM 3060 C CA . SER A 1 379 ? -33.222 4.499 1.811 1.00 88.50 379 SER A CA 1
ATOM 3061 C C . SER A 1 379 ? -34.733 4.734 1.810 1.00 88.50 379 SER A C 1
ATOM 3063 O O . SER A 1 379 ? -35.437 4.139 0.999 1.00 88.50 379 SER A O 1
ATOM 3065 N N . TYR A 1 380 ? -35.242 5.646 2.640 1.00 88.56 380 TYR A N 1
ATOM 3066 C CA . TYR A 1 380 ? -36.646 6.056 2.634 1.00 88.56 380 TYR A CA 1
ATOM 3067 C C . TYR A 1 380 ? -37.041 6.744 1.316 1.00 88.56 380 TYR A C 1
ATOM 3069 O O . TYR A 1 380 ? -38.128 6.489 0.793 1.00 88.56 380 TYR A O 1
ATOM 3077 N N . LEU A 1 381 ? -36.162 7.582 0.754 1.00 87.69 381 LEU A N 1
ATOM 3078 C CA . LEU A 1 381 ? -36.386 8.261 -0.528 1.00 87.69 381 LEU A CA 1
ATOM 3079 C C . LEU A 1 381 ? -36.334 7.297 -1.722 1.00 87.69 381 LEU A C 1
ATOM 3081 O O . LEU A 1 381 ? -37.131 7.441 -2.647 1.00 87.69 381 LEU A O 1
ATOM 3085 N N . LEU A 1 382 ? -35.425 6.318 -1.692 1.00 88.12 382 LEU A N 1
ATOM 3086 C CA . LEU A 1 382 ? -35.238 5.341 -2.772 1.00 88.12 382 LEU A CA 1
ATOM 3087 C C . LEU A 1 382 ? -36.211 4.156 -2.703 1.00 88.12 382 LEU A C 1
ATOM 3089 O O . LEU A 1 382 ? -36.503 3.531 -3.723 1.00 88.12 382 LEU A O 1
ATOM 3093 N N . SER A 1 383 ? -36.729 3.833 -1.518 1.00 86.12 383 SER A N 1
ATOM 3094 C CA . SER A 1 383 ? -37.681 2.734 -1.357 1.00 86.12 383 SER A CA 1
ATOM 3095 C C . SER A 1 383 ? -39.004 3.055 -2.049 1.00 86.12 383 SER A C 1
ATOM 3097 O O . SER A 1 383 ? -39.473 4.191 -2.045 1.00 86.12 383 SER A O 1
ATOM 3099 N N . SER A 1 384 ? -39.641 2.039 -2.628 1.00 80.50 384 SER A N 1
ATOM 3100 C CA . SER A 1 384 ? -40.989 2.145 -3.214 1.00 80.50 384 SER A CA 1
ATOM 3101 C C . SER A 1 384 ? -42.060 1.463 -2.357 1.00 80.50 384 SER A C 1
ATOM 3103 O O . SER A 1 384 ? -43.243 1.757 -2.503 1.00 80.50 384 SER A O 1
ATOM 3105 N N . ASP A 1 385 ? -41.644 0.594 -1.432 1.00 82.88 385 ASP A N 1
ATOM 3106 C CA . ASP A 1 385 ? -42.530 -0.143 -0.537 1.00 82.88 385 ASP A CA 1
ATOM 3107 C C . ASP A 1 385 ? -42.991 0.711 0.656 1.00 82.88 385 ASP A C 1
ATOM 3109 O O . ASP A 1 38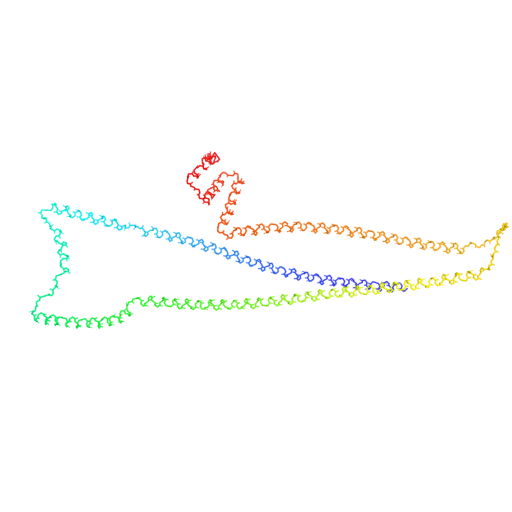5 ? -42.195 1.354 1.347 1.00 82.88 385 ASP A O 1
ATOM 3113 N N . ALA A 1 386 ? -44.296 0.692 0.910 1.00 79.31 386 ALA A N 1
ATOM 3114 C CA . ALA A 1 386 ? -44.922 1.452 1.978 1.00 79.31 386 ALA A CA 1
ATOM 3115 C C . ALA A 1 386 ? -44.605 0.884 3.372 1.00 79.31 386 ALA A C 1
ATOM 3117 O O . ALA A 1 386 ? -44.509 1.658 4.327 1.00 79.31 386 ALA A O 1
ATOM 3118 N N . SER A 1 387 ? -44.391 -0.433 3.495 1.00 80.44 387 SER A N 1
ATOM 3119 C CA . SER A 1 387 ? -44.053 -1.060 4.781 1.00 80.44 387 SER A CA 1
ATOM 3120 C C . SER A 1 387 ? -42.626 -0.700 5.218 1.00 80.44 387 SER A C 1
ATOM 3122 O O . SER A 1 387 ? -42.408 -0.219 6.335 1.00 80.44 387 SER A O 1
ATOM 3124 N N . CYS A 1 388 ? -41.669 -0.788 4.288 1.00 81.19 388 CYS A N 1
ATOM 3125 C CA . CYS A 1 388 ? -40.284 -0.384 4.505 1.00 81.19 388 CYS A CA 1
ATOM 3126 C C . CYS A 1 388 ? -40.169 1.125 4.792 1.00 81.19 388 CYS A C 1
ATOM 3128 O O . CYS A 1 388 ? -39.481 1.528 5.732 1.00 81.19 388 CYS A O 1
ATOM 3130 N N . LYS A 1 389 ? -40.932 1.968 4.075 1.00 85.44 389 LYS A N 1
ATOM 3131 C CA . LYS A 1 389 ? -41.012 3.412 4.361 1.00 85.44 389 LYS A CA 1
ATOM 3132 C C . LYS A 1 389 ? -41.549 3.717 5.753 1.00 85.44 389 LYS A C 1
ATOM 3134 O O . LYS A 1 389 ? -41.011 4.601 6.412 1.00 85.44 389 LYS A O 1
ATOM 3139 N N . ALA A 1 390 ? -42.578 3.008 6.218 1.00 83.19 390 ALA A N 1
ATOM 3140 C CA . ALA A 1 390 ? -43.112 3.202 7.565 1.00 83.19 390 ALA A CA 1
ATOM 3141 C C . ALA A 1 390 ? -42.084 2.827 8.645 1.00 83.19 390 ALA A C 1
ATOM 3143 O O . ALA A 1 390 ? -41.930 3.556 9.625 1.00 83.19 390 ALA A O 1
ATOM 3144 N N . HIS A 1 391 ? -41.339 1.736 8.442 1.00 87.00 391 HIS A N 1
ATOM 3145 C CA . HIS A 1 391 ? -40.261 1.330 9.343 1.00 87.00 391 HIS A CA 1
ATOM 3146 C C . HIS A 1 391 ? -39.113 2.355 9.374 1.00 87.00 391 HIS A C 1
ATOM 3148 O O . HIS A 1 391 ? -38.695 2.784 10.449 1.00 87.00 391 HIS A O 1
ATOM 3154 N N . MET A 1 392 ? -38.662 2.825 8.206 1.00 89.75 392 MET A N 1
ATOM 3155 C CA . MET A 1 392 ? -37.620 3.854 8.098 1.00 89.75 392 MET A CA 1
ATOM 3156 C C . MET A 1 392 ? -38.056 5.199 8.685 1.00 89.75 392 MET A C 1
ATOM 3158 O O . MET A 1 392 ? -37.270 5.864 9.353 1.00 89.75 392 MET A O 1
ATOM 3162 N N . LEU A 1 393 ? -39.322 5.580 8.513 1.00 86.25 393 LEU A N 1
ATOM 3163 C CA . LEU A 1 393 ? -39.891 6.782 9.118 1.00 86.25 393 LEU A CA 1
ATOM 3164 C C . LEU A 1 393 ? -39.900 6.703 10.652 1.00 86.25 393 LEU A C 1
ATOM 3166 O O . LEU A 1 393 ? -39.550 7.678 11.314 1.00 86.25 393 LEU A O 1
ATOM 3170 N N . ASN A 1 394 ? -40.253 5.548 11.224 1.00 86.88 394 ASN A N 1
ATOM 3171 C CA . ASN A 1 394 ? -40.191 5.342 12.672 1.00 86.88 394 ASN A CA 1
ATOM 3172 C C . ASN A 1 394 ? -38.745 5.442 13.190 1.00 86.88 394 ASN A C 1
ATOM 3174 O O . ASN A 1 394 ? -38.509 6.043 14.236 1.00 86.88 394 ASN A O 1
ATOM 3178 N N . ALA A 1 395 ? -37.769 4.923 12.438 1.00 87.75 395 ALA A N 1
ATOM 3179 C CA . ALA A 1 395 ? -36.353 5.069 12.768 1.00 87.75 395 ALA A CA 1
ATOM 3180 C C . ALA A 1 395 ? -35.875 6.536 12.692 1.00 87.75 395 ALA A C 1
ATOM 3182 O O . ALA A 1 395 ? -35.159 6.986 13.585 1.00 87.75 395 ALA A O 1
ATOM 3183 N N . ILE A 1 396 ? -36.312 7.306 11.687 1.00 89.31 396 ILE A N 1
ATOM 3184 C CA . ILE A 1 396 ? -36.039 8.754 11.576 1.00 89.31 396 ILE A CA 1
ATOM 3185 C C . ILE A 1 396 ? -36.642 9.513 12.765 1.00 89.31 396 ILE A C 1
ATOM 3187 O O . ILE A 1 396 ? -35.956 10.317 13.394 1.00 89.31 396 ILE A O 1
ATOM 3191 N N . ALA A 1 397 ? -37.903 9.229 13.100 1.00 87.06 397 ALA A N 1
ATOM 3192 C CA . ALA A 1 397 ? -38.614 9.856 14.210 1.00 87.06 397 ALA A CA 1
ATOM 3193 C C . ALA A 1 397 ? -37.947 9.571 15.566 1.00 87.06 397 ALA A C 1
ATOM 3195 O O . ALA A 1 397 ? -37.882 10.460 16.413 1.00 87.06 397 ALA A O 1
ATOM 3196 N N . ALA A 1 398 ? -37.411 8.361 15.757 1.00 85.50 398 ALA A N 1
ATOM 3197 C CA . ALA A 1 398 ? -36.684 7.986 16.966 1.00 85.50 398 ALA A CA 1
ATOM 3198 C C . ALA A 1 398 ? -35.344 8.731 17.100 1.00 85.50 398 ALA A C 1
ATOM 3200 O O . ALA A 1 398 ? -35.017 9.222 18.179 1.00 85.50 398 ALA A O 1
ATOM 3201 N N . VAL A 1 399 ? -34.582 8.864 16.008 1.00 86.12 399 VAL A N 1
ATOM 3202 C CA . VAL A 1 399 ? -33.285 9.567 16.016 1.00 86.12 399 VAL A CA 1
ATOM 3203 C C . VAL A 1 399 ? -33.461 11.082 16.178 1.00 86.12 399 VAL A C 1
ATOM 3205 O O . VAL A 1 399 ? -32.698 11.709 16.909 1.00 86.12 399 VAL A O 1
ATOM 3208 N N . LEU A 1 400 ? -34.487 11.667 15.549 1.00 87.12 400 LEU A N 1
ATOM 3209 C CA . LEU A 1 400 ? -34.813 13.097 15.645 1.00 87.12 400 LEU A CA 1
ATOM 3210 C C . LEU A 1 400 ? -35.697 13.457 16.851 1.00 87.12 400 LEU A C 1
ATOM 3212 O O . LEU A 1 400 ? -36.014 14.629 17.030 1.00 87.12 400 LEU A O 1
ATOM 3216 N N . LYS A 1 401 ? -36.073 12.472 17.679 1.00 85.38 401 LYS A N 1
ATOM 3217 C CA . LYS A 1 401 ? -36.900 12.637 18.888 1.00 85.38 401 LYS A CA 1
ATOM 3218 C C . LYS A 1 401 ? -38.219 13.374 18.625 1.00 85.38 401 LYS A C 1
ATOM 3220 O O . LYS A 1 401 ? -38.545 14.340 19.310 1.00 85.38 401 LYS A O 1
ATOM 3225 N N . PHE A 1 402 ? -38.978 12.916 17.632 1.00 87.88 402 PHE A N 1
ATOM 3226 C CA . PHE A 1 402 ? -40.302 13.473 17.351 1.00 87.88 402 PHE A CA 1
ATOM 3227 C C . PHE A 1 402 ? -41.234 13.278 18.546 1.00 87.88 402 PHE A C 1
ATOM 3229 O O . PHE A 1 402 ? -41.318 12.179 19.098 1.00 87.88 402 PHE A O 1
ATOM 3236 N N . SER A 1 403 ? -41.983 14.323 18.880 1.00 87.25 403 SER A N 1
ATOM 3237 C CA . SER A 1 403 ? -43.090 14.246 19.829 1.00 87.25 403 SER A CA 1
ATOM 3238 C C . SER A 1 403 ? -44.245 13.403 19.279 1.00 87.25 403 SER A C 1
ATOM 3240 O O . SER A 1 403 ? -44.414 13.259 18.064 1.00 87.25 403 SER A O 1
ATOM 3242 N N . ASP A 1 404 ? -45.100 12.893 20.165 1.00 82.50 404 ASP A N 1
ATOM 3243 C CA . ASP A 1 404 ? -46.268 12.088 19.775 1.00 82.50 404 ASP A CA 1
ATOM 3244 C C . ASP A 1 404 ? -47.221 12.852 18.837 1.00 82.50 404 ASP A C 1
ATOM 3246 O O . ASP A 1 404 ? -47.805 12.280 17.912 1.00 82.50 404 ASP A O 1
ATOM 3250 N N . LEU A 1 405 ? -47.312 14.177 19.008 1.00 83.69 405 LEU A N 1
ATOM 3251 C CA . LEU A 1 405 ? -48.063 15.074 18.125 1.00 83.69 405 LEU A CA 1
ATOM 3252 C C . LEU A 1 405 ? -47.457 15.136 16.716 1.00 83.69 405 LEU A C 1
ATOM 3254 O O . LEU A 1 405 ? -48.182 15.069 15.721 1.00 83.69 405 LEU A O 1
ATOM 3258 N N . GLU A 1 406 ? -46.134 15.243 16.607 1.00 83.69 406 GLU A N 1
ATOM 3259 C CA . GLU A 1 406 ? -45.428 15.255 15.322 1.00 83.69 406 GLU A CA 1
ATOM 3260 C C . GLU A 1 406 ? -45.523 13.899 14.622 1.00 83.69 406 GLU A C 1
ATOM 3262 O O . GLU A 1 406 ? -45.815 13.846 13.425 1.00 83.69 406 GLU A O 1
ATOM 3267 N N . GLN A 1 407 ? -45.385 12.796 15.363 1.00 79.25 407 GLN A N 1
ATOM 3268 C CA . GLN A 1 407 ? -45.579 11.454 14.818 1.00 79.25 407 GLN A CA 1
ATOM 3269 C C . GLN A 1 407 ? -47.000 11.259 14.278 1.00 79.25 407 GLN A C 1
ATOM 3271 O O . GLN A 1 407 ? -47.175 10.717 13.183 1.00 79.25 407 GLN A O 1
ATOM 3276 N N . HIS A 1 408 ? -48.024 11.726 14.997 1.00 79.88 408 HIS A N 1
ATOM 3277 C CA . HIS A 1 408 ? -49.400 11.662 14.513 1.00 79.88 408 HIS A CA 1
ATOM 3278 C C . HIS A 1 408 ? -49.629 12.510 13.260 1.00 79.88 408 HIS A C 1
ATOM 3280 O O . HIS A 1 408 ? -50.267 12.026 12.324 1.00 79.88 408 HIS A O 1
ATOM 3286 N N . ARG A 1 409 ? -49.065 13.723 13.183 1.00 80.94 409 ARG A N 1
ATOM 3287 C CA . ARG A 1 409 ? -49.153 14.567 11.977 1.00 80.94 409 ARG A CA 1
ATOM 3288 C C . ARG A 1 409 ? -48.547 13.886 10.752 1.00 80.94 409 ARG A C 1
ATOM 3290 O O . ARG A 1 409 ? -49.154 13.914 9.685 1.00 80.94 409 ARG A O 1
ATOM 3297 N N . VAL A 1 410 ? -47.397 13.229 10.902 1.00 77.06 410 VAL A N 1
ATOM 3298 C CA . VAL A 1 410 ? -46.745 12.521 9.790 1.00 77.06 410 VAL A CA 1
ATOM 3299 C C . VAL A 1 410 ? -47.559 11.294 9.351 1.00 77.06 410 VAL A C 1
ATOM 3301 O O . VAL A 1 410 ? -47.744 11.084 8.149 1.00 77.06 410 VAL A O 1
ATOM 3304 N N . LYS A 1 411 ? -48.130 10.533 10.296 1.00 74.19 411 LYS A N 1
ATOM 3305 C CA . LYS A 1 411 ? -48.984 9.355 10.023 1.00 74.19 411 LYS A CA 1
ATOM 3306 C C . LYS A 1 411 ? -50.348 9.701 9.403 1.00 74.19 411 LYS A C 1
ATOM 3308 O O . LYS A 1 411 ? -50.974 8.848 8.781 1.00 74.19 411 LYS A O 1
ATOM 3313 N N . GLN A 1 412 ? -50.828 10.937 9.550 1.00 69.50 412 GLN A N 1
ATOM 3314 C CA . GLN A 1 412 ? -52.094 11.396 8.959 1.00 69.50 412 GLN A CA 1
ATOM 3315 C C . GLN A 1 412 ? -51.991 11.746 7.465 1.00 69.50 412 GLN A C 1
ATOM 3317 O O . GLN A 1 412 ? -53.018 11.851 6.789 1.00 69.50 412 GLN A O 1
ATOM 3322 N N . THR A 1 413 ? -50.774 11.885 6.935 1.00 68.88 413 THR A N 1
ATOM 3323 C CA . THR A 1 413 ? -50.523 12.195 5.523 1.00 68.88 413 THR A CA 1
ATOM 3324 C C . THR A 1 413 ? -50.935 11.029 4.608 1.00 68.88 413 THR A C 1
ATOM 3326 O O . THR A 1 413 ? -50.649 9.869 4.893 1.00 68.88 413 THR A O 1
ATOM 3329 N N . SER A 1 414 ? -51.588 11.340 3.479 1.00 49.97 414 SER A N 1
ATOM 3330 C CA . SER A 1 414 ? -52.263 10.405 2.546 1.00 49.97 414 SER A CA 1
ATOM 3331 C C . SER A 1 414 ? -51.470 9.139 2.156 1.00 49.97 414 SER A C 1
ATOM 3333 O O . SER A 1 414 ? -52.043 8.058 2.012 1.00 49.97 414 SER A O 1
ATOM 3335 N N . TRP A 1 415 ? -50.142 9.227 2.055 1.00 63.19 415 TRP A N 1
ATOM 3336 C CA . TRP A 1 415 ? -49.280 8.102 1.677 1.00 63.19 415 TRP A CA 1
ATOM 3337 C C . TRP A 1 415 ? -49.144 7.023 2.773 1.00 63.19 415 TRP A C 1
ATOM 3339 O O . TRP A 1 415 ? -48.940 5.860 2.438 1.00 63.19 415 TRP A O 1
ATOM 3349 N N . TYR A 1 416 ? -49.320 7.377 4.055 1.00 60.16 416 TYR A N 1
ATOM 3350 C CA . TYR A 1 416 ? -49.261 6.450 5.199 1.00 60.16 416 TYR A CA 1
ATOM 3351 C C . TYR A 1 416 ? -50.590 5.708 5.424 1.00 60.16 416 TYR A C 1
ATOM 3353 O O . TYR A 1 416 ? -50.619 4.643 6.026 1.00 60.16 416 TYR A O 1
ATOM 3361 N N . LYS A 1 417 ? -51.711 6.242 4.915 1.00 54.28 417 LYS A N 1
ATOM 3362 C CA . LYS A 1 417 ? -53.027 5.576 4.973 1.00 54.28 417 LYS A CA 1
ATOM 3363 C C . LYS A 1 417 ? -53.211 4.513 3.887 1.00 54.28 417 LYS A C 1
ATOM 3365 O O . LYS A 1 417 ? -54.019 3.605 4.051 1.00 54.28 417 LYS A O 1
ATOM 3370 N N . ARG A 1 418 ? -52.456 4.596 2.785 1.00 51.19 418 ARG A N 1
ATOM 3371 C CA . ARG A 1 418 ? -52.560 3.650 1.659 1.00 51.19 418 ARG A CA 1
ATOM 3372 C C . ARG A 1 418 ? -51.992 2.257 1.975 1.00 51.19 418 ARG A C 1
ATOM 3374 O O . ARG A 1 418 ? -52.342 1.310 1.284 1.00 51.19 418 ARG A O 1
ATOM 3381 N N . SER A 1 419 ? -51.165 2.124 3.015 1.00 53.12 419 SER A N 1
ATOM 3382 C CA . SER A 1 419 ? -50.577 0.855 3.483 1.00 53.12 419 SER A CA 1
ATOM 3383 C C . SER A 1 419 ? -51.478 0.036 4.413 1.00 53.12 419 SER A C 1
ATOM 3385 O O . SER A 1 419 ? -51.147 -1.106 4.702 1.00 53.12 419 SER A O 1
ATOM 3387 N N . GLY A 1 420 ? -52.605 0.587 4.877 1.00 47.38 420 GLY A N 1
ATOM 3388 C CA . GLY A 1 420 ? -53.530 -0.098 5.790 1.00 47.38 420 GLY A CA 1
ATOM 3389 C C . GLY A 1 420 ? -54.784 -0.687 5.136 1.00 47.38 420 GLY A C 1
ATOM 3390 O O . GLY A 1 420 ? -55.660 -1.145 5.856 1.00 47.38 420 GLY A O 1
ATOM 3391 N N . SER A 1 421 ? -54.914 -0.636 3.803 1.00 41.00 421 SER A N 1
ATOM 3392 C CA . SER A 1 421 ? -56.148 -1.024 3.088 1.00 41.00 421 SER A CA 1
ATOM 3393 C C . SER A 1 421 ? -55.971 -2.195 2.106 1.00 41.00 421 SER A C 1
ATOM 3395 O O . SER A 1 421 ? -56.813 -2.392 1.233 1.00 41.00 421 SER A O 1
ATOM 3397 N N . LEU A 1 422 ? -54.884 -2.958 2.229 1.00 43.50 422 LEU A N 1
ATOM 3398 C CA . LEU A 1 422 ? -54.673 -4.230 1.529 1.00 43.50 422 LEU A CA 1
ATOM 3399 C C . LEU A 1 422 ? -54.264 -5.289 2.563 1.00 43.50 422 LEU A C 1
ATOM 3401 O O . LEU A 1 422 ? -53.109 -5.704 2.619 1.00 43.50 422 LEU A O 1
ATOM 3405 N N . ALA A 1 423 ? -55.215 -5.658 3.415 1.00 36.62 423 ALA A N 1
ATOM 3406 C CA . ALA A 1 423 ? -55.226 -6.903 4.173 1.00 36.62 423 ALA A CA 1
ATOM 3407 C C . ALA A 1 423 ? -56.628 -7.497 4.049 1.00 36.62 423 ALA A C 1
ATOM 3409 O O . ALA A 1 423 ? -57.591 -6.708 4.205 1.00 36.62 423 ALA A O 1
#

Secondary structure (DSSP, 8-state):
-HHHHHHHHHHHHHHHHHHHHHHHHHHHHHHHHHHHHHHHHHHHHHHHHHHHHHHHHHHHHHHHHHHHHHHHHHHHHHHHH-----HHHHHHHHHHHHHHHHHHHHHSSS---HHHHHHHHHHTTS--------HHHHHHHHHHHHHHHHHHHHHHHHHHHHHHHHHHHSTHHHHHHHHHHHHHHHHHHHHHHHHHHHHHHHHHHHHHHHHHHHHHHHHHHHHHHHHHHHHHHHHHHHHHHHHHHHHHHHHHHHHHHHHHHHHHHHHHHHHHS-------------------SHHHHHHHHHHHHHHHHHHHHHHHHHHHHHHHHHHHHHHHHHHHHHHHHHHHHHHHHHHHHHHHHHHHHTSSHHHHHHHHHHHHHHHHHH---HHHHHHHHHHHHHHTT--HHHHHHHHTSHHHHGGGS--

pLDDT: mean 80.79, std 17.96, range [36.34, 97.88]

InterPro domains:
  IPR000237 GRIP domain [PF01465] (367-410)
  IPR000237 GRIP domain [PS50913] (363-413)
  IPR000237 GRIP domain [SM00755] (366-413)
  IPR051952 Golgi-associated and autophagy-related protein [PTHR23157] (5-420)

Radius of gyration: 58.76 Å; chains: 1; bounding box: 122×61×193 Å

Sequence (423 aa):
VAMKQQHSVALLKEQERASDAEERARKLAAMHEERVANLEARLAELSQTVGSYDRLRQDDQRAILKLKDRLIQLELERGAEKADADLEALVEKFQHLKQSIEVANETAEKKVDLKGILKEWQENMMVEAYASTDHSLCHEEYSKLKREFEVYKQQQQQMAVSSVVAANNSGSGDEFEPLKAQISSLKERINLLTNELEQTQADHVLLMEEQRNELKKERARWKEKLAASEQESRSKLSTLEEQLTRQRDRAVALMQEKEQEIASLKASFHSLLPSRTHKRSQSSDNDGSGEVDTEMLTEGRHMLHYVHESARYQVDVAKLRKQNHRLETTLRDTQRAAAEERVALNQRVTELLEQVDRLERCQSREGANLEYLKNVVLSYLLSSDASCKAHMLNAIAAVLKFSDLEQHRVKQTSWYKRSGSLA

Organism: NCBI:txid320908

Foldseek 3Di:
DVVVVVVVVVVVVVVVVVVVVVVVVVVVVVVVVVVVVVVVVVVVVVVVVVVVVVVVVVVVVVVVVVVVVVVVVVVVVVVVPPPDPDPVVVVVVVVVVVVVVVVVLVVDPDRDPPVVVVVVVVPVVDPPDDDDPDCVVVVVVVVVVVVVVVVVVVVVVVVVVVVVVCVVVVCPVVVVVVVVVVVVVVVVVVVVVVVVVVVVVVVVVVVVVVVVVVVVVVVVVVVVVVVVVVVVVVVVVVVVVVVVVVVVVVVVVVVVVVVVVVVVVVVVVVVVDDPDDDDDDDDDDDDDDDDPDDVVVVVVVVVVVVVVVVVVVVVVVVVVVVVVVVVVVVVVVVVVVVVVVVVVVVVVVVVVVVVVVLVVLCPDPVSVLVVVLVVLVVCLVVDPDLVSVVVSVVVNCVSVVPDPVRVVVVCVDPSNVVVVPPD